Protein AF-A0A409W868-F1 (afdb_monomer)

pLDDT: mean 72.62, std 24.72, range [23.44, 98.81]

Solvent-accessible surface area (backbone atoms only — not comparable to full-atom values): 39342 Å² total; per-residue (Å²): 140,83,86,82,83,84,81,85,80,82,81,82,78,81,81,83,74,68,52,75,47,71,30,33,35,23,56,96,71,42,66,38,37,45,59,45,54,47,83,72,56,63,59,17,34,39,39,35,37,45,33,51,47,68,43,36,54,27,23,21,34,68,93,42,36,60,35,75,35,87,95,42,62,61,68,55,81,48,74,31,60,84,89,61,77,79,62,57,70,51,77,44,67,38,54,94,61,99,65,62,44,34,30,16,26,78,41,88,60,34,17,19,66,35,13,38,35,33,36,44,50,50,63,81,88,41,86,68,5,59,68,44,37,30,52,51,17,34,74,50,52,50,66,75,68,86,86,79,93,81,91,74,94,73,96,66,89,74,75,86,72,83,75,81,79,87,65,77,43,76,35,78,43,77,48,76,55,95,93,40,83,43,81,48,79,31,54,15,37,82,75,30,58,72,36,49,67,42,92,71,58,50,79,46,71,28,37,34,19,55,97,70,44,70,41,38,44,65,35,62,48,80,64,45,22,62,14,35,39,38,37,37,39,31,42,48,65,44,39,51,28,26,20,41,72,92,40,34,80,41,71,32,72,73,41,76,75,52,68,43,54,66,65,52,81,45,76,31,57,91,84,63,86,80,63,58,70,46,74,48,71,33,83,48,20,62,64,45,33,25,18,26,78,40,91,68,36,17,34,73,39,14,40,36,33,33,25,47,27,71,80,46,88,70,16,58,69,52,38,39,53,50,17,39,49,63,62,71,66,82,74,88,73,85,81,80,84,79,82,92,75,85,85,88,84,85,84,88,80,84,83,83,88,79,91,79,90,88,90,83,91,86,85,89,85,84,88,89,87,90,86,84,89,86,88,90,87,87,90,82,92,85,87,88,86,88,84,89,83,81,93,84,88,89,82,87,89,86,86,88,87,87,86,90,79,97,70,84,82,75,78,76,80,74,78,78,75,73,77,50,70,64,44,73,49,74,50,71,63,62,77,90,51,54,67,99,72,65,92,69,43,64,46,70,30,50,21,50,40,66,47,60,83,50,30,44,46,86,50,70,23,38,56,53,46,31,58,48,49,53,71,46,43,80,56,37,49,69,26,34,34,36,31,48,58,39,51,36,32,57,43,57,51,47,43,38,77,66,41,24,52,30,35,36,41,23,24,62,80,41,69,72,55,50,50,41,28,48,47,28,43,62,77,74,46,63,76,85,44,52,46,42,78,46,65,47,62,73,50,51,88,54,66,68,68,42,58,56,42,62,91,84,44,96,66,59,42,21,32,30,38,40,33,48,54,57,56,82,47,61,90,45,42,68,25,46,50,51,36,52,67,72,41,44,44,78,78,58,98,84,36,73,92,61,45,37,33,37,41,42,20,30,51,35,78,49,51,94,47,38,72,54,42,51,45,45,57,53,53,39,43,77,71,47,36,44,80,42,83,76,47,75,49,81,51,82,43,91,57,78,88,55,78,62,64,62,69,52,35,14,28,27,42,30,32,42,34,32,73,62,128

InterPro domains:
  IPR008972 Cupredoxin [G3DSA:2.60.40.420] (19-142)
  IPR008972 Cupredoxin [G3DSA:2.60.40.420] (203-334)
  IPR008972 Cupredoxin [SSF49503] (22-130)
  IPR008972 Cupredoxin [SSF49503] (203-312)
  IPR019410 Lysine methyltransferase [PF10294] (455-620)
  IPR025784 Protein N-terminal and lysine N-methyltransferase EFM7 [PS51560] (371-659)
  IPR029063 S-adenosyl-L-methionine-dependent methyltransferase superfamily [G3DSA:3.40.50.150] (429-660)
  IPR029063 S-adenosyl-L-methionine-dependent methyltransferase superfamily [SSF53335] (464-620)
  IPR052953 Serine-rich & Multicopper Oxidase-related [PTHR34883] (192-423)

Structure (mmCIF, N/CA/C/O backbone):
data_AF-A0A409W868-F1
#
_entry.id   AF-A0A409W868-F1
#
loop_
_atom_site.group_PDB
_atom_site.id
_atom_site.type_symbol
_atom_site.label_atom_id
_atom_site.label_alt_id
_atom_site.label_comp_id
_atom_site.label_asym_id
_atom_site.label_entity_id
_atom_site.label_seq_id
_atom_site.pdbx_PDB_ins_code
_atom_site.Cartn_x
_atom_site.Cartn_y
_atom_site.Cartn_z
_atom_site.occupancy
_atom_site.B_iso_or_equiv
_atom_site.auth_seq_id
_atom_site.auth_comp_id
_atom_site.auth_asym_id
_atom_site.auth_atom_id
_atom_site.pdbx_PDB_model_num
ATOM 1 N N . MET A 1 1 ? 4.659 -41.055 -52.066 1.00 42.12 1 MET A N 1
ATOM 2 C CA . MET A 1 1 ? 3.770 -39.887 -51.906 1.00 42.12 1 MET A CA 1
ATOM 3 C C . MET A 1 1 ? 2.700 -40.259 -50.895 1.00 42.12 1 MET A C 1
ATOM 5 O O . MET A 1 1 ? 1.823 -41.036 -51.235 1.00 42.12 1 MET A O 1
ATOM 9 N N . ILE A 1 2 ? 2.822 -39.801 -49.650 1.00 37.59 2 ILE A N 1
ATOM 10 C CA . ILE A 1 2 ? 1.770 -39.936 -48.633 1.00 37.59 2 ILE A CA 1
ATOM 11 C C . ILE A 1 2 ? 1.455 -38.506 -48.202 1.00 37.59 2 ILE A C 1
ATOM 13 O O . ILE A 1 2 ? 2.290 -37.848 -47.587 1.00 37.59 2 ILE A O 1
ATOM 17 N N . ALA A 1 3 ? 0.310 -37.999 -48.653 1.00 39.62 3 ALA A N 1
ATOM 18 C CA . ALA A 1 3 ? -0.185 -36.674 -48.312 1.00 39.62 3 ALA A CA 1
ATOM 19 C C . ALA A 1 3 ? -0.895 -36.754 -46.956 1.00 39.62 3 ALA A C 1
ATOM 21 O O . ALA A 1 3 ? -1.802 -37.565 -46.783 1.00 39.62 3 ALA A O 1
ATOM 22 N N . SER A 1 4 ? -0.457 -35.932 -46.004 1.00 46.38 4 SER A N 1
ATOM 23 C CA . SER A 1 4 ? -1.076 -35.804 -44.686 1.00 46.38 4 SER A CA 1
ATOM 24 C C . SER A 1 4 ? -2.092 -34.663 -44.734 1.00 46.38 4 SER A C 1
ATOM 26 O O . SER A 1 4 ? -1.727 -33.516 -44.995 1.00 46.38 4 SER A O 1
ATOM 28 N N . SER A 1 5 ? -3.371 -34.981 -44.548 1.00 43.16 5 SER A N 1
ATOM 29 C CA . SER A 1 5 ? -4.468 -34.012 -44.508 1.00 43.16 5 SER A CA 1
ATOM 30 C C . SER A 1 5 ? -4.594 -33.429 -43.099 1.00 43.16 5 SER A C 1
ATOM 32 O O . SER A 1 5 ? -4.914 -34.150 -42.158 1.00 43.16 5 SER A O 1
ATOM 34 N N . ILE A 1 6 ? -4.360 -32.124 -42.952 1.00 46.56 6 ILE A N 1
ATOM 35 C CA . ILE A 1 6 ? -4.630 -31.376 -41.717 1.00 46.56 6 ILE A CA 1
ATOM 36 C C . ILE A 1 6 ? -6.094 -30.925 -41.756 1.00 46.56 6 ILE A C 1
ATOM 38 O O . ILE A 1 6 ? -6.476 -30.122 -42.606 1.00 46.56 6 ILE A O 1
ATOM 42 N N . ALA A 1 7 ? -6.914 -31.450 -40.846 1.00 44.16 7 ALA A N 1
ATOM 43 C CA . ALA A 1 7 ? -8.266 -30.962 -40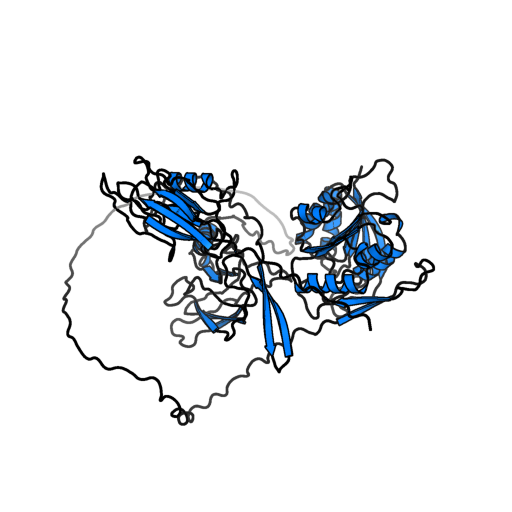.602 1.00 44.16 7 ALA A CA 1
ATOM 44 C C . ALA A 1 7 ? -8.206 -29.782 -39.619 1.00 44.16 7 ALA A C 1
ATOM 46 O O . ALA A 1 7 ? -7.784 -29.942 -38.476 1.00 44.16 7 ALA A O 1
ATOM 47 N N . LEU A 1 8 ? -8.615 -28.596 -40.074 1.00 44.97 8 LEU A N 1
ATOM 48 C CA . LEU A 1 8 ? -8.751 -27.399 -39.246 1.00 44.97 8 LEU A CA 1
ATOM 49 C C . LEU A 1 8 ? -10.115 -27.444 -38.537 1.00 44.97 8 LEU A C 1
ATOM 51 O O . LEU A 1 8 ? -11.156 -27.296 -39.177 1.00 44.97 8 LEU A O 1
ATOM 55 N N . SER A 1 9 ? -10.130 -27.669 -37.223 1.00 40.53 9 SER A N 1
ATOM 56 C CA . SER A 1 9 ? -11.339 -27.539 -36.406 1.00 40.53 9 SER A CA 1
ATOM 57 C C . SER A 1 9 ? -11.592 -26.063 -36.081 1.00 40.53 9 SER A C 1
ATOM 59 O O . SER A 1 9 ? -10.866 -25.472 -35.282 1.00 40.53 9 SER A O 1
ATOM 61 N N . LEU A 1 10 ? -12.620 -25.466 -36.688 1.00 48.88 10 LEU A N 1
ATOM 62 C CA . LEU A 1 10 ? -13.156 -24.164 -36.282 1.00 48.88 10 LEU A CA 1
ATOM 63 C C . LEU A 1 10 ? -13.882 -24.329 -34.936 1.00 48.88 10 LEU A C 1
ATOM 65 O O . LEU A 1 10 ? -14.950 -24.938 -34.876 1.00 48.88 10 LEU A O 1
ATOM 69 N N . ALA A 1 11 ? -13.306 -23.804 -33.854 1.00 44.72 11 ALA A N 1
ATOM 70 C CA . ALA A 1 11 ? -14.005 -23.675 -32.581 1.00 44.72 11 ALA A CA 1
ATOM 71 C C . ALA A 1 11 ? -15.023 -22.526 -32.684 1.00 44.72 11 ALA A C 1
ATOM 73 O O . ALA A 1 11 ? -14.649 -21.373 -32.895 1.00 44.72 11 ALA A O 1
ATOM 74 N N . ALA A 1 12 ? -16.312 -22.844 -32.561 1.00 48.53 12 ALA A N 1
ATOM 75 C CA . ALA A 1 12 ? -17.369 -21.849 -32.441 1.00 48.53 12 ALA A CA 1
ATOM 76 C C . ALA A 1 12 ? -17.312 -21.215 -31.042 1.00 48.53 12 ALA A C 1
ATOM 78 O O . ALA A 1 12 ? -17.477 -21.908 -30.038 1.00 48.53 12 ALA A O 1
ATOM 79 N N . ILE A 1 13 ? -17.072 -19.905 -30.977 1.00 40.38 13 ILE A N 1
ATOM 80 C CA . ILE A 1 13 ? -17.153 -19.123 -29.739 1.00 40.38 13 ILE A CA 1
ATOM 81 C C . ILE A 1 13 ? -18.644 -18.861 -29.459 1.00 40.38 13 ILE A C 1
ATOM 83 O O . ILE A 1 13 ? -19.323 -18.320 -30.336 1.00 40.38 13 ILE A O 1
ATOM 87 N N . PRO A 1 14 ? -19.191 -19.228 -28.287 1.00 40.97 14 PRO A N 1
ATOM 88 C CA . PRO A 1 14 ? -20.562 -18.880 -27.942 1.00 40.97 14 PRO A CA 1
ATOM 89 C C . PRO A 1 14 ? -20.655 -17.368 -27.704 1.00 40.97 14 PRO A C 1
ATOM 91 O O . PRO A 1 14 ? -19.944 -16.816 -26.867 1.00 40.97 14 PRO A O 1
ATOM 94 N N . ALA A 1 15 ? -21.536 -16.693 -28.442 1.00 42.44 15 ALA A N 1
ATOM 95 C CA . ALA A 1 15 ? -21.901 -15.313 -28.151 1.00 42.44 15 ALA A CA 1
ATOM 96 C C . ALA A 1 15 ? -22.648 -15.277 -26.808 1.00 42.44 15 ALA A C 1
ATOM 98 O O . ALA A 1 15 ? -23.722 -15.867 -26.678 1.00 42.44 15 ALA A O 1
ATOM 99 N N . ALA A 1 16 ? -22.073 -14.621 -25.800 1.00 48.19 16 ALA A N 1
ATOM 100 C CA . ALA A 1 16 ? -22.776 -14.334 -24.557 1.00 48.19 16 ALA A CA 1
ATOM 101 C C . ALA A 1 16 ? -23.860 -13.283 -24.848 1.00 48.19 16 ALA A C 1
ATOM 103 O O . ALA A 1 16 ? -23.551 -12.156 -25.228 1.00 48.19 16 ALA A O 1
ATOM 104 N N . PHE A 1 17 ? -25.133 -13.661 -24.729 1.00 56.03 17 PHE A N 1
ATOM 105 C CA . PHE A 1 17 ? -26.244 -12.714 -24.815 1.00 56.03 17 PHE A CA 1
ATOM 106 C C . PHE A 1 17 ? -26.388 -11.985 -23.474 1.00 56.03 17 PHE A C 1
ATOM 108 O O . PHE A 1 17 ? -26.433 -12.639 -22.433 1.00 56.03 17 PHE A O 1
ATOM 115 N N . ALA A 1 18 ? -26.482 -10.654 -23.506 1.00 73.50 18 ALA A N 1
ATOM 116 C CA . ALA A 1 18 ? -26.810 -9.841 -22.336 1.00 73.50 18 ALA A CA 1
ATOM 117 C C . ALA A 1 18 ? -28.179 -10.246 -21.758 1.00 73.50 18 ALA A C 1
ATOM 119 O O . ALA A 1 18 ? -29.166 -10.357 -22.495 1.00 73.50 18 ALA A O 1
ATOM 120 N N . ALA A 1 19 ? -28.247 -10.479 -20.448 1.00 83.62 19 ALA A N 1
ATOM 121 C CA . ALA A 1 19 ? -29.469 -10.864 -19.754 1.00 83.62 19 ALA A CA 1
ATOM 122 C C . ALA A 1 19 ? -30.376 -9.648 -19.505 1.00 83.62 19 ALA A C 1
ATOM 124 O O . ALA A 1 19 ? -29.919 -8.510 -19.416 1.00 83.62 19 ALA A O 1
ATOM 125 N N . THR A 1 20 ? -31.689 -9.875 -19.381 1.00 91.62 20 THR A N 1
ATOM 126 C CA . THR A 1 20 ? -32.648 -8.836 -18.971 1.00 91.62 20 THR A CA 1
ATOM 127 C C . THR A 1 20 ? -33.310 -9.212 -17.651 1.00 91.62 20 THR A C 1
ATOM 129 O O . THR A 1 20 ? -34.002 -10.227 -17.568 1.00 91.62 20 THR A O 1
ATOM 132 N N . PHE A 1 21 ? -33.154 -8.368 -16.635 1.00 88.75 21 PHE A N 1
ATOM 133 C CA . PHE A 1 21 ? -33.794 -8.505 -15.329 1.00 88.75 21 PHE A CA 1
ATOM 134 C C . PHE A 1 21 ? -35.018 -7.600 -15.264 1.00 88.75 21 PHE A C 1
ATOM 136 O O . PHE A 1 21 ? -34.942 -6.430 -15.624 1.00 88.75 21 PHE A O 1
ATOM 143 N N . THR A 1 22 ? -36.157 -8.113 -14.804 1.00 95.62 22 THR A N 1
ATOM 144 C CA . THR A 1 22 ? -37.371 -7.300 -14.641 1.00 95.62 22 THR A CA 1
ATOM 145 C C . THR A 1 22 ? -37.549 -6.913 -13.181 1.00 95.62 22 THR A C 1
ATOM 147 O O . THR A 1 22 ? -37.594 -7.792 -12.326 1.00 95.62 22 THR A O 1
ATOM 150 N N . VAL A 1 23 ? -37.695 -5.614 -12.916 1.00 96.94 23 VAL A N 1
ATOM 151 C CA . VAL A 1 23 ? -37.914 -5.064 -11.571 1.00 96.94 23 VAL A CA 1
ATOM 152 C C . VAL A 1 23 ? -39.248 -4.334 -11.544 1.00 96.94 23 VAL A C 1
ATOM 154 O O . VAL A 1 23 ? -39.473 -3.385 -12.294 1.00 96.94 23 VAL A O 1
ATOM 157 N N . GLN A 1 24 ? -40.157 -4.769 -10.682 1.00 96.75 24 GLN A N 1
ATOM 158 C CA . GLN A 1 24 ? -41.438 -4.114 -10.473 1.00 96.75 24 GLN A CA 1
ATOM 159 C C . GLN A 1 24 ? -41.271 -2.916 -9.541 1.00 96.75 24 GLN A C 1
ATOM 161 O O . GLN A 1 24 ? -40.791 -3.054 -8.420 1.00 96.75 24 GLN A O 1
ATOM 166 N N . VAL A 1 25 ? -41.718 -1.741 -9.975 1.00 96.62 25 VAL A N 1
ATOM 167 C CA . VAL A 1 25 ? -41.689 -0.511 -9.178 1.00 96.62 25 VAL A CA 1
ATOM 168 C C . VAL A 1 25 ? -43.088 -0.255 -8.633 1.00 96.62 25 VAL A C 1
ATOM 170 O O . VAL A 1 25 ? -44.010 0.010 -9.407 1.00 96.62 25 VAL A O 1
ATOM 173 N N . GLY A 1 26 ? -43.264 -0.355 -7.313 1.00 89.19 26 GLY A N 1
ATOM 174 C CA . GLY A 1 26 ? -44.536 -0.045 -6.650 1.00 89.19 26 GLY A CA 1
ATOM 175 C C . GLY A 1 26 ? -45.631 -1.115 -6.780 1.00 89.19 26 GLY A C 1
ATOM 176 O O . GLY A 1 26 ? -46.821 -0.809 -6.646 1.00 89.19 26 GLY A O 1
ATOM 177 N N . ALA A 1 27 ? -45.269 -2.369 -7.077 1.00 87.75 27 ALA A N 1
ATOM 178 C CA . ALA A 1 27 ? -46.237 -3.448 -7.291 1.00 87.75 27 ALA A CA 1
ATOM 179 C C . ALA A 1 27 ? -47.183 -3.651 -6.099 1.00 87.75 27 ALA A C 1
ATOM 181 O O . ALA A 1 27 ? -46.793 -3.583 -4.931 1.00 87.75 27 ALA A O 1
ATOM 182 N N . GLY A 1 28 ? -48.466 -3.880 -6.398 1.00 79.00 28 GLY A N 1
ATOM 183 C CA . GLY A 1 28 ? -49.509 -4.028 -5.377 1.00 79.00 28 GLY A CA 1
ATOM 184 C C . GLY A 1 28 ? -49.710 -2.784 -4.500 1.00 79.00 28 GLY A C 1
ATOM 185 O O . GLY A 1 28 ? -50.306 -2.882 -3.431 1.00 79.00 28 GLY A O 1
ATOM 186 N N . GLY A 1 29 ? -49.195 -1.622 -4.919 1.00 77.25 29 GLY A N 1
ATOM 187 C CA . GLY A 1 29 ? -49.238 -0.380 -4.151 1.00 77.25 29 GLY A CA 1
ATOM 188 C C . GLY A 1 29 ? -48.222 -0.298 -3.008 1.00 77.25 29 GLY A C 1
ATOM 189 O O . GLY A 1 29 ? -48.339 0.634 -2.207 1.00 77.25 29 GLY A O 1
ATOM 190 N N . LYS A 1 30 ? -47.265 -1.239 -2.932 1.00 81.75 30 LYS A N 1
ATOM 191 C CA . LYS A 1 30 ? -46.156 -1.249 -1.965 1.00 81.75 30 LYS A CA 1
ATOM 192 C C . LYS A 1 30 ? -45.161 -0.121 -2.252 1.00 81.75 30 LYS A C 1
ATOM 194 O O . LYS A 1 30 ? -45.006 0.299 -3.394 1.00 81.75 30 LYS A O 1
ATOM 199 N N . LEU A 1 31 ? -44.442 0.330 -1.227 1.00 89.88 31 LEU A N 1
ATOM 200 C CA . LEU A 1 31 ? -43.320 1.265 -1.366 1.00 89.88 31 LEU A CA 1
ATOM 201 C C . LEU A 1 31 ? -42.006 0.489 -1.521 1.00 89.88 31 LEU A C 1
ATOM 203 O O . LEU A 1 31 ? -41.147 0.535 -0.650 1.00 89.88 31 LEU A O 1
ATOM 207 N N . ALA A 1 32 ? -41.888 -0.283 -2.600 1.00 91.06 32 ALA A N 1
ATOM 208 C CA . ALA A 1 32 ? -40.746 -1.164 -2.825 1.00 91.06 32 ALA A CA 1
ATOM 209 C C . ALA A 1 32 ? -40.443 -1.352 -4.315 1.00 91.06 32 ALA A C 1
ATOM 211 O O . ALA A 1 32 ? -41.307 -1.139 -5.178 1.00 91.06 32 ALA A O 1
ATOM 212 N N . TYR A 1 33 ? -39.215 -1.786 -4.574 1.00 97.56 33 TYR A N 1
ATOM 213 C CA . TYR A 1 33 ? -38.796 -2.422 -5.816 1.00 97.56 33 TYR A CA 1
ATOM 214 C C . TYR A 1 33 ? -38.805 -3.936 -5.601 1.00 97.56 33 TYR A C 1
ATOM 216 O O . TYR A 1 33 ? -38.461 -4.391 -4.513 1.00 97.56 33 TYR A O 1
ATOM 224 N N . ASP A 1 34 ? -39.235 -4.705 -6.598 1.00 92.62 34 ASP A N 1
ATOM 225 C CA . ASP A 1 34 ? -39.317 -6.165 -6.499 1.00 92.62 34 ASP A CA 1
ATOM 226 C C . ASP A 1 34 ? -38.755 -6.834 -7.771 1.00 92.62 34 ASP A C 1
ATOM 228 O O . ASP A 1 34 ? -39.356 -6.686 -8.841 1.00 92.62 34 ASP A O 1
ATOM 232 N N . PRO A 1 35 ? -37.605 -7.530 -7.698 1.00 93.31 35 PRO A N 1
ATOM 233 C CA . PRO A 1 35 ? -36.790 -7.736 -6.498 1.00 93.31 35 PRO A CA 1
ATOM 234 C C . PRO A 1 35 ? -36.123 -6.438 -6.008 1.00 93.31 35 PRO A C 1
ATOM 236 O O . PRO A 1 35 ? -35.949 -5.481 -6.763 1.00 93.31 35 PRO A O 1
ATOM 239 N N . GLU A 1 36 ? -35.752 -6.412 -4.730 1.00 89.44 36 GLU A N 1
ATOM 240 C CA . GLU A 1 36 ? -35.171 -5.236 -4.064 1.00 89.44 36 GLU A CA 1
ATOM 241 C C . GLU A 1 36 ? -33.695 -4.999 -4.434 1.00 89.44 36 GLU A C 1
ATOM 243 O O . GLU A 1 36 ? -33.185 -3.882 -4.358 1.00 89.44 36 GLU A O 1
ATOM 248 N N . PHE A 1 37 ? -33.035 -6.034 -4.949 1.00 93.38 37 PHE A N 1
ATOM 249 C CA . PHE A 1 37 ? -31.780 -5.918 -5.672 1.00 93.38 37 PHE A CA 1
ATOM 250 C C . PHE A 1 37 ? -31.666 -6.988 -6.758 1.00 93.38 37 PHE A C 1
ATOM 252 O O . PHE A 1 37 ? -32.407 -7.973 -6.776 1.00 93.38 37 PHE A O 1
ATOM 259 N N . VAL A 1 38 ? -30.710 -6.808 -7.665 1.00 83.38 38 VAL A N 1
ATOM 260 C CA . VAL A 1 38 ? -30.348 -7.798 -8.689 1.00 83.38 38 VAL A CA 1
ATOM 261 C C . VAL A 1 38 ? -28.839 -7.986 -8.736 1.00 83.38 38 VAL A C 1
ATOM 263 O O . VAL A 1 38 ? -28.090 -7.047 -8.480 1.00 83.38 38 VAL A O 1
ATOM 266 N N . LEU A 1 39 ? -28.397 -9.192 -9.090 1.00 79.50 39 LEU A N 1
ATOM 267 C CA . LEU A 1 39 ? -27.005 -9.475 -9.430 1.00 79.50 39 LEU A CA 1
ATOM 268 C C . LEU A 1 39 ? -26.918 -9.608 -10.953 1.00 79.50 39 LEU A C 1
ATOM 270 O O . LEU A 1 39 ? -27.495 -10.537 -11.516 1.00 79.50 39 LEU A O 1
ATOM 274 N N . ALA A 1 40 ? -26.265 -8.655 -11.610 1.00 76.69 40 ALA A N 1
ATOM 275 C CA . ALA A 1 40 ? -26.252 -8.492 -13.058 1.00 76.69 40 ALA A CA 1
ATOM 276 C C . ALA A 1 40 ? -24.834 -8.181 -13.559 1.00 76.69 40 ALA A C 1
ATOM 278 O O . ALA A 1 40 ? -24.095 -7.420 -12.935 1.00 76.69 40 ALA A O 1
ATOM 279 N N . ASN A 1 41 ? -24.448 -8.756 -14.691 1.00 76.81 41 ASN A N 1
ATOM 280 C CA . ASN A 1 41 ? -23.152 -8.502 -15.308 1.00 76.81 41 ASN A CA 1
ATOM 281 C C . ASN A 1 41 ? -23.175 -7.187 -16.103 1.00 76.81 41 ASN A C 1
ATOM 283 O O . ASN A 1 41 ? -24.238 -6.756 -16.560 1.00 76.81 41 ASN A O 1
ATOM 287 N N . PRO A 1 42 ? -22.010 -6.564 -16.338 1.00 79.94 42 PRO A N 1
ATOM 288 C CA . PRO A 1 42 ? -21.883 -5.495 -17.318 1.00 79.94 42 PRO A CA 1
ATOM 289 C C . PRO A 1 42 ? -22.531 -5.829 -18.666 1.00 79.94 42 PRO A C 1
ATOM 291 O O . PRO A 1 42 ? -22.331 -6.913 -19.215 1.00 79.94 42 PRO A O 1
ATOM 294 N N . GLY A 1 43 ? -23.310 -4.890 -19.198 1.00 77.75 43 GLY A N 1
ATOM 295 C CA . GLY A 1 43 ? -24.073 -5.053 -20.434 1.00 77.75 43 GLY A CA 1
ATOM 296 C C . GLY A 1 43 ? -25.463 -5.675 -20.263 1.00 77.75 43 GLY A C 1
ATOM 297 O O . GLY A 1 43 ? -26.278 -5.548 -21.178 1.00 77.75 43 GLY A O 1
ATOM 298 N N . ASP A 1 44 ? -25.782 -6.280 -19.112 1.00 87.12 44 ASP A N 1
ATOM 299 C CA . ASP A 1 44 ? -27.145 -6.730 -18.812 1.00 87.12 44 ASP A CA 1
ATOM 300 C C . ASP A 1 44 ? -28.112 -5.535 -18.745 1.00 87.12 44 ASP A C 1
ATOM 302 O O . ASP A 1 44 ? -27.726 -4.392 -18.506 1.00 87.12 44 ASP A O 1
ATOM 306 N N . THR A 1 45 ? -29.403 -5.775 -18.965 1.00 93.06 45 THR A N 1
ATOM 307 C CA . THR A 1 45 ? -30.437 -4.732 -18.942 1.00 93.06 45 THR A CA 1
ATOM 308 C C . THR A 1 45 ? -31.381 -4.922 -17.763 1.00 93.06 45 THR A C 1
ATOM 310 O O . THR A 1 45 ? -31.988 -5.978 -17.601 1.00 93.06 45 THR A O 1
ATOM 313 N N . ILE A 1 46 ? -31.580 -3.877 -16.967 1.00 97.00 46 ILE A N 1
ATOM 314 C CA . ILE A 1 46 ? -32.618 -3.819 -15.939 1.00 97.00 46 ILE A CA 1
ATOM 315 C C . ILE A 1 46 ? -33.848 -3.140 -16.536 1.00 97.00 46 ILE A C 1
ATOM 317 O O . ILE A 1 46 ? -33.821 -1.961 -16.880 1.00 97.00 46 ILE A O 1
ATOM 321 N N . ASN A 1 47 ? -34.933 -3.889 -16.682 1.00 96.88 47 ASN A N 1
ATOM 322 C CA . ASN A 1 47 ? -36.222 -3.419 -17.164 1.00 96.88 47 ASN A CA 1
ATOM 323 C C . ASN A 1 47 ? -37.148 -3.120 -15.976 1.00 96.88 47 ASN A C 1
ATOM 325 O O . ASN A 1 47 ? -37.766 -4.020 -15.404 1.00 96.88 47 ASN A O 1
ATOM 329 N N . PHE A 1 48 ? -37.256 -1.846 -15.616 1.00 97.94 48 PHE A N 1
ATOM 330 C CA . PHE A 1 48 ? -38.155 -1.360 -14.576 1.00 97.94 48 PHE A CA 1
ATOM 331 C C . PHE A 1 48 ? -39.581 -1.247 -15.108 1.00 97.94 48 PHE A C 1
ATOM 333 O O . PHE A 1 48 ? -39.817 -0.548 -16.093 1.00 97.94 48 PHE A O 1
ATOM 340 N N . VAL A 1 49 ? -40.538 -1.896 -14.446 1.00 96.56 49 VAL A N 1
ATOM 341 C CA . VAL A 1 49 ? -41.966 -1.887 -14.790 1.00 96.56 49 VAL A CA 1
ATOM 342 C C . VAL A 1 49 ? -42.724 -1.085 -13.736 1.00 96.56 49 VAL A C 1
ATOM 344 O O . VAL A 1 49 ? -42.800 -1.484 -12.574 1.00 96.56 49 VAL A O 1
ATOM 347 N N . PHE A 1 50 ? -43.286 0.058 -14.127 1.00 96.38 50 PHE A N 1
ATOM 348 C CA . PHE A 1 50 ? -43.922 0.990 -13.196 1.00 96.38 50 PHE A CA 1
ATOM 349 C C . PHE A 1 50 ? -45.400 0.653 -12.995 1.00 96.38 50 PHE A C 1
ATOM 351 O O . PHE A 1 50 ? -46.190 0.665 -13.938 1.00 96.38 50 PHE A O 1
ATOM 358 N N . ASN A 1 51 ? -45.776 0.365 -11.750 1.00 93.81 51 ASN A N 1
ATOM 359 C CA . ASN A 1 51 ? -47.152 0.083 -11.349 1.00 93.81 51 ASN A CA 1
ATOM 360 C C . ASN A 1 51 ? -47.914 1.389 -11.023 1.00 93.81 51 ASN A C 1
ATOM 362 O O . ASN A 1 51 ? -47.283 2.441 -10.897 1.00 93.81 51 ASN A O 1
ATOM 366 N N . PRO A 1 52 ? -49.261 1.359 -10.899 1.00 86.12 52 PRO A N 1
ATOM 367 C CA . PRO A 1 52 ? -50.069 2.542 -10.588 1.00 86.12 52 PRO A CA 1
ATOM 368 C C . PRO A 1 52 ? -49.562 3.344 -9.381 1.00 86.12 52 PRO A C 1
ATOM 370 O O . PRO A 1 52 ? -49.109 2.743 -8.409 1.00 86.12 52 PRO A O 1
ATOM 373 N N . LYS A 1 53 ? -49.777 4.671 -9.410 1.00 88.38 53 LYS A N 1
ATOM 374 C CA . LYS A 1 53 ? -49.172 5.736 -8.570 1.00 88.38 53 LYS A CA 1
ATOM 375 C C . LYS A 1 53 ? -47.916 6.340 -9.214 1.00 88.38 53 LYS A C 1
ATOM 377 O O . LYS A 1 53 ? -47.646 6.115 -10.388 1.00 88.38 53 LYS A O 1
ATOM 382 N N . ASN A 1 54 ? -47.239 7.228 -8.486 1.00 87.44 54 ASN A N 1
ATOM 383 C CA . ASN A 1 54 ? -46.095 7.985 -8.972 1.00 87.44 54 ASN A CA 1
ATOM 384 C C . ASN A 1 54 ? -44.816 7.500 -8.292 1.00 87.44 54 ASN A C 1
ATOM 386 O O . ASN A 1 54 ? -44.710 7.541 -7.064 1.00 87.44 54 ASN A O 1
ATOM 390 N N . HIS A 1 55 ? -43.864 7.051 -9.101 1.00 91.56 55 HIS A N 1
ATOM 391 C CA . HIS A 1 55 ? -42.587 6.523 -8.641 1.00 91.56 55 HIS A CA 1
ATOM 392 C C . HIS A 1 55 ? -41.449 7.026 -9.535 1.00 91.56 55 HIS A C 1
ATOM 394 O O . HIS A 1 55 ? -41.680 7.548 -10.625 1.00 91.56 55 HIS A O 1
ATOM 400 N N . THR A 1 56 ? -40.218 6.864 -9.064 1.00 95.44 56 THR A N 1
ATOM 401 C CA . THR A 1 56 ? -38.990 7.119 -9.828 1.00 95.44 56 THR A CA 1
ATOM 402 C C . THR A 1 56 ? -38.071 5.920 -9.659 1.00 95.44 56 THR A C 1
ATOM 404 O O . THR A 1 56 ? -38.267 5.143 -8.728 1.00 95.44 56 THR A O 1
ATOM 407 N N . VAL A 1 57 ? -37.079 5.799 -10.533 1.00 96.88 57 VAL A N 1
ATOM 408 C CA . VAL A 1 57 ? -35.812 5.124 -10.253 1.00 96.88 57 VAL A CA 1
ATOM 409 C C . VAL A 1 57 ? -34.759 6.217 -10.377 1.00 96.88 57 VAL A C 1
ATOM 411 O O . VAL A 1 57 ? -34.509 6.700 -11.482 1.00 96.88 57 VAL A O 1
ATOM 414 N N . THR A 1 58 ? -34.219 6.667 -9.250 1.00 94.25 58 THR A N 1
ATOM 415 C CA . THR A 1 58 ? -33.240 7.757 -9.199 1.00 94.25 58 THR A CA 1
ATOM 416 C C . THR A 1 58 ? -31.967 7.230 -8.563 1.00 94.25 58 THR A C 1
ATOM 418 O O . THR A 1 58 ? -32.023 6.706 -7.456 1.00 94.25 58 THR A O 1
ATOM 421 N N . GLN A 1 59 ? -30.837 7.337 -9.252 1.00 93.06 59 GLN A N 1
ATOM 422 C CA . GLN A 1 59 ? -29.551 6.904 -8.725 1.00 93.06 59 GLN A CA 1
ATOM 423 C C . GLN A 1 59 ? -29.124 7.815 -7.571 1.00 93.06 59 GLN A C 1
ATOM 425 O O . GLN A 1 59 ? -29.277 9.037 -7.638 1.00 93.06 59 GLN A O 1
ATOM 430 N N . SER A 1 60 ? -28.583 7.213 -6.521 1.00 81.81 60 SER A N 1
ATOM 431 C CA . SER A 1 60 ? -27.987 7.890 -5.372 1.00 81.81 60 SER A CA 1
ATOM 432 C C . SER A 1 60 ? -26.596 7.327 -5.098 1.00 81.81 60 SER A C 1
ATOM 434 O O . SER A 1 60 ? -26.157 6.358 -5.722 1.00 81.81 60 SER A O 1
ATOM 436 N N . SER A 1 61 ? -25.904 7.913 -4.125 1.00 81.12 61 SER A N 1
ATOM 437 C CA . SER A 1 61 ? -24.811 7.206 -3.457 1.00 81.12 61 SER A CA 1
ATOM 438 C C . SER A 1 61 ? -25.376 6.230 -2.417 1.00 81.12 61 SER A C 1
ATOM 440 O O . SER A 1 61 ? -26.550 6.329 -2.041 1.00 81.12 61 SER A O 1
ATOM 442 N N . PHE A 1 62 ? -24.535 5.328 -1.904 1.00 76.81 62 PHE A N 1
ATOM 443 C CA . PHE A 1 62 ? -24.887 4.515 -0.737 1.00 76.81 62 PHE A CA 1
ATOM 444 C C . PHE A 1 62 ? -25.156 5.385 0.500 1.00 76.81 62 PHE A C 1
ATOM 446 O O . PHE A 1 62 ? -26.112 5.143 1.223 1.00 76.81 62 PHE A O 1
ATOM 453 N N . ASN A 1 63 ? -24.331 6.413 0.735 1.00 66.50 63 ASN A N 1
ATOM 454 C CA . ASN A 1 63 ? -24.342 7.215 1.967 1.00 66.50 63 ASN A CA 1
ATOM 455 C C . ASN A 1 63 ? -25.493 8.232 2.025 1.00 66.50 63 ASN A C 1
ATOM 457 O O . ASN A 1 63 ? -25.919 8.653 3.103 1.00 66.50 63 ASN A O 1
ATOM 461 N N . THR A 1 64 ? -26.009 8.632 0.866 1.00 73.00 64 THR A N 1
ATOM 462 C CA . THR A 1 64 ? -27.120 9.580 0.724 1.00 73.00 64 THR A CA 1
ATOM 463 C C . THR A 1 64 ? -28.268 8.947 -0.071 1.00 73.00 64 THR A C 1
ATOM 465 O O . THR A 1 64 ? -28.640 9.461 -1.124 1.00 73.00 64 THR A O 1
ATOM 468 N N . PRO A 1 65 ? -28.867 7.842 0.426 1.00 81.25 65 PRO A N 1
ATOM 469 C CA . PRO A 1 65 ? -29.879 7.050 -0.275 1.00 81.25 65 PRO A CA 1
ATOM 470 C C . PRO A 1 65 ? -31.042 7.872 -0.813 1.00 81.25 65 PRO A C 1
ATOM 472 O O . PRO A 1 65 ? -31.606 7.507 -1.827 1.00 81.25 65 PRO A O 1
ATOM 475 N N . CYS A 1 66 ? -31.425 8.967 -0.153 1.00 88.06 66 CYS A N 1
ATOM 476 C CA . CYS A 1 66 ? -32.574 9.778 -0.558 1.00 88.06 66 CYS A CA 1
ATOM 477 C C . CYS A 1 66 ? -32.205 11.046 -1.347 1.00 88.06 66 CYS A C 1
ATOM 479 O O . CYS A 1 66 ? -33.044 11.940 -1.492 1.00 88.06 66 CYS A O 1
ATOM 481 N N . VAL A 1 67 ? -30.972 11.131 -1.857 1.00 82.75 67 VAL A N 1
ATOM 482 C CA . VAL A 1 67 ? -30.447 12.274 -2.616 1.00 82.75 67 VAL A CA 1
ATOM 483 C C . VAL A 1 67 ? -29.977 11.810 -3.987 1.00 82.75 67 VAL A C 1
ATOM 485 O O . VAL A 1 67 ? -29.240 10.836 -4.108 1.00 82.75 67 VAL A O 1
ATOM 488 N N . ALA A 1 68 ? -30.399 12.525 -5.028 1.00 82.81 68 ALA A N 1
ATOM 489 C CA . ALA A 1 68 ? -30.004 12.222 -6.393 1.00 82.81 68 ALA A CA 1
ATOM 490 C C . ALA A 1 68 ? -28.501 12.457 -6.562 1.00 82.81 68 ALA A C 1
ATOM 492 O O . ALA A 1 68 ? -27.991 13.514 -6.187 1.00 82.81 68 ALA A O 1
ATOM 493 N N . LEU A 1 69 ? -27.812 11.477 -7.140 1.00 75.25 69 LEU A N 1
ATOM 494 C CA . LEU A 1 69 ? -26.410 11.612 -7.508 1.00 75.25 69 LEU A CA 1
ATOM 495 C C . LEU A 1 69 ? -26.282 12.642 -8.649 1.00 75.25 69 LEU A C 1
ATOM 497 O O . LEU A 1 69 ? -27.050 12.548 -9.615 1.00 75.25 69 LEU A O 1
ATOM 501 N N . PRO A 1 70 ? -25.346 13.610 -8.573 1.00 73.25 70 PRO A N 1
ATOM 502 C CA . PRO A 1 70 ? -25.027 14.477 -9.705 1.00 73.25 70 PRO A CA 1
ATOM 503 C C . PRO A 1 70 ? -24.679 13.633 -10.935 1.00 73.25 70 PRO A C 1
ATOM 505 O O . PRO A 1 70 ? -23.918 12.675 -10.825 1.00 73.25 70 PRO A O 1
ATOM 508 N N . ASP A 1 71 ? -25.305 13.938 -12.072 1.00 78.88 71 ASP A N 1
ATOM 509 C CA . ASP A 1 71 ? -25.187 13.188 -13.336 1.00 78.88 71 ASP A CA 1
ATOM 510 C C . ASP A 1 71 ? -25.574 11.693 -13.262 1.00 78.88 71 ASP A C 1
ATOM 512 O O . ASP A 1 71 ? -25.335 10.924 -14.193 1.00 78.88 71 ASP A O 1
ATOM 516 N N . GLY A 1 72 ? -26.233 11.278 -12.175 1.00 76.38 72 GLY A N 1
ATOM 517 C CA . GLY A 1 72 ? -26.737 9.924 -11.988 1.00 76.38 72 GLY A CA 1
ATOM 518 C C . GLY A 1 72 ? -27.955 9.610 -12.856 1.00 76.38 72 GLY A C 1
ATOM 519 O O . GLY A 1 72 ? -28.741 10.483 -13.239 1.00 76.38 72 GLY A O 1
ATOM 520 N N . ALA A 1 73 ? -28.158 8.323 -13.132 1.00 87.69 73 ALA A N 1
ATOM 521 C CA . ALA A 1 73 ? -29.309 7.861 -13.888 1.00 87.69 73 ALA A CA 1
ATOM 522 C C . ALA A 1 73 ? -30.619 8.189 -13.159 1.00 87.69 73 ALA A C 1
ATOM 524 O O . ALA A 1 73 ? -30.798 7.897 -11.977 1.00 87.69 73 ALA A O 1
ATOM 525 N N . THR A 1 74 ? -31.579 8.763 -13.878 1.00 94.06 74 THR A N 1
ATOM 526 C CA . THR A 1 74 ? -32.916 9.022 -13.346 1.00 94.06 74 THR A CA 1
ATOM 527 C C . THR A 1 74 ? -33.969 8.802 -14.413 1.00 94.06 74 THR A C 1
ATOM 529 O O . THR A 1 74 ? -33.810 9.193 -15.568 1.00 94.06 74 THR A O 1
ATOM 532 N N . THR A 1 75 ? -35.084 8.191 -14.030 1.00 95.31 75 THR A N 1
ATOM 533 C CA . THR A 1 75 ? -36.259 8.093 -14.906 1.00 95.31 75 THR A CA 1
ATOM 534 C C . THR A 1 75 ? -37.108 9.360 -14.892 1.00 95.31 75 THR A C 1
ATOM 536 O O . THR A 1 75 ? -38.053 9.465 -15.676 1.00 95.31 75 THR A O 1
ATOM 539 N N . GLY A 1 76 ? -36.840 10.275 -13.953 1.00 91.19 76 GLY A N 1
ATOM 540 C CA . GLY A 1 76 ? -37.824 11.249 -13.497 1.00 91.19 76 GLY A CA 1
ATOM 541 C C . GLY A 1 76 ? -39.054 10.575 -12.871 1.00 91.19 76 GLY A C 1
ATOM 542 O O . GLY A 1 76 ? -39.095 9.355 -12.673 1.00 91.19 76 GLY A O 1
ATOM 543 N N . PHE A 1 77 ? -40.069 11.382 -12.561 1.00 88.50 77 PHE A N 1
ATOM 544 C CA . PHE A 1 77 ? -41.373 10.902 -12.101 1.00 88.50 77 PHE A CA 1
ATOM 545 C C . PHE A 1 77 ? -42.144 10.207 -13.222 1.00 88.50 77 PHE A C 1
ATOM 547 O O . PHE A 1 77 ? -42.390 10.792 -14.277 1.00 88.50 77 PHE A O 1
ATOM 554 N N . VAL A 1 78 ? -42.553 8.965 -12.964 1.00 90.94 78 VAL A N 1
ATOM 555 C CA . VAL A 1 78 ? -43.361 8.139 -13.863 1.00 90.94 78 VAL A CA 1
ATOM 556 C C . VAL A 1 78 ? -44.732 7.908 -13.211 1.00 90.94 78 VAL A C 1
ATOM 558 O O . VAL A 1 78 ? -44.911 6.935 -12.474 1.00 90.94 78 VAL A O 1
ATOM 561 N N . PRO A 1 79 ? -45.712 8.803 -13.433 1.00 89.06 79 PRO A N 1
ATOM 562 C CA . PRO A 1 79 ? -47.065 8.628 -12.922 1.00 89.06 79 PRO A CA 1
ATOM 563 C C . PRO A 1 79 ? -47.838 7.608 -13.764 1.00 89.06 79 PRO A C 1
ATOM 565 O O . PRO A 1 79 ? -47.924 7.730 -14.985 1.00 89.06 79 PRO A O 1
ATOM 568 N N . VAL A 1 80 ? -48.453 6.624 -13.108 1.00 87.94 80 VAL A N 1
ATOM 569 C CA . VAL A 1 80 ? -49.243 5.571 -13.761 1.00 87.94 80 VAL A CA 1
ATOM 570 C C . VAL A 1 80 ? -50.668 5.557 -13.206 1.00 87.94 80 VAL A C 1
ATOM 572 O O . VAL A 1 80 ? -50.883 5.455 -11.994 1.00 87.94 80 VAL A O 1
ATOM 575 N N . ALA A 1 81 ? -51.666 5.660 -14.089 1.00 83.69 81 ALA A N 1
ATOM 576 C CA . ALA A 1 81 ? -53.078 5.623 -13.709 1.00 83.69 81 ALA A CA 1
ATOM 577 C C . ALA A 1 81 ? -53.532 4.194 -13.354 1.00 83.69 81 ALA A C 1
ATOM 579 O O . ALA A 1 81 ? -53.030 3.208 -13.903 1.00 83.69 81 ALA A O 1
ATOM 580 N N . ALA A 1 82 ? -54.516 4.066 -12.461 1.00 85.94 82 ALA A N 1
ATOM 581 C CA . ALA A 1 82 ? -55.126 2.771 -12.159 1.00 85.94 82 ALA A CA 1
ATOM 582 C C . ALA A 1 82 ? -55.755 2.156 -13.425 1.00 85.94 82 ALA A C 1
ATOM 584 O O . ALA A 1 82 ? -56.443 2.845 -14.173 1.00 85.94 82 ALA A O 1
ATOM 585 N N . GLY A 1 83 ? -55.510 0.863 -13.664 1.00 83.19 83 GLY A N 1
ATOM 586 C CA . GLY A 1 83 ? -56.007 0.150 -14.849 1.00 83.19 83 GLY A CA 1
ATOM 587 C C . GLY A 1 83 ? -55.181 0.337 -16.131 1.00 83.19 83 GLY A C 1
ATOM 588 O O . GLY A 1 83 ? -55.592 -0.155 -17.178 1.00 83.19 83 GLY A O 1
ATOM 589 N N . THR A 1 84 ? -54.026 1.013 -16.074 1.00 86.88 84 THR A N 1
ATOM 590 C CA . THR A 1 84 ? -53.120 1.161 -17.231 1.00 86.88 84 THR A CA 1
ATOM 591 C C . THR A 1 84 ? -52.618 -0.202 -17.719 1.00 86.88 84 THR A C 1
ATOM 593 O O . THR A 1 84 ? -52.051 -0.963 -16.936 1.00 86.88 84 THR A O 1
ATOM 596 N N . THR A 1 85 ? -52.790 -0.497 -19.014 1.00 89.81 85 THR A N 1
ATOM 597 C CA . THR A 1 85 ? -52.228 -1.687 -19.678 1.00 89.81 85 THR A CA 1
ATOM 598 C C . THR A 1 85 ? -51.790 -1.337 -21.115 1.00 89.81 85 THR A C 1
ATOM 600 O O . THR A 1 85 ? -52.575 -0.708 -21.829 1.00 89.81 85 THR A O 1
ATOM 603 N N . PRO A 1 86 ? -50.570 -1.705 -21.561 1.00 91.88 86 PRO A N 1
ATOM 604 C CA . PRO A 1 86 ? -49.469 -2.259 -20.767 1.00 91.88 86 PRO A CA 1
ATOM 605 C C . PRO A 1 86 ? -48.885 -1.224 -19.791 1.00 91.88 86 PRO A C 1
ATOM 607 O O . PRO A 1 86 ? -49.022 -0.018 -19.989 1.00 91.88 86 PRO A O 1
ATOM 610 N N . LEU A 1 87 ? -48.237 -1.699 -18.725 1.00 92.94 87 LEU A N 1
ATOM 611 C CA . LEU A 1 87 ? -47.538 -0.822 -17.785 1.00 92.94 87 LEU A CA 1
ATOM 612 C C . LEU A 1 87 ? -46.305 -0.189 -18.455 1.00 92.94 87 LEU A C 1
ATOM 614 O O . LEU A 1 87 ? -45.626 -0.866 -19.233 1.00 92.94 87 LEU A O 1
ATOM 618 N N . PRO A 1 88 ? -45.993 1.087 -18.168 1.00 94.88 88 PRO A N 1
ATOM 619 C CA . PRO A 1 88 ? -44.824 1.739 -18.737 1.00 94.88 88 PRO A CA 1
ATOM 620 C C . PRO A 1 88 ? -43.533 1.140 -18.179 1.00 94.88 88 PRO A C 1
ATOM 622 O O . PRO A 1 88 ? -43.434 0.830 -16.989 1.00 94.88 88 PRO A O 1
ATOM 625 N N . THR A 1 89 ? -42.526 1.027 -19.046 1.00 96.25 89 THR A N 1
ATOM 626 C CA . THR A 1 89 ? -41.213 0.491 -18.687 1.00 96.25 89 THR A CA 1
ATOM 627 C C . THR A 1 89 ? -40.081 1.485 -18.927 1.00 96.25 89 THR A C 1
ATOM 629 O O . THR A 1 89 ? -40.180 2.398 -19.758 1.00 96.25 89 THR A O 1
ATOM 632 N N . ARG A 1 90 ? -38.990 1.327 -18.174 1.00 95.75 90 ARG A N 1
ATOM 633 C CA . ARG A 1 90 ? -37.712 2.016 -18.394 1.00 95.75 90 ARG A CA 1
ATOM 634 C C . ARG A 1 90 ? -36.581 1.012 -18.299 1.00 95.75 90 ARG A C 1
ATOM 636 O O . ARG A 1 90 ? -36.583 0.172 -17.407 1.00 95.75 90 ARG A O 1
ATOM 643 N N . GLN A 1 91 ? -35.631 1.115 -19.217 1.00 95.94 91 GLN A N 1
ATOM 644 C CA . GLN A 1 91 ? -34.466 0.247 -19.243 1.00 95.94 91 GLN A CA 1
ATOM 645 C C . GLN A 1 91 ? -33.240 0.993 -18.734 1.00 95.94 91 GLN A C 1
ATOM 647 O O . GLN A 1 91 ? -33.056 2.173 -19.025 1.00 95.94 91 GLN A O 1
ATOM 652 N N . PHE A 1 92 ? -32.412 0.277 -17.991 1.00 93.62 92 PHE A N 1
ATOM 653 C CA . PHE A 1 92 ? -31.098 0.711 -17.555 1.00 93.62 92 PHE A CA 1
ATOM 654 C C . PHE A 1 92 ? -30.097 -0.371 -17.947 1.00 93.62 92 PHE A C 1
ATOM 656 O O . PHE A 1 92 ? -30.257 -1.522 -17.549 1.00 93.62 92 PHE A O 1
ATOM 663 N N . VAL A 1 93 ? -29.097 -0.021 -18.752 1.00 92.38 93 VAL A N 1
ATOM 664 C CA . VAL A 1 93 ? -28.024 -0.952 -19.120 1.00 92.38 93 VAL A CA 1
ATOM 665 C C . VAL A 1 93 ? -26.965 -0.895 -18.030 1.00 92.38 93 VAL A C 1
ATOM 667 O O . VAL A 1 93 ? -26.495 0.190 -17.691 1.00 92.38 93 VAL A O 1
ATOM 670 N N . VAL A 1 94 ? -26.604 -2.052 -17.480 1.00 82.00 94 VAL A N 1
ATOM 671 C CA . VAL A 1 94 ? -25.566 -2.163 -16.458 1.00 82.00 94 VAL A CA 1
ATOM 672 C C . VAL A 1 94 ? -24.239 -1.712 -17.082 1.00 82.00 94 VAL A C 1
ATOM 674 O O . VAL A 1 94 ? -23.802 -2.310 -18.069 1.00 82.00 94 VAL A O 1
ATOM 677 N N . PRO A 1 95 ? -23.611 -0.643 -16.565 1.00 76.50 95 PRO A N 1
ATOM 678 C CA . PRO A 1 95 ? -22.381 -0.103 -17.132 1.00 76.50 95 PRO A CA 1
ATOM 679 C C . PRO A 1 95 ? -21.212 -1.088 -17.000 1.00 76.50 95 PRO A C 1
ATOM 681 O O . PRO A 1 95 ? -21.219 -1.978 -16.151 1.00 76.50 95 PRO A O 1
ATOM 684 N N . ASN A 1 96 ? -20.169 -0.888 -17.813 1.00 56.47 96 ASN A N 1
ATOM 685 C CA . ASN A 1 96 ? -18.894 -1.617 -17.737 1.00 56.47 96 ASN A CA 1
ATOM 686 C C . ASN A 1 96 ? -18.035 -1.163 -16.546 1.00 56.47 96 ASN A C 1
ATOM 688 O O . ASN A 1 96 ? -16.861 -0.843 -16.696 1.00 56.47 96 ASN A O 1
ATOM 692 N N . THR A 1 97 ? -18.644 -1.109 -15.367 1.00 50.12 97 THR A N 1
ATOM 693 C CA . THR A 1 97 ? -18.020 -0.761 -14.090 1.00 50.12 97 THR A CA 1
ATOM 694 C C . THR A 1 97 ? -18.386 -1.843 -13.084 1.00 50.12 97 THR A C 1
ATOM 696 O O . THR A 1 97 ? -19.565 -2.178 -12.947 1.00 50.12 97 THR A O 1
ATOM 699 N N . ASN A 1 98 ? -17.401 -2.388 -12.376 1.00 45.72 98 ASN A N 1
ATOM 700 C CA . ASN A 1 98 ? -17.614 -3.481 -11.434 1.00 45.72 98 ASN A CA 1
ATOM 701 C C . ASN A 1 98 ? -17.857 -2.921 -10.027 1.00 45.72 98 ASN A C 1
ATOM 703 O O . ASN A 1 98 ? -16.973 -2.913 -9.184 1.00 45.72 98 ASN A O 1
ATOM 707 N N . GLY A 1 99 ? -19.073 -2.445 -9.760 1.00 56.22 99 GLY A N 1
ATOM 708 C CA . GLY A 1 99 ? -19.427 -1.938 -8.434 1.00 56.22 99 GLY A CA 1
ATOM 709 C C . GLY A 1 99 ? -20.932 -1.912 -8.171 1.00 56.22 99 GLY A C 1
ATOM 710 O O . GLY A 1 99 ? -21.721 -1.979 -9.119 1.00 56.22 99 GLY A O 1
ATOM 711 N N . PRO A 1 100 ? -21.343 -1.831 -6.891 1.00 68.69 100 PRO A N 1
ATOM 712 C CA . PRO A 1 100 ? -22.745 -1.725 -6.534 1.00 68.69 100 PRO A CA 1
ATOM 713 C C . PRO A 1 100 ? -23.329 -0.384 -6.995 1.00 68.69 100 PRO A C 1
ATOM 715 O O . PRO A 1 100 ? -22.725 0.671 -6.795 1.00 68.69 100 PRO A O 1
ATOM 718 N N . LEU A 1 101 ? -24.525 -0.416 -7.579 1.00 84.56 101 LEU A N 1
ATOM 719 C CA . LEU A 1 101 ? -25.283 0.779 -7.954 1.00 84.56 101 LEU A CA 1
ATOM 720 C C . LEU A 1 101 ? -26.506 0.915 -7.057 1.00 84.56 101 LEU A C 1
ATOM 722 O O . LEU A 1 101 ? -27.220 -0.060 -6.828 1.00 84.56 101 LEU A O 1
ATOM 726 N N . TRP A 1 102 ? -26.765 2.135 -6.601 1.00 89.00 102 TRP A N 1
ATOM 727 C CA . TRP A 1 102 ? -27.764 2.433 -5.582 1.00 89.00 102 TRP A CA 1
ATOM 728 C C . TRP A 1 102 ? -28.839 3.353 -6.142 1.00 89.00 102 TRP A C 1
ATOM 730 O O . TRP A 1 102 ? -28.536 4.346 -6.804 1.00 89.00 102 TRP A O 1
ATOM 740 N N . PHE A 1 103 ? -30.101 3.018 -5.896 1.00 97.06 103 PHE A N 1
ATOM 741 C CA . PHE A 1 103 ? -31.246 3.753 -6.414 1.00 97.06 103 PHE A CA 1
ATOM 742 C C . PHE A 1 103 ? -32.313 3.940 -5.341 1.00 97.06 103 PHE A C 1
ATOM 744 O O . PHE A 1 103 ? -32.497 3.105 -4.457 1.00 97.06 103 PHE A O 1
ATOM 751 N N . TYR A 1 104 ? -33.093 5.007 -5.467 1.00 96.75 104 TYR A N 1
ATOM 752 C CA . TYR A 1 104 ? -34.204 5.305 -4.576 1.00 96.75 104 TYR A CA 1
ATOM 753 C C . TYR A 1 104 ? -35.394 5.895 -5.312 1.00 96.75 104 TYR A C 1
ATOM 755 O O . TYR A 1 104 ? -35.298 6.362 -6.449 1.00 96.75 104 TYR A O 1
ATOM 763 N N . CYS A 1 105 ? -36.550 5.851 -4.650 1.00 95.06 105 CYS A N 1
ATOM 764 C CA . CYS A 1 105 ? -37.732 6.557 -5.120 1.00 95.06 105 CYS A CA 1
ATOM 765 C C . CYS A 1 105 ? -37.778 7.975 -4.532 1.00 95.06 105 CYS A C 1
ATOM 767 O O . CYS A 1 105 ? -37.921 8.156 -3.322 1.00 95.06 105 CYS A O 1
ATOM 769 N N . GLN A 1 106 ? -37.723 8.983 -5.403 1.00 91.19 106 GLN A N 1
ATOM 770 C CA . GLN A 1 106 ? -37.722 10.408 -5.053 1.00 91.19 106 GLN A CA 1
ATOM 771 C C . GLN A 1 106 ? -39.100 10.931 -4.615 1.00 91.19 106 GLN A C 1
ATOM 773 O O . GLN A 1 106 ? -39.217 12.055 -4.127 1.00 91.19 106 GLN A O 1
ATOM 778 N N . GLN A 1 107 ? -40.162 10.136 -4.765 1.00 88.19 107 GLN A N 1
ATOM 779 C CA . GLN A 1 107 ? -41.487 10.510 -4.282 1.00 88.19 107 GLN A CA 1
ATOM 780 C C . GLN A 1 107 ? -41.438 10.763 -2.772 1.00 88.19 107 GLN A C 1
ATOM 782 O O . GLN A 1 107 ? -40.925 9.950 -2.002 1.00 88.19 107 GLN A O 1
ATOM 787 N N . THR A 1 108 ? -41.966 11.914 -2.353 1.00 84.75 108 THR A N 1
ATOM 788 C CA . THR A 1 108 ? -41.891 12.378 -0.966 1.00 84.75 108 THR A CA 1
ATOM 789 C C . THR A 1 108 ? -42.348 11.293 0.006 1.00 84.75 108 THR A C 1
ATOM 791 O O . THR A 1 108 ? -43.443 10.748 -0.125 1.00 84.75 108 THR A O 1
ATOM 794 N N . GLY A 1 109 ? -41.489 10.978 0.976 1.00 82.50 109 GLY A N 1
ATOM 795 C CA . GLY A 1 109 ? -41.737 9.964 1.998 1.00 82.50 109 GLY A CA 1
ATOM 796 C C . GLY A 1 109 ? -41.507 8.513 1.563 1.00 82.50 109 GLY A C 1
ATOM 797 O O . GLY A 1 109 ? -41.525 7.653 2.432 1.00 82.50 109 GLY A O 1
ATOM 798 N N . HIS A 1 110 ? -41.271 8.201 0.283 1.00 89.12 110 HIS A N 1
ATOM 799 C CA . HIS A 1 110 ? -41.075 6.812 -0.158 1.00 89.12 110 HIS A CA 1
ATOM 800 C C . HIS A 1 110 ? -39.696 6.269 0.237 1.00 89.12 110 HIS A C 1
ATOM 802 O O . HIS A 1 110 ? -39.610 5.214 0.860 1.00 89.12 110 HIS A O 1
ATOM 808 N N . CYS A 1 111 ? -38.618 6.997 -0.069 1.00 91.88 111 CYS A N 1
ATOM 809 C CA . CYS A 1 111 ? -37.260 6.577 0.295 1.00 91.88 111 CYS A CA 1
ATOM 810 C C . CYS A 1 111 ? -37.064 6.433 1.811 1.00 91.88 111 CYS A C 1
ATOM 812 O O . CYS A 1 111 ? -36.562 5.414 2.271 1.00 91.88 111 CYS A O 1
ATOM 814 N N . GLY A 1 112 ? -37.575 7.391 2.592 1.00 86.38 112 GLY A N 1
ATOM 815 C CA . GLY A 1 112 ? -37.572 7.338 4.059 1.00 86.38 112 GLY A CA 1
ATOM 816 C C . GLY A 1 112 ? -38.377 6.182 4.667 1.00 86.38 112 GLY A C 1
ATOM 817 O O . GLY A 1 112 ? -38.246 5.898 5.849 1.00 86.38 112 GLY A O 1
ATOM 818 N N . GLN A 1 113 ? -39.204 5.504 3.869 1.00 86.94 113 GLN A N 1
ATOM 819 C CA . GLN A 1 113 ? -39.926 4.288 4.254 1.00 86.94 113 GLN A CA 1
ATOM 820 C C . GLN A 1 113 ? -39.256 3.012 3.713 1.00 86.94 113 GLN A C 1
ATOM 822 O O . GLN A 1 113 ? -39.845 1.938 3.787 1.00 86.94 113 GLN A O 1
ATOM 827 N N . GLY A 1 114 ? -38.036 3.118 3.174 1.00 88.94 114 GLY A N 1
ATOM 828 C CA . GLY A 1 114 ? -37.247 1.987 2.684 1.00 88.94 114 GLY A CA 1
ATOM 829 C C . GLY A 1 114 ? -37.429 1.662 1.200 1.00 88.94 114 GLY A C 1
ATOM 830 O O . GLY A 1 114 ? -36.982 0.602 0.765 1.00 88.94 114 GLY A O 1
ATOM 831 N N . MET A 1 115 ? -38.057 2.542 0.404 1.00 95.69 115 MET A N 1
ATOM 832 C CA . MET A 1 115 ? -38.200 2.341 -1.045 1.00 95.69 115 MET A CA 1
ATOM 833 C C . MET A 1 115 ? -36.886 2.638 -1.786 1.00 95.69 115 MET A C 1
ATOM 835 O O . MET A 1 115 ? -36.728 3.692 -2.416 1.00 95.69 115 MET A O 1
ATOM 839 N N . VAL A 1 116 ? -35.964 1.682 -1.711 1.00 96.88 116 VAL A N 1
ATOM 840 C CA . VAL A 1 116 ? -34.635 1.696 -2.334 1.00 96.88 116 VAL A CA 1
ATOM 841 C C . VAL A 1 116 ? -34.361 0.409 -3.116 1.00 96.88 116 VAL A C 1
ATOM 843 O O . VAL A 1 116 ? -35.003 -0.609 -2.871 1.00 96.88 116 VAL A O 1
ATOM 846 N N . PHE A 1 117 ? -33.436 0.469 -4.072 1.00 97.88 117 PHE A N 1
ATOM 847 C CA . PHE A 1 117 ? -33.042 -0.635 -4.947 1.00 97.88 117 PHE A CA 1
ATOM 848 C C . PHE A 1 117 ? -31.528 -0.660 -5.151 1.00 97.88 117 PHE A C 1
ATOM 850 O O . PHE A 1 117 ? -30.892 0.396 -5.140 1.00 97.88 117 PHE A O 1
ATOM 857 N N . ALA A 1 118 ? -30.961 -1.846 -5.383 1.00 91.56 118 ALA A N 1
ATOM 858 C CA . ALA A 1 118 ? -29.543 -1.989 -5.696 1.00 91.56 118 ALA A CA 1
ATOM 859 C C . ALA A 1 118 ? -29.258 -2.931 -6.879 1.00 91.56 118 ALA A C 1
ATOM 861 O O . ALA A 1 118 ? -29.963 -3.910 -7.114 1.00 91.56 118 ALA A O 1
ATOM 862 N N . ILE A 1 119 ? -28.171 -2.669 -7.600 1.00 88.69 119 ILE A N 1
ATOM 863 C CA . ILE A 1 119 ? -27.566 -3.609 -8.554 1.00 88.69 119 ILE A CA 1
ATOM 864 C C . ILE A 1 119 ? -26.219 -4.022 -7.972 1.00 88.69 119 ILE A C 1
ATOM 866 O O . ILE A 1 119 ? -25.443 -3.154 -7.591 1.00 88.69 119 ILE A O 1
ATOM 870 N N . ASN A 1 120 ? -25.946 -5.323 -7.910 1.00 82.75 120 ASN A N 1
ATOM 871 C CA . ASN A 1 120 ? -24.711 -5.907 -7.379 1.00 82.75 120 ASN A CA 1
ATOM 872 C C . ASN A 1 120 ? -24.320 -5.465 -5.950 1.00 82.75 120 ASN A C 1
ATOM 874 O O . ASN A 1 120 ? -23.134 -5.220 -5.719 1.00 82.75 120 ASN A O 1
ATOM 878 N N . PRO A 1 121 ? -25.249 -5.351 -4.975 1.00 73.69 121 PRO A N 1
ATOM 879 C CA . PRO A 1 121 ? -24.853 -5.061 -3.601 1.00 73.69 121 PRO A CA 1
ATOM 880 C C . PRO A 1 121 ? -24.018 -6.217 -3.011 1.00 73.69 121 PRO A C 1
ATOM 882 O O . PRO A 1 121 ? -24.295 -7.385 -3.310 1.00 73.69 121 PRO A O 1
ATOM 885 N N . PRO A 1 122 ? -23.041 -5.929 -2.133 1.00 69.19 122 PRO A N 1
ATOM 886 C CA . PRO A 1 122 ? -22.437 -6.927 -1.256 1.00 69.19 122 PRO A CA 1
ATOM 887 C C . PRO A 1 122 ? -23.491 -7.736 -0.487 1.00 69.19 122 PRO A C 1
ATOM 889 O O . PRO A 1 122 ? -24.553 -7.224 -0.121 1.00 69.19 122 PRO A O 1
ATOM 892 N N . ALA A 1 123 ? -23.191 -9.008 -0.231 1.00 64.69 123 ALA A N 1
ATOM 893 C CA . ALA A 1 123 ? -24.066 -9.868 0.557 1.00 64.69 123 ALA A CA 1
ATOM 894 C C . ALA A 1 123 ? -24.060 -9.457 2.038 1.00 64.69 123 ALA A C 1
ATOM 896 O O . ALA A 1 123 ? -23.043 -9.019 2.572 1.00 64.69 123 ALA A O 1
ATOM 897 N N . ASP A 1 124 ? -25.179 -9.656 2.733 1.00 63.12 124 ASP A N 1
ATOM 898 C CA . ASP A 1 124 ? -25.214 -9.522 4.190 1.00 63.12 124 ASP A CA 1
ATOM 899 C C . ASP A 1 124 ? -24.217 -10.481 4.874 1.00 63.12 124 ASP A C 1
ATOM 901 O O . ASP A 1 124 ? -24.017 -11.603 4.394 1.00 63.12 124 ASP A O 1
ATOM 905 N N . PRO A 1 125 ? -23.613 -10.094 6.016 1.00 69.12 125 PRO A N 1
ATOM 906 C CA . PRO A 1 125 ? -23.864 -8.889 6.818 1.00 69.12 125 PRO A CA 1
ATOM 907 C C . PRO A 1 125 ? -22.902 -7.726 6.505 1.00 69.12 125 PRO A C 1
ATOM 909 O O . PRO A 1 125 ? -22.484 -7.011 7.418 1.00 69.12 125 PRO A O 1
ATOM 912 N N . ASP A 1 126 ? -22.488 -7.561 5.246 1.00 73.62 126 ASP A N 1
ATOM 913 C CA . ASP A 1 126 ? -21.587 -6.473 4.866 1.00 73.62 126 ASP A CA 1
ATOM 914 C C . ASP A 1 126 ? -22.172 -5.096 5.259 1.00 73.62 126 ASP A C 1
ATOM 916 O O . ASP A 1 126 ? -23.361 -4.851 5.045 1.00 73.62 126 ASP A O 1
ATOM 920 N N . PRO A 1 127 ? -21.373 -4.171 5.827 1.00 55.97 127 PRO A N 1
ATOM 921 C CA . PRO A 1 127 ? -21.852 -2.839 6.207 1.00 55.97 127 PRO A CA 1
ATOM 922 C C . PRO A 1 127 ? -22.318 -1.979 5.018 1.00 55.97 127 PRO A C 1
ATOM 924 O O . PRO A 1 127 ? -22.915 -0.928 5.239 1.00 55.97 127 PRO A O 1
ATOM 927 N N . HIS A 1 128 ? -22.068 -2.417 3.781 1.00 61.22 128 HIS A N 1
ATOM 928 C CA . HIS A 1 128 ? -22.562 -1.836 2.535 1.00 61.22 128 HIS A CA 1
ATOM 929 C C . HIS A 1 128 ? -23.487 -2.790 1.770 1.00 61.22 128 HIS A C 1
ATOM 931 O O . HIS A 1 128 ? -23.616 -2.681 0.553 1.00 61.22 128 HIS A O 1
ATOM 937 N N . SER A 1 129 ? -24.130 -3.738 2.453 1.00 74.50 129 SER A N 1
ATOM 938 C CA . SER A 1 129 ? -25.151 -4.589 1.849 1.00 74.50 129 SER A CA 1
ATOM 939 C C . SER A 1 129 ? -26.421 -3.804 1.496 1.00 74.50 129 SER A C 1
ATOM 941 O O . SER A 1 129 ? -26.622 -2.653 1.902 1.00 74.50 129 SER A O 1
ATOM 943 N N . PHE A 1 130 ? -27.338 -4.449 0.772 1.00 87.12 130 PHE A N 1
ATOM 944 C CA . PHE A 1 130 ? -28.667 -3.881 0.537 1.00 87.12 130 PHE A CA 1
ATOM 945 C C . PHE A 1 130 ? -29.401 -3.558 1.850 1.00 87.12 130 PHE A C 1
ATOM 947 O O . PHE A 1 130 ? -30.024 -2.499 1.960 1.00 87.12 130 PHE A O 1
ATOM 954 N N . SER A 1 131 ? -29.302 -4.431 2.861 1.00 80.06 131 SER A N 1
ATOM 955 C CA . SER A 1 131 ? -29.982 -4.216 4.142 1.00 80.06 131 SER A CA 1
ATOM 956 C C . SER A 1 131 ? -29.447 -2.974 4.864 1.00 80.06 131 SER A C 1
ATOM 958 O O . SER A 1 131 ? -30.230 -2.190 5.408 1.00 80.06 131 SER A O 1
ATOM 960 N N . ALA A 1 132 ? -28.137 -2.724 4.783 1.00 66.88 132 ALA A N 1
ATOM 961 C CA . ALA A 1 132 ? -27.512 -1.521 5.320 1.00 66.88 132 ALA A CA 1
ATOM 962 C C . ALA A 1 132 ? -27.959 -0.252 4.568 1.00 66.88 132 ALA A C 1
ATOM 964 O O . ALA A 1 132 ? -28.292 0.753 5.200 1.00 66.88 132 ALA A O 1
ATOM 965 N N . PHE A 1 133 ? -28.057 -0.313 3.234 1.00 85.69 133 PHE A N 1
ATOM 966 C CA . PHE A 1 133 ? -28.555 0.794 2.409 1.00 85.69 133 PHE A CA 1
ATOM 967 C C . PHE A 1 133 ? -30.012 1.155 2.739 1.00 85.69 133 PHE A C 1
ATOM 969 O O . PHE A 1 133 ? -30.355 2.325 2.930 1.00 85.69 133 PHE A O 1
ATOM 976 N N . GLN A 1 134 ? -30.873 0.143 2.868 1.00 92.62 134 GLN A N 1
ATOM 977 C CA . GLN A 1 134 ? -32.277 0.322 3.231 1.00 92.62 134 GLN A CA 1
ATOM 978 C C . GLN A 1 134 ? -32.435 0.874 4.652 1.00 92.62 134 GLN A C 1
ATOM 980 O O . GLN A 1 134 ? -33.229 1.794 4.866 1.00 92.62 134 GLN A O 1
ATOM 985 N N . ALA A 1 135 ? -31.658 0.372 5.617 1.00 82.06 135 ALA A N 1
ATOM 986 C CA . ALA A 1 135 ? -31.656 0.890 6.982 1.00 82.06 135 ALA A CA 1
ATOM 987 C C . ALA A 1 135 ? -31.243 2.370 7.027 1.00 82.06 135 ALA A C 1
ATOM 989 O O . ALA A 1 135 ? -31.871 3.170 7.726 1.00 82.06 135 ALA A O 1
ATOM 990 N N . LEU A 1 136 ? -30.237 2.756 6.237 1.00 75.56 136 LEU A N 1
ATOM 991 C CA . LEU A 1 136 ? -29.779 4.138 6.136 1.00 75.56 136 LEU A CA 1
ATOM 992 C C . LEU A 1 136 ? -30.835 5.054 5.499 1.00 75.56 136 LEU A C 1
ATOM 994 O O . LEU A 1 136 ? -31.056 6.167 5.977 1.00 75.56 136 LEU A O 1
ATOM 998 N N . ALA A 1 137 ? -31.539 4.578 4.469 1.00 86.12 137 ALA A N 1
ATOM 999 C CA . ALA A 1 137 ? -32.634 5.313 3.836 1.00 86.12 137 ALA A CA 1
ATOM 1000 C C . ALA A 1 137 ? -33.769 5.608 4.822 1.00 86.12 137 ALA A C 1
ATOM 1002 O O . ALA A 1 137 ? -34.246 6.743 4.910 1.00 86.12 137 ALA A O 1
ATOM 1003 N N . ILE A 1 138 ? -34.143 4.602 5.617 1.00 85.62 138 ILE A N 1
ATOM 1004 C CA . ILE A 1 138 ? -35.158 4.730 6.666 1.00 85.62 138 ILE A CA 1
ATOM 1005 C C . ILE A 1 138 ? -34.702 5.722 7.739 1.00 85.62 138 ILE A C 1
ATOM 1007 O O . ILE A 1 138 ? -35.462 6.613 8.122 1.00 85.62 138 ILE A O 1
ATOM 1011 N N . ALA A 1 139 ? -33.446 5.624 8.182 1.00 76.94 139 ALA A N 1
ATOM 1012 C CA . ALA A 1 139 ? -32.883 6.527 9.180 1.00 76.94 139 ALA A CA 1
ATOM 1013 C C . ALA A 1 139 ? -32.880 7.998 8.721 1.00 76.94 139 ALA A C 1
ATOM 1015 O O . ALA A 1 139 ? -33.079 8.896 9.538 1.00 76.94 139 ALA A O 1
ATOM 1016 N N . GLN A 1 140 ? -32.703 8.257 7.421 1.00 73.19 140 GLN A N 1
ATOM 1017 C CA . GLN A 1 140 ? -32.708 9.611 6.854 1.00 73.19 140 GLN A CA 1
ATOM 1018 C C . GLN A 1 140 ? -34.112 10.194 6.636 1.00 73.19 140 GLN A C 1
ATOM 1020 O O . GLN A 1 140 ? -34.227 11.388 6.357 1.00 73.19 140 GLN A O 1
ATOM 1025 N N . ASN A 1 141 ? -35.174 9.382 6.727 1.00 73.19 141 ASN A N 1
ATOM 1026 C CA . ASN A 1 141 ? -36.583 9.777 6.587 1.00 73.19 141 ASN A CA 1
ATOM 1027 C C . ASN A 1 141 ? -36.886 10.739 5.405 1.00 73.19 141 ASN A C 1
ATOM 1029 O O . ASN A 1 141 ? -37.804 11.556 5.462 1.00 73.19 141 ASN A O 1
ATOM 1033 N N . GLY A 1 142 ? -36.097 10.679 4.325 1.00 58.91 142 GLY A N 1
ATOM 1034 C CA . GLY A 1 142 ? -36.230 11.557 3.157 1.00 58.91 142 GLY A CA 1
ATOM 1035 C C . GLY A 1 142 ? -35.974 13.057 3.394 1.00 58.91 142 GLY A C 1
ATOM 1036 O O . GLY A 1 142 ? -36.443 13.859 2.590 1.00 58.91 142 GLY A O 1
ATOM 1037 N N . THR A 1 143 ? -35.273 13.468 4.462 1.00 53.50 143 THR A N 1
ATOM 1038 C CA . THR A 1 143 ? -35.109 14.898 4.817 1.00 53.50 143 THR A CA 1
ATOM 1039 C C . THR A 1 143 ? -33.892 15.611 4.227 1.00 53.50 143 THR A C 1
ATOM 1041 O O . THR A 1 143 ? -33.689 16.791 4.502 1.00 53.50 143 THR A O 1
ATOM 1044 N N . SER A 1 144 ? -33.089 14.975 3.383 1.00 48.06 144 SER A N 1
ATOM 1045 C CA . SER A 1 144 ? -31.947 15.640 2.748 1.00 48.06 144 SER A CA 1
ATOM 1046 C C . SER A 1 144 ? -32.400 16.424 1.506 1.00 48.06 144 SER A C 1
ATOM 1048 O O . SER A 1 144 ? -32.195 16.020 0.366 1.00 48.06 144 SER A O 1
ATOM 1050 N N . THR A 1 145 ? -33.054 17.569 1.733 1.00 34.91 145 THR A N 1
ATOM 1051 C CA . THR A 1 145 ? -33.192 18.624 0.713 1.00 34.91 145 THR A CA 1
ATOM 1052 C C . THR A 1 145 ? -32.229 19.762 1.039 1.00 34.91 145 THR A C 1
ATOM 1054 O O . THR A 1 145 ? -32.040 20.126 2.197 1.00 34.91 145 THR A O 1
ATOM 1057 N N . SER A 1 146 ? -31.600 20.282 -0.007 1.00 35.97 146 SER A N 1
ATOM 1058 C CA . SER A 1 146 ? -30.484 21.224 -0.040 1.00 35.97 146 SER A CA 1
ATOM 1059 C C . SER A 1 146 ? -30.562 22.402 0.952 1.00 35.97 146 SER A C 1
ATOM 1061 O O . SER A 1 146 ? -31.516 23.172 0.945 1.00 35.97 146 SER A O 1
ATOM 1063 N N . SER A 1 147 ? -29.470 22.584 1.705 1.00 30.59 147 SER A N 1
ATOM 1064 C CA . SER A 1 147 ? -29.010 23.802 2.405 1.00 30.59 147 SER A CA 1
ATOM 1065 C C . SER A 1 147 ? -29.944 24.470 3.434 1.00 30.59 147 SER A C 1
ATOM 1067 O O . SER A 1 147 ? -30.823 25.251 3.087 1.00 30.59 147 SER A O 1
ATOM 1069 N N . SER A 1 148 ? -29.633 24.331 4.728 1.00 27.11 148 SER A N 1
ATOM 1070 C CA . SER A 1 148 ? -29.148 25.425 5.602 1.00 27.11 148 SER A CA 1
ATOM 1071 C C . SER A 1 148 ? -29.217 25.050 7.088 1.00 27.11 148 SER A C 1
ATOM 1073 O O . SER A 1 148 ? -30.206 24.531 7.590 1.00 27.11 148 SER A O 1
ATOM 1075 N N . THR A 1 149 ? -28.100 25.324 7.758 1.00 34.00 149 THR A N 1
ATOM 1076 C CA . THR A 1 149 ? -27.879 25.562 9.189 1.00 34.00 149 THR A CA 1
ATOM 1077 C C . THR A 1 149 ? -29.051 25.291 10.139 1.00 34.00 149 THR A C 1
ATOM 1079 O O . THR A 1 149 ? -29.968 26.100 10.228 1.00 34.00 149 THR A O 1
ATOM 1082 N N . SER A 1 150 ? -28.942 24.245 10.963 1.00 26.73 150 SER A N 1
ATOM 1083 C CA . SER A 1 150 ? -29.210 24.296 12.411 1.00 26.73 150 SER A CA 1
ATOM 1084 C C . SER A 1 150 ? -28.809 22.986 13.075 1.00 26.73 150 SER A C 1
ATOM 1086 O O . SER A 1 150 ? -29.205 21.899 12.672 1.00 26.73 150 SER A O 1
ATOM 1088 N N . SER A 1 151 ? -28.008 23.143 14.113 1.00 36.56 151 SER A N 1
ATOM 1089 C CA . SER A 1 151 ? -27.527 22.147 15.051 1.00 36.56 151 SER A CA 1
ATOM 1090 C C . SER A 1 151 ? -28.660 21.353 15.704 1.00 36.56 151 SER A C 1
ATOM 1092 O O . SER A 1 151 ? -29.554 21.923 16.325 1.00 36.56 151 SER A O 1
ATOM 1094 N N . ALA A 1 152 ? -28.540 20.029 15.674 1.00 27.58 152 ALA A N 1
ATOM 1095 C CA . ALA A 1 152 ? -29.155 19.159 16.663 1.00 27.58 152 ALA A CA 1
ATOM 1096 C C . ALA A 1 152 ? -28.140 18.084 17.053 1.00 27.58 152 ALA A C 1
ATOM 1098 O O . ALA A 1 152 ? -27.836 17.167 16.292 1.00 27.58 152 ALA A O 1
ATOM 1099 N N . SER A 1 153 ? -27.585 18.253 18.252 1.00 35.19 153 SER A N 1
ATOM 1100 C CA . SER A 1 153 ? -26.770 17.263 18.935 1.00 35.19 153 SER A CA 1
ATOM 1101 C C . SER A 1 153 ? -27.531 15.946 19.040 1.00 35.19 153 SER A C 1
ATOM 1103 O O . SER A 1 153 ? -28.553 15.866 19.719 1.00 35.19 153 SER A O 1
ATOM 1105 N N . SER A 1 154 ? -26.987 14.898 18.437 1.00 27.03 154 SER A N 1
ATOM 1106 C CA . SER A 1 154 ? -27.179 13.543 18.933 1.00 27.03 154 SER A CA 1
ATOM 1107 C C . SER A 1 154 ? -25.809 12.886 19.002 1.00 27.03 154 SER A C 1
ATOM 1109 O O . SER A 1 154 ? -25.108 12.693 18.013 1.00 27.03 154 SER A O 1
ATOM 1111 N N . SER A 1 155 ? -25.387 12.652 20.237 1.00 32.41 155 SER A N 1
ATOM 1112 C CA . SER A 1 155 ? -24.202 11.896 20.591 1.00 32.41 155 SER A CA 1
ATOM 1113 C C . SER A 1 155 ? -24.393 10.451 20.141 1.00 32.41 155 SER A C 1
ATOM 1115 O O . SER A 1 155 ? -25.005 9.651 20.847 1.00 32.41 155 SER A O 1
ATOM 1117 N N . SER A 1 156 ? -23.868 10.122 18.970 1.00 27.11 156 SER A N 1
ATOM 1118 C CA . SER A 1 156 ? -23.451 8.762 18.664 1.00 27.11 156 SER A CA 1
ATOM 1119 C C . SER A 1 156 ? -22.053 8.850 18.072 1.00 27.11 156 SER A C 1
ATOM 1121 O O . SER A 1 156 ? -21.822 9.479 17.043 1.00 27.11 156 SER A O 1
ATOM 1123 N N . THR A 1 157 ? -21.087 8.311 18.804 1.00 27.38 157 THR A N 1
ATOM 1124 C CA . THR A 1 157 ? -19.717 8.095 18.354 1.00 27.38 157 THR A CA 1
ATOM 1125 C C . THR A 1 157 ? -19.767 7.053 17.239 1.00 27.38 157 THR A C 1
ATOM 1127 O O . THR A 1 157 ? -19.608 5.860 17.481 1.00 27.38 157 THR A O 1
ATOM 1130 N N . SER A 1 158 ? -20.055 7.496 16.013 1.00 27.89 158 SER A N 1
ATOM 1131 C CA . SER A 1 158 ? -19.843 6.678 14.826 1.00 27.89 158 SER A CA 1
ATOM 1132 C C . SER A 1 158 ? -18.337 6.567 14.644 1.00 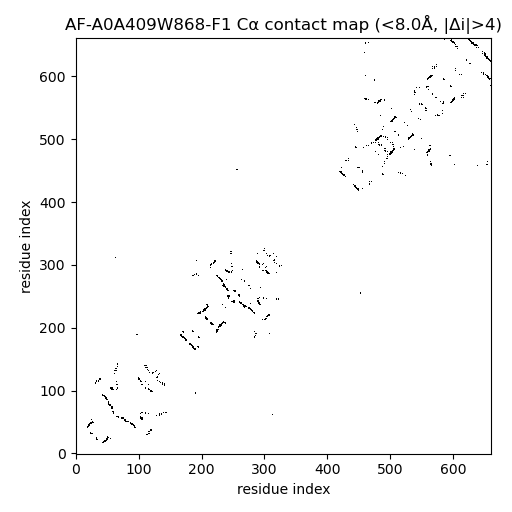27.89 158 SER A C 1
ATOM 1134 O O . SER A 1 158 ? -17.671 7.539 14.293 1.00 27.89 158 SER A O 1
ATOM 1136 N N . ALA A 1 159 ? -17.779 5.406 14.975 1.00 25.44 159 ALA A N 1
ATOM 1137 C CA . ALA A 1 159 ? -16.398 5.101 14.653 1.00 25.44 159 ALA A CA 1
ATOM 1138 C C . ALA A 1 159 ? -16.240 5.201 13.129 1.00 25.44 159 ALA A C 1
ATOM 1140 O O . ALA A 1 159 ? -16.933 4.502 12.391 1.00 25.44 159 ALA A O 1
ATOM 1141 N N . PHE A 1 160 ? -15.360 6.085 12.658 1.00 30.17 160 PHE A N 1
ATOM 1142 C CA . PHE A 1 160 ? -14.905 6.066 11.273 1.00 30.17 160 PHE A CA 1
ATOM 1143 C C . PHE A 1 160 ? -14.126 4.763 11.076 1.00 30.17 160 PHE A C 1
ATOM 1145 O O . PHE A 1 160 ? -12.983 4.639 11.512 1.00 30.17 160 PHE A O 1
ATOM 1152 N N . VAL A 1 161 ? -14.787 3.750 10.513 1.00 25.58 161 VAL A N 1
ATOM 1153 C CA . VAL A 1 161 ? -14.161 2.469 10.183 1.00 25.58 161 VAL A CA 1
ATOM 1154 C C . VAL A 1 161 ? -13.370 2.651 8.892 1.00 25.58 161 VAL A C 1
ATOM 1156 O O . VAL A 1 161 ? -13.900 3.124 7.890 1.00 25.58 161 VAL A O 1
ATOM 1159 N N . THR A 1 162 ? -12.094 2.274 8.924 1.00 27.38 162 THR A N 1
ATOM 1160 C CA . THR A 1 162 ? -11.226 2.161 7.750 1.00 27.38 162 THR A CA 1
ATOM 1161 C C . THR A 1 162 ? -11.820 1.160 6.744 1.00 27.38 162 THR A C 1
ATOM 1163 O O . THR A 1 162 ? -12.004 -0.005 7.104 1.00 27.38 162 THR A O 1
ATOM 1166 N N . PRO A 1 163 ? -12.120 1.565 5.493 1.00 33.12 163 PRO A N 1
ATOM 1167 C CA . PRO A 1 163 ? -12.586 0.644 4.458 1.00 33.12 163 PRO A CA 1
ATOM 1168 C C . PRO A 1 163 ? -11.468 -0.309 3.985 1.00 33.12 163 PRO A C 1
ATOM 1170 O O . PRO A 1 163 ? -10.283 -0.032 4.207 1.00 33.12 163 PRO A O 1
ATOM 1173 N N . PRO A 1 164 ? -11.824 -1.435 3.336 1.00 29.58 164 PRO A N 1
ATOM 1174 C CA . PRO A 1 164 ? -10.855 -2.389 2.803 1.00 29.58 164 PRO A CA 1
ATOM 1175 C C . PRO A 1 164 ? -9.940 -1.754 1.734 1.00 29.58 164 PRO A C 1
ATOM 1177 O O . PRO A 1 164 ? -10.347 -0.813 1.048 1.00 29.58 164 PRO A O 1
ATOM 1180 N N . PRO A 1 165 ? -8.697 -2.252 1.590 1.00 30.66 165 PRO A N 1
ATOM 1181 C CA . PRO A 1 165 ? -7.683 -1.658 0.722 1.00 30.66 165 PRO A CA 1
ATOM 1182 C C . PRO A 1 165 ? -8.078 -1.662 -0.771 1.00 30.66 165 PRO A C 1
ATOM 1184 O O . PRO A 1 165 ? -8.799 -2.560 -1.216 1.00 30.66 165 PRO A O 1
ATOM 1187 N N . PRO A 1 166 ? -7.577 -0.682 -1.551 1.00 37.53 166 PRO A N 1
ATOM 1188 C CA . PRO A 1 166 ? -7.900 -0.487 -2.967 1.00 37.53 166 PRO A CA 1
ATOM 1189 C C . PRO A 1 166 ? -7.670 -1.751 -3.816 1.00 37.53 166 PRO A C 1
ATOM 1191 O O . PRO A 1 166 ? -6.639 -2.412 -3.689 1.00 37.53 166 PRO A O 1
ATOM 1194 N N . GLN A 1 167 ? -8.619 -2.073 -4.704 1.00 34.72 167 GLN A N 1
ATOM 1195 C CA . GLN A 1 167 ? -8.442 -3.074 -5.761 1.00 34.72 167 GLN A CA 1
ATOM 1196 C C . GLN A 1 167 ? -7.879 -2.367 -7.001 1.00 34.72 167 GLN A C 1
ATOM 1198 O O . GLN A 1 167 ? -8.547 -1.530 -7.602 1.00 34.72 167 GLN A O 1
ATOM 1203 N N . TRP A 1 168 ? -6.634 -2.675 -7.357 1.00 36.09 168 TRP A N 1
ATOM 1204 C CA . TRP A 1 168 ? -5.964 -2.091 -8.517 1.00 36.09 168 TRP A CA 1
ATOM 1205 C C . TRP A 1 168 ? -6.431 -2.757 -9.809 1.00 36.09 168 TRP A C 1
ATOM 1207 O O . TRP A 1 168 ? -6.473 -3.986 -9.896 1.00 36.09 168 TRP A O 1
ATOM 1217 N N . GLN A 1 169 ? -6.717 -1.951 -10.827 1.00 36.22 169 GLN A N 1
ATOM 1218 C CA . GLN A 1 169 ? -6.855 -2.419 -12.200 1.00 36.22 169 GLN A CA 1
ATOM 1219 C C . GLN A 1 169 ? -5.598 -2.024 -12.976 1.00 36.22 169 GLN A C 1
ATOM 1221 O O . GLN A 1 169 ? -5.117 -0.894 -12.889 1.00 36.22 169 GLN A O 1
ATOM 1226 N N . SER A 1 170 ? -5.039 -2.971 -13.722 1.00 41.06 170 SER A N 1
ATOM 1227 C CA . SER A 1 170 ? -3.907 -2.723 -14.612 1.00 41.06 170 SER A CA 1
ATOM 1228 C C . SER A 1 170 ? -4.402 -2.776 -16.049 1.00 41.06 170 SER A C 1
ATOM 1230 O O . SER A 1 170 ? -5.027 -3.762 -16.439 1.00 41.06 170 SER A O 1
ATOM 1232 N N . ALA A 1 171 ? -4.108 -1.747 -16.844 1.00 32.44 171 ALA A N 1
ATOM 1233 C CA . ALA A 1 171 ? -4.244 -1.831 -18.294 1.00 32.44 171 ALA A CA 1
ATOM 1234 C C . ALA A 1 171 ? -2.876 -1.709 -18.948 1.00 32.44 171 ALA A C 1
ATOM 1236 O O . ALA A 1 171 ? -2.019 -0.916 -18.552 1.00 32.44 171 ALA A O 1
ATOM 1237 N N . THR A 1 172 ? -2.690 -2.525 -19.972 1.00 34.88 172 THR A N 1
ATOM 1238 C CA . THR A 1 172 ? -1.498 -2.527 -20.799 1.00 34.88 172 THR A CA 1
ATOM 1239 C C . THR A 1 172 ? -1.772 -1.657 -22.018 1.00 34.88 172 THR A C 1
ATOM 1241 O O . THR A 1 172 ? -2.586 -2.021 -22.866 1.00 34.88 172 THR A O 1
ATOM 1244 N N . ALA A 1 173 ? -1.109 -0.506 -22.115 1.00 33.12 173 ALA A N 1
ATOM 1245 C CA . ALA A 1 173 ? -1.189 0.348 -23.292 1.00 33.12 173 ALA A CA 1
ATOM 1246 C C . ALA A 1 173 ? 0.045 0.125 -24.171 1.00 33.12 173 ALA A C 1
ATOM 1248 O O . ALA A 1 173 ? 1.186 0.110 -23.704 1.00 33.12 173 ALA A O 1
ATOM 1249 N N . THR A 1 174 ? -0.199 -0.062 -25.465 1.00 38.16 174 THR A N 1
ATOM 1250 C CA . THR A 1 174 ? 0.862 -0.182 -26.462 1.00 38.16 174 THR A CA 1
ATOM 1251 C C . THR A 1 174 ? 1.139 1.202 -27.033 1.00 38.16 174 THR A C 1
ATOM 1253 O O . THR A 1 174 ? 0.278 1.780 -27.694 1.00 38.16 174 THR A O 1
ATOM 1256 N N . VAL A 1 175 ? 2.321 1.751 -26.768 1.00 36.66 175 VAL A N 1
ATOM 1257 C CA . VAL A 1 175 ? 2.736 3.068 -27.261 1.00 36.66 175 VAL A CA 1
ATOM 1258 C C . VAL A 1 175 ? 3.815 2.865 -28.313 1.00 36.66 175 VAL A C 1
ATOM 1260 O O . VAL A 1 175 ? 4.804 2.177 -28.078 1.00 36.66 175 VAL A O 1
ATOM 1263 N N . THR A 1 176 ? 3.624 3.448 -29.495 1.00 34.03 176 THR A N 1
ATOM 1264 C CA . THR A 1 176 ? 4.636 3.411 -30.557 1.00 34.03 176 THR A CA 1
ATOM 1265 C C . THR A 1 176 ? 5.429 4.706 -30.512 1.00 34.03 176 THR A C 1
ATOM 1267 O O . THR A 1 176 ? 4.854 5.783 -30.658 1.00 34.03 176 THR A O 1
ATOM 1270 N N . PHE A 1 177 ? 6.738 4.607 -30.307 1.00 31.89 177 PHE A N 1
ATOM 1271 C CA . PHE A 1 177 ? 7.645 5.749 -30.303 1.00 31.89 177 PHE A CA 1
ATOM 1272 C C . PHE A 1 177 ? 8.864 5.411 -31.164 1.00 31.89 177 PHE A C 1
ATOM 1274 O O . PHE A 1 177 ? 9.438 4.335 -31.036 1.00 31.89 177 PHE A O 1
ATOM 1281 N N . ASP A 1 178 ? 9.204 6.297 -32.101 1.00 31.83 178 ASP A N 1
ATOM 1282 C CA . ASP A 1 178 ? 10.318 6.135 -33.051 1.00 31.83 178 ASP A CA 1
ATOM 1283 C C . ASP A 1 178 ? 10.374 4.764 -33.767 1.00 31.83 178 ASP A C 1
ATOM 1285 O O . ASP A 1 178 ? 11.395 4.081 -33.822 1.00 31.83 178 ASP A O 1
ATOM 1289 N N . GLY A 1 179 ? 9.224 4.295 -34.263 1.00 35.38 179 GLY A N 1
ATOM 1290 C CA . GLY A 1 179 ? 9.124 3.022 -34.991 1.00 35.38 179 GLY A CA 1
ATOM 1291 C C . GLY A 1 179 ? 9.272 1.758 -34.132 1.00 35.38 179 GLY A C 1
ATOM 1292 O O . GLY A 1 179 ? 9.142 0.655 -34.661 1.00 35.38 179 GLY A O 1
ATOM 1293 N N . SER A 1 180 ? 9.485 1.902 -32.821 1.00 32.66 180 SER A N 1
ATOM 1294 C CA . SER A 1 180 ? 9.526 0.808 -31.851 1.00 32.66 180 SER A CA 1
ATOM 1295 C C . SER A 1 180 ? 8.226 0.748 -31.045 1.00 32.66 180 SER A C 1
ATOM 1297 O O . SER A 1 180 ? 7.637 1.771 -30.691 1.00 32.66 180 SER A O 1
ATOM 1299 N N . VAL A 1 181 ? 7.753 -0.471 -30.782 1.00 31.48 181 VAL A N 1
ATOM 1300 C CA . VAL A 1 181 ? 6.500 -0.738 -30.065 1.00 31.48 181 VAL A CA 1
ATOM 1301 C C . VAL A 1 181 ? 6.823 -1.032 -28.603 1.00 31.48 181 VAL A C 1
ATOM 1303 O O . VAL A 1 181 ? 7.458 -2.040 -28.299 1.00 31.48 181 VAL A O 1
ATOM 1306 N N . TYR A 1 182 ? 6.377 -0.161 -27.702 1.00 31.78 182 TYR A N 1
ATOM 1307 C CA . TYR A 1 182 ? 6.552 -0.296 -26.259 1.00 31.78 182 TYR A CA 1
ATOM 1308 C C . TYR A 1 182 ? 5.239 -0.720 -25.613 1.00 31.78 182 TYR A C 1
ATOM 1310 O O . TYR A 1 182 ? 4.161 -0.268 -25.993 1.00 31.78 182 TYR A O 1
ATOM 1318 N N . THR A 1 183 ? 5.334 -1.606 -24.630 1.00 32.69 183 THR A N 1
ATOM 1319 C CA . THR A 1 183 ? 4.196 -2.095 -23.853 1.00 32.69 183 THR A CA 1
ATOM 1320 C C . THR A 1 183 ? 4.369 -1.572 -22.434 1.00 32.69 183 THR A C 1
ATOM 1322 O O . THR A 1 183 ? 5.273 -2.027 -21.738 1.00 32.69 183 THR A O 1
ATOM 1325 N N . THR A 1 184 ? 3.554 -0.598 -22.025 1.00 33.47 184 THR A N 1
ATOM 1326 C CA . THR A 1 184 ? 3.626 -0.002 -20.683 1.00 33.47 184 THR A CA 1
ATOM 1327 C C . THR A 1 184 ? 2.363 -0.337 -19.902 1.00 33.47 184 THR A C 1
ATOM 1329 O O . THR A 1 184 ? 1.247 -0.198 -20.409 1.00 33.47 184 THR A O 1
ATOM 1332 N N . THR A 1 185 ? 2.543 -0.793 -18.664 1.00 36.28 185 THR A N 1
ATOM 1333 C CA . THR A 1 185 ? 1.455 -1.104 -17.735 1.00 36.28 185 THR A CA 1
ATOM 1334 C C . THR A 1 185 ? 1.189 0.112 -16.859 1.00 36.28 185 THR A C 1
ATOM 1336 O O . THR A 1 185 ? 2.092 0.604 -16.189 1.00 36.28 185 THR A O 1
ATOM 1339 N N . TYR A 1 186 ? -0.051 0.589 -16.861 1.00 39.66 186 TYR A N 1
ATOM 1340 C CA . TYR A 1 186 ? -0.504 1.687 -16.013 1.00 39.66 186 TYR A CA 1
ATOM 1341 C C . TYR A 1 186 ? -1.500 1.144 -14.985 1.00 39.66 186 TYR A C 1
ATOM 1343 O O . TYR A 1 186 ? -2.249 0.202 -15.272 1.00 39.66 186 TYR A O 1
ATOM 1351 N N . THR A 1 187 ? -1.513 1.728 -13.790 1.00 39.84 187 THR A N 1
ATOM 1352 C CA . THR A 1 187 ? -2.423 1.352 -12.704 1.00 39.84 187 THR A CA 1
ATOM 1353 C C . THR A 1 187 ? -3.512 2.406 -12.535 1.00 39.84 187 THR A C 1
ATOM 1355 O O . THR A 1 187 ? -3.260 3.613 -12.554 1.00 39.84 187 THR A O 1
ATOM 1358 N N . SER A 1 188 ? -4.754 1.946 -12.413 1.00 42.94 188 SER A N 1
ATOM 1359 C CA . SER A 1 188 ? -5.889 2.779 -12.031 1.00 42.94 188 SER A CA 1
ATOM 1360 C C . SER A 1 188 ? -6.643 2.159 -10.874 1.00 42.94 188 SER A C 1
ATOM 1362 O O . SER A 1 188 ? -6.510 0.969 -10.565 1.00 42.94 188 SER A O 1
ATOM 1364 N N . TYR A 1 189 ? -7.438 2.998 -10.230 1.00 53.19 189 TYR A N 1
ATOM 1365 C CA . TYR A 1 189 ? -8.387 2.586 -9.220 1.00 53.19 189 TYR A CA 1
ATOM 1366 C C . TYR A 1 189 ? -9.763 2.358 -9.870 1.00 53.19 189 TYR A C 1
ATOM 1368 O O . TYR A 1 189 ? -10.107 2.973 -10.880 1.00 53.19 189 TYR A O 1
ATOM 1376 N N . ASP A 1 190 ? -10.555 1.436 -9.326 1.00 47.31 190 ASP A N 1
ATOM 1377 C CA . ASP A 1 190 ? -11.895 1.156 -9.849 1.00 47.31 190 ASP A CA 1
ATOM 1378 C C . ASP A 1 190 ? -12.818 2.369 -9.631 1.00 47.31 190 ASP A C 1
ATOM 1380 O O . ASP A 1 190 ? -13.050 2.799 -8.501 1.00 47.31 190 ASP A O 1
ATOM 1384 N N . GLY A 1 191 ? -13.306 2.969 -10.718 1.00 48.50 191 GLY A N 1
ATOM 1385 C CA . GLY A 1 191 ? -14.066 4.224 -10.681 1.00 48.50 191 GLY A CA 1
ATOM 1386 C C . GLY A 1 191 ? -13.238 5.510 -10.830 1.00 48.50 191 GLY A C 1
ATOM 1387 O O . GLY A 1 191 ? -13.823 6.591 -10.781 1.00 48.50 191 GLY A O 1
ATOM 1388 N N . THR A 1 192 ? -11.918 5.428 -11.046 1.00 50.69 192 THR A N 1
ATOM 1389 C CA . THR A 1 192 ? -11.092 6.563 -11.519 1.00 50.69 192 THR A CA 1
ATOM 1390 C C . THR A 1 192 ? -10.909 6.502 -13.040 1.00 50.69 192 THR A C 1
ATOM 1392 O O . THR A 1 192 ? -11.323 5.521 -13.669 1.00 50.69 192 THR A O 1
ATOM 1395 N N . PRO A 1 193 ? -10.319 7.532 -13.685 1.00 57.84 193 PRO A N 1
ATOM 1396 C CA . PRO A 1 193 ? -10.033 7.472 -15.113 1.00 57.84 193 PRO A CA 1
ATOM 1397 C C . PRO A 1 193 ? -9.231 6.222 -15.499 1.00 57.84 193 PRO A C 1
ATOM 1399 O O . PRO A 1 193 ? -8.413 5.753 -14.699 1.00 57.84 193 PRO A O 1
ATOM 1402 N N . PRO A 1 194 ? -9.431 5.686 -16.719 1.00 56.44 194 PRO A N 1
ATOM 1403 C CA . PRO A 1 194 ? -8.716 4.506 -17.183 1.00 56.44 194 PRO A CA 1
ATOM 1404 C C . PRO A 1 194 ? -7.196 4.684 -17.073 1.00 56.44 194 PRO A C 1
ATOM 1406 O O . PRO A 1 194 ? -6.697 5.798 -17.258 1.00 56.44 194 PRO A O 1
ATOM 1409 N N . PRO A 1 195 ? -6.426 3.603 -16.860 1.00 59.03 195 PRO A N 1
ATOM 1410 C CA . PRO A 1 195 ? -4.974 3.670 -16.798 1.00 59.03 195 PRO A CA 1
ATOM 1411 C C . PRO A 1 195 ? -4.406 3.774 -18.217 1.00 59.03 195 PRO A C 1
ATOM 1413 O O . PRO A 1 195 ? -3.853 2.836 -18.782 1.00 59.03 195 PRO A O 1
ATOM 1416 N N . THR A 1 196 ? -4.630 4.917 -18.853 1.00 60.41 196 THR A N 1
ATOM 1417 C CA . THR A 1 196 ? -4.128 5.255 -20.182 1.00 60.41 196 THR A CA 1
ATOM 1418 C C . THR A 1 196 ? -3.484 6.635 -20.091 1.00 60.41 196 THR A C 1
ATOM 1420 O O . THR A 1 196 ? -4.134 7.569 -19.618 1.00 60.41 196 THR A O 1
ATOM 1423 N N . PRO A 1 197 ? -2.221 6.800 -20.515 1.00 64.19 197 PRO A N 1
ATOM 1424 C CA . PRO A 1 197 ? -1.603 8.113 -20.605 1.00 64.19 197 PRO A CA 1
ATOM 1425 C C . PRO A 1 197 ? -2.423 9.040 -21.478 1.00 64.19 197 PRO A C 1
ATOM 1427 O O . PRO A 1 197 ? -2.920 8.636 -22.533 1.00 64.19 197 PRO A O 1
ATOM 1430 N N . ALA A 1 198 ? -2.494 10.302 -21.079 1.00 68.50 198 ALA A N 1
ATOM 1431 C CA . ALA A 1 198 ? -3.024 11.339 -21.932 1.00 68.50 198 ALA A CA 1
ATOM 1432 C C . ALA A 1 198 ? -2.191 11.395 -23.221 1.00 68.50 198 ALA A C 1
ATOM 1434 O O . ALA A 1 198 ? -1.000 11.707 -23.196 1.00 68.50 198 ALA A O 1
ATOM 1435 N N . ALA A 1 199 ? -2.825 11.104 -24.361 1.00 69.56 199 ALA A N 1
ATOM 1436 C CA . ALA A 1 199 ? -2.197 11.270 -25.673 1.00 69.56 199 ALA A CA 1
ATOM 1437 C C . ALA A 1 199 ? -1.755 12.728 -25.896 1.00 69.56 199 ALA A C 1
ATOM 1439 O O . ALA A 1 199 ? -0.740 12.978 -26.539 1.00 69.56 199 ALA A O 1
ATOM 1440 N N . ASN A 1 200 ? -2.504 13.671 -25.313 1.00 79.88 200 ASN A N 1
ATOM 1441 C CA . ASN A 1 200 ? -2.164 15.084 -25.209 1.00 79.88 200 ASN A CA 1
ATOM 1442 C C . ASN A 1 200 ? -2.355 15.519 -23.746 1.00 79.88 200 ASN A C 1
ATOM 1444 O O . ASN A 1 200 ? -3.497 15.765 -23.355 1.00 79.88 200 ASN A O 1
ATOM 1448 N N . PRO A 1 201 ? -1.287 15.569 -22.931 1.00 85.56 201 PRO A N 1
ATOM 1449 C CA . PRO A 1 201 ? -1.374 16.022 -21.547 1.00 85.56 201 PRO A CA 1
ATOM 1450 C C . PRO A 1 201 ? -1.945 17.436 -21.425 1.00 85.56 201 PRO A C 1
ATOM 1452 O O . PRO A 1 201 ? -1.555 18.331 -22.180 1.00 85.56 201 PRO A O 1
ATOM 1455 N N . VAL A 1 202 ? -2.846 17.637 -20.465 1.00 91.00 202 VAL A N 1
ATOM 1456 C CA . VAL A 1 202 ? -3.495 18.926 -20.187 1.00 91.00 202 VAL A CA 1
ATOM 1457 C C . VAL A 1 202 ? -3.028 19.473 -18.837 1.00 91.00 202 VAL A C 1
ATOM 1459 O O . VAL A 1 202 ? -2.746 18.711 -17.913 1.00 91.00 202 VAL A O 1
ATOM 1462 N N . ASP A 1 203 ? -2.956 20.801 -18.717 1.00 95.12 203 ASP A N 1
ATOM 1463 C CA . ASP A 1 203 ? -2.744 21.482 -17.437 1.00 95.12 203 ASP A CA 1
ATOM 1464 C C . ASP A 1 203 ? -4.085 21.889 -16.808 1.00 95.12 203 ASP A C 1
ATOM 1466 O O . ASP A 1 203 ? -4.848 22.672 -17.378 1.00 95.12 203 ASP A O 1
ATOM 1470 N N . HIS A 1 204 ? -4.370 21.359 -15.621 1.00 92.81 204 HIS A N 1
ATOM 1471 C CA . HIS A 1 204 ? -5.559 21.676 -14.835 1.00 92.81 204 HIS A CA 1
ATOM 1472 C C . HIS A 1 204 ? -5.237 22.792 -13.847 1.00 92.81 204 HIS A C 1
ATOM 1474 O O . HIS A 1 204 ? -4.456 22.608 -12.914 1.00 92.81 204 HIS A O 1
ATOM 1480 N N . LYS A 1 205 ? -5.858 23.959 -14.013 1.00 96.81 205 LYS A N 1
ATOM 1481 C CA . LYS A 1 205 ? -5.636 25.098 -13.118 1.00 96.81 205 LYS A CA 1
ATOM 1482 C C . LYS A 1 205 ? -6.602 25.081 -11.931 1.00 96.81 205 LYS A C 1
ATOM 1484 O O . LYS A 1 205 ? -7.815 25.131 -12.121 1.00 96.81 205 LYS A O 1
ATOM 1489 N N . ILE A 1 206 ? -6.060 25.106 -10.714 1.00 97.31 206 ILE A N 1
ATOM 1490 C CA . ILE A 1 206 ? -6.800 25.292 -9.459 1.00 97.31 206 ILE A CA 1
ATOM 1491 C C . ILE A 1 206 ? -6.404 26.638 -8.851 1.00 97.31 206 ILE A C 1
ATOM 1493 O O . ILE A 1 206 ? -5.245 26.893 -8.539 1.00 97.31 206 ILE A O 1
ATOM 1497 N N . THR A 1 207 ? -7.378 27.515 -8.648 1.00 96.75 207 THR A N 1
ATOM 1498 C CA . THR A 1 207 ? -7.173 28.795 -7.955 1.00 96.75 207 THR A CA 1
ATOM 1499 C C . THR A 1 207 ? -7.277 28.605 -6.443 1.00 96.75 207 THR A C 1
ATOM 1501 O O . THR A 1 207 ? -8.191 27.938 -5.959 1.00 96.75 207 THR A O 1
ATOM 1504 N N . VAL A 1 208 ? -6.341 29.178 -5.685 1.00 97.38 208 VAL A N 1
ATOM 1505 C CA . VAL A 1 208 ? -6.237 29.022 -4.226 1.00 97.38 208 VAL A CA 1
ATOM 1506 C C . VAL A 1 208 ? -6.518 30.356 -3.544 1.00 97.38 208 VAL A C 1
ATOM 1508 O O . VAL A 1 208 ? -5.736 31.295 -3.671 1.00 97.38 208 VAL A O 1
ATOM 1511 N N . GLY A 1 209 ? -7.625 30.447 -2.803 1.00 91.50 209 GLY A N 1
ATOM 1512 C CA . GLY A 1 209 ? -7.968 31.645 -2.025 1.00 91.50 209 GLY A CA 1
ATOM 1513 C C . GLY A 1 209 ? -8.459 32.845 -2.847 1.00 91.50 209 GLY A C 1
ATOM 1514 O O . GLY A 1 209 ? -8.392 33.991 -2.392 1.00 91.50 209 GLY A O 1
ATOM 1515 N N . ALA A 1 210 ? -8.938 32.606 -4.073 1.00 88.19 210 ALA A N 1
ATOM 1516 C CA . ALA A 1 210 ? -9.456 33.656 -4.947 1.00 88.19 210 ALA A CA 1
ATOM 1517 C C . ALA A 1 210 ? -10.570 34.467 -4.261 1.00 88.19 210 ALA A C 1
ATOM 1519 O O . ALA A 1 210 ? -11.349 33.945 -3.465 1.00 88.19 210 ALA A O 1
ATOM 1520 N N . ASN A 1 211 ? -10.629 35.774 -4.542 1.00 82.38 211 ASN A N 1
ATOM 1521 C CA . ASN A 1 211 ? -11.594 36.713 -3.946 1.00 82.38 211 ASN A CA 1
ATOM 1522 C C . ASN A 1 211 ? -11.586 36.758 -2.401 1.00 82.38 211 ASN A C 1
ATOM 1524 O O . ASN A 1 211 ? -12.518 37.268 -1.780 1.00 82.38 211 ASN A O 1
ATOM 1528 N N . GLY A 1 212 ? -10.520 36.255 -1.767 1.00 79.56 212 GLY A N 1
ATOM 1529 C CA . GLY A 1 212 ? -10.386 36.188 -0.316 1.00 79.56 212 GLY A CA 1
ATOM 1530 C C . GLY A 1 212 ? -11.158 35.042 0.345 1.00 79.56 212 GLY A C 1
ATOM 1531 O O . GLY A 1 212 ? -11.257 35.050 1.579 1.00 79.56 212 GLY A O 1
ATOM 1532 N N . GLU A 1 213 ? -11.682 34.088 -0.428 1.00 86.50 213 GLU A N 1
ATOM 1533 C CA . GLU A 1 213 ? -12.350 32.882 0.069 1.00 86.50 213 GLU A CA 1
ATOM 1534 C C . GLU A 1 213 ? -11.363 31.870 0.679 1.00 86.50 213 GLU A C 1
ATOM 1536 O O . GLU A 1 213 ? -10.156 31.929 0.457 1.00 86.50 213 GLU A O 1
ATOM 1541 N N . LEU A 1 214 ? -11.872 30.925 1.477 1.00 91.19 214 LEU A N 1
ATOM 1542 C CA . LEU A 1 214 ? -11.097 29.800 2.018 1.00 91.19 214 LEU A CA 1
ATOM 1543 C C . LEU A 1 214 ? -11.354 28.536 1.189 1.00 91.19 214 LEU A C 1
ATOM 1545 O O . LEU A 1 214 ? -11.886 27.552 1.697 1.00 91.19 214 LEU A O 1
ATOM 1549 N N . SER A 1 215 ? -11.024 28.587 -0.101 1.00 90.75 215 SER A N 1
ATOM 1550 C CA . SER A 1 215 ? -11.373 27.545 -1.072 1.00 90.75 215 SER A CA 1
ATOM 1551 C C . SER A 1 215 ? -10.242 27.254 -2.063 1.00 90.75 215 SER A C 1
ATOM 1553 O O . SER A 1 215 ? -9.386 28.100 -2.345 1.00 90.75 215 SER A O 1
ATOM 1555 N N . TYR A 1 216 ? -10.263 26.028 -2.582 1.00 97.19 216 TYR A N 1
ATOM 1556 C CA . TYR A 1 216 ? -9.642 25.655 -3.850 1.00 97.19 216 TYR A CA 1
ATOM 1557 C C . TYR A 1 216 ? -10.739 25.656 -4.910 1.00 97.19 216 TYR A C 1
ATOM 1559 O O . TYR A 1 216 ? -11.829 25.148 -4.646 1.00 97.19 216 TYR A O 1
ATOM 1567 N N . ASN A 1 217 ? -10.489 26.231 -6.084 1.00 93.38 217 ASN A N 1
ATOM 1568 C CA . ASN A 1 217 ? -11.490 26.289 -7.141 1.00 93.38 217 ASN A CA 1
ATOM 1569 C C . ASN A 1 217 ? -10.895 25.934 -8.517 1.00 93.38 217 ASN A C 1
ATOM 1571 O O . ASN A 1 217 ? -10.042 26.687 -9.003 1.00 93.38 217 ASN A O 1
ATOM 1575 N N . PRO A 1 218 ? -11.355 24.844 -9.160 1.00 95.00 218 PRO A N 1
ATOM 1576 C CA . PRO A 1 218 ? -12.320 23.863 -8.639 1.00 95.00 218 PRO A CA 1
ATOM 1577 C C . PRO A 1 218 ? -11.768 23.071 -7.429 1.00 95.00 218 PRO A C 1
ATOM 1579 O O . PRO A 1 218 ? -10.558 22.866 -7.339 1.00 95.00 218 PRO A O 1
ATOM 1582 N N . PRO A 1 219 ? -12.626 22.635 -6.486 1.00 85.69 219 PRO A N 1
ATOM 1583 C CA . PRO A 1 219 ? -12.189 21.906 -5.293 1.00 85.69 219 PRO A CA 1
ATOM 1584 C C . PRO A 1 219 ? -11.997 20.400 -5.530 1.00 85.69 219 PRO A C 1
ATOM 1586 O O . PRO A 1 219 ? -11.341 19.731 -4.742 1.00 85.69 219 PRO A O 1
ATOM 1589 N N . ASN A 1 220 ? -12.559 19.859 -6.609 1.00 91.81 220 ASN A N 1
ATOM 1590 C CA . ASN A 1 220 ? -12.348 18.486 -7.046 1.00 91.81 220 ASN A CA 1
ATOM 1591 C C . ASN A 1 220 ? -12.183 18.477 -8.565 1.00 91.81 220 ASN A C 1
ATOM 1593 O O . ASN A 1 220 ? -12.921 19.180 -9.259 1.00 91.81 220 ASN A O 1
ATOM 1597 N N . ILE A 1 221 ? -11.228 17.705 -9.074 1.00 90.56 221 ILE A N 1
ATOM 1598 C CA . ILE A 1 221 ? -10.984 17.554 -10.513 1.00 90.56 221 ILE A CA 1
ATOM 1599 C C . ILE A 1 221 ? -10.734 16.097 -10.877 1.00 90.56 221 ILE A C 1
ATOM 1601 O O . ILE A 1 221 ? -10.408 15.265 -10.034 1.00 90.56 221 ILE A O 1
ATOM 1605 N N . THR A 1 222 ? -10.840 15.801 -12.165 1.00 83.94 222 THR A N 1
ATOM 1606 C CA . THR A 1 222 ? -10.416 14.533 -12.755 1.00 83.94 222 THR A CA 1
ATOM 1607 C C . THR A 1 222 ? -9.252 14.808 -13.696 1.00 83.94 222 THR A C 1
ATOM 1609 O O . THR A 1 222 ? -9.341 15.713 -14.523 1.00 83.94 222 THR A O 1
ATOM 1612 N N . ALA A 1 223 ? -8.167 14.051 -13.568 1.00 83.81 223 ALA A N 1
ATOM 1613 C CA . ALA A 1 223 ? -6.951 14.236 -14.346 1.00 83.81 223 ALA A CA 1
ATOM 1614 C C . ALA A 1 223 ? -6.351 12.887 -14.761 1.00 83.81 223 ALA A C 1
ATOM 1616 O O . ALA A 1 223 ? -6.345 11.923 -13.990 1.00 83.81 223 ALA A O 1
ATOM 1617 N N . ASN A 1 224 ? -5.845 12.824 -15.990 1.00 82.44 224 ASN A N 1
ATOM 1618 C CA . ASN A 1 224 ? -5.269 11.619 -16.574 1.00 82.44 224 ASN A CA 1
ATOM 1619 C C . ASN A 1 224 ? -3.770 11.519 -16.287 1.00 82.44 224 ASN A C 1
ATOM 1621 O O . ASN A 1 224 ? -3.097 12.506 -15.993 1.00 82.44 224 ASN A O 1
ATOM 1625 N N . ILE A 1 225 ? -3.217 10.318 -16.445 1.00 78.12 225 ILE A N 1
ATOM 1626 C CA . ILE A 1 225 ? -1.774 10.092 -16.323 1.00 78.12 225 ILE A CA 1
ATOM 1627 C C . ILE A 1 225 ? -1.038 10.947 -17.359 1.00 78.12 225 ILE A C 1
ATOM 1629 O O . ILE A 1 225 ? -1.303 10.858 -18.557 1.00 78.12 225 ILE A O 1
ATOM 1633 N N . GLY A 1 226 ? -0.085 11.752 -16.899 1.00 78.88 226 GLY A N 1
ATOM 1634 C CA . GLY A 1 226 ? 0.679 12.689 -17.715 1.00 78.88 226 GLY A CA 1
ATOM 1635 C C . GLY A 1 226 ? 0.211 14.139 -17.611 1.00 78.88 226 GLY A C 1
ATOM 1636 O O . GLY A 1 226 ? 1.045 15.013 -17.850 1.00 78.88 226 GLY A O 1
ATOM 1637 N N . ASP A 1 227 ? -1.040 14.390 -17.209 1.00 90.88 227 ASP A N 1
ATOM 1638 C CA . ASP A 1 227 ? -1.561 15.741 -16.965 1.00 90.88 227 ASP A CA 1
ATOM 1639 C C . ASP A 1 227 ? -0.771 16.449 -15.850 1.00 90.88 227 ASP A C 1
ATOM 1641 O O . ASP A 1 227 ? -0.154 15.816 -14.981 1.00 90.88 227 ASP A O 1
ATOM 1645 N N . THR A 1 228 ? -0.813 17.780 -15.847 1.00 94.88 228 THR A N 1
ATOM 1646 C CA . THR A 1 228 ? -0.313 18.605 -14.740 1.00 94.88 228 THR A CA 1
ATOM 1647 C C . THR A 1 228 ? -1.462 19.288 -14.020 1.00 94.88 228 THR A C 1
ATOM 1649 O O . THR A 1 228 ? -2.519 19.529 -14.594 1.00 94.88 228 THR A O 1
ATOM 1652 N N . VAL A 1 229 ? -1.267 19.597 -12.741 1.00 97.12 229 VAL A N 1
ATOM 1653 C CA . VAL A 1 229 ? -2.203 20.408 -11.961 1.00 97.12 229 VAL A CA 1
ATOM 1654 C C . VAL A 1 229 ? -1.447 21.604 -11.414 1.00 97.12 229 VAL A C 1
ATOM 1656 O O . VAL A 1 229 ? -0.522 21.443 -10.615 1.00 97.12 229 VAL A O 1
ATOM 1659 N N . THR A 1 230 ? -1.835 22.796 -11.857 1.00 97.81 230 THR A N 1
ATOM 1660 C CA . THR A 1 230 ? -1.230 24.070 -11.469 1.00 97.81 230 THR A CA 1
ATOM 1661 C C . THR A 1 230 ? -2.119 24.782 -10.462 1.00 97.81 230 THR A C 1
ATOM 1663 O O . THR A 1 230 ? -3.226 25.218 -10.772 1.00 97.81 230 THR A O 1
ATOM 1666 N N . PHE A 1 231 ? -1.610 24.944 -9.248 1.00 98.06 231 PHE A N 1
ATOM 1667 C CA . PHE A 1 231 ? -2.233 25.725 -8.192 1.00 98.06 231 PHE A CA 1
ATOM 1668 C C . PHE A 1 231 ? -1.751 27.173 -8.274 1.00 98.06 231 PHE A C 1
ATOM 1670 O O . PHE A 1 231 ? -0.565 27.422 -8.086 1.00 98.06 231 PHE A O 1
ATOM 1677 N N . GLU A 1 232 ? -2.645 28.124 -8.537 1.00 97.50 232 GLU A N 1
ATOM 1678 C CA . GLU A 1 232 ? -2.346 29.564 -8.570 1.00 97.50 232 GLU A CA 1
ATOM 1679 C C . GLU A 1 232 ? -2.858 30.241 -7.294 1.00 97.50 232 GLU A C 1
ATOM 1681 O O . GLU A 1 232 ? -4.048 30.174 -6.978 1.00 97.50 232 GLU A O 1
ATOM 1686 N N . PHE A 1 233 ? -1.965 30.887 -6.543 1.00 97.25 233 PHE A N 1
ATOM 1687 C CA . PHE A 1 233 ? -2.280 31.447 -5.229 1.00 97.25 233 PHE A CA 1
ATOM 1688 C C . PHE A 1 233 ? -2.709 32.913 -5.321 1.00 97.25 233 PHE A C 1
ATOM 1690 O O . PHE A 1 233 ? -1.991 33.754 -5.851 1.00 97.25 233 PHE A O 1
ATOM 1697 N N . HIS A 1 234 ? -3.864 33.233 -4.747 1.00 94.19 234 HIS A N 1
ATOM 1698 C CA . HIS A 1 234 ? -4.431 34.582 -4.686 1.00 94.19 234 HIS A CA 1
ATOM 1699 C C . HIS A 1 234 ? -4.187 35.247 -3.313 1.00 94.19 234 HIS A C 1
ATOM 1701 O O . HIS A 1 234 ? -3.623 34.606 -2.422 1.00 94.19 234 HIS A O 1
ATOM 1707 N N . PRO A 1 235 ? -4.549 36.540 -3.127 1.00 91.75 235 PRO A N 1
ATOM 1708 C CA . PRO A 1 235 ? -4.201 37.305 -1.931 1.00 91.75 235 PRO A CA 1
ATOM 1709 C C . PRO A 1 235 ? -4.513 36.620 -0.599 1.00 91.75 235 PRO A C 1
ATOM 1711 O O . PRO A 1 235 ? -5.524 35.935 -0.478 1.00 91.75 235 PRO A O 1
ATOM 1714 N N . LYS A 1 236 ? -3.710 36.954 0.425 1.00 91.94 236 LYS A N 1
ATOM 1715 C CA . LYS A 1 236 ? -3.537 36.269 1.727 1.00 91.94 236 LYS A CA 1
ATOM 1716 C C . LYS A 1 236 ? -2.440 35.202 1.647 1.00 91.94 236 LYS A C 1
ATOM 1718 O O . LYS A 1 236 ? -1.555 35.289 0.807 1.00 91.94 236 LYS A O 1
ATOM 1723 N N . ASN A 1 237 ? -2.404 34.293 2.617 1.00 93.44 237 ASN A N 1
ATOM 1724 C CA . ASN A 1 237 ? -1.363 33.287 2.749 1.00 93.44 237 ASN A CA 1
ATOM 1725 C C . ASN A 1 237 ? -2.012 31.907 2.841 1.00 93.44 237 ASN A C 1
ATOM 1727 O O . ASN A 1 237 ? -2.776 31.637 3.772 1.00 93.44 237 ASN A O 1
ATOM 1731 N N . HIS A 1 238 ? -1.717 31.066 1.859 1.00 95.38 238 HIS A N 1
ATOM 1732 C CA . HIS A 1 238 ? -2.312 29.747 1.693 1.00 95.38 238 HIS A CA 1
ATOM 1733 C C . HIS A 1 238 ? -1.222 28.714 1.389 1.00 95.38 238 HIS A C 1
ATOM 1735 O O . HIS A 1 238 ? -0.090 29.068 1.059 1.00 95.38 238 HIS A O 1
ATOM 1741 N N . THR A 1 239 ? -1.563 27.434 1.508 1.00 97.19 239 THR A N 1
ATOM 1742 C CA . THR A 1 239 ? -0.695 26.323 1.098 1.00 97.19 239 THR A CA 1
ATOM 1743 C C . THR A 1 239 ? -1.472 25.357 0.215 1.00 97.19 239 THR A C 1
ATOM 1745 O O . THR A 1 239 ? -2.696 25.421 0.128 1.00 97.19 239 THR A O 1
ATOM 1748 N N . VAL A 1 240 ? -0.753 24.445 -0.420 1.00 97.25 240 VAL A N 1
ATOM 1749 C CA . VAL A 1 240 ? -1.248 23.203 -1.003 1.00 97.25 240 VAL A CA 1
ATOM 1750 C C . VAL A 1 240 ? -0.450 22.099 -0.328 1.00 97.25 240 VAL A C 1
ATOM 1752 O O . VAL A 1 240 ? 0.767 22.027 -0.500 1.00 97.25 240 VAL A O 1
ATOM 1755 N N . THR A 1 241 ? -1.111 21.293 0.496 1.00 94.44 241 THR A N 1
ATOM 1756 C CA . THR A 1 241 ? -0.470 20.228 1.269 1.00 94.44 241 THR A CA 1
ATOM 1757 C C . THR A 1 241 ? -1.249 18.938 1.069 1.00 94.44 241 THR A C 1
ATOM 1759 O O . THR A 1 241 ? -2.449 18.905 1.325 1.00 94.44 241 THR A O 1
ATOM 1762 N N . GLN A 1 242 ? -0.588 17.884 0.600 1.00 92.31 242 GLN A N 1
ATOM 1763 C CA . GLN A 1 242 ? -1.211 16.571 0.475 1.00 92.31 242 GLN A CA 1
ATOM 1764 C C . GLN A 1 242 ? -1.516 15.998 1.863 1.00 92.31 242 GLN A C 1
ATOM 1766 O O . GLN A 1 242 ? -0.733 16.165 2.801 1.00 92.31 242 GLN A O 1
ATOM 1771 N N . SER A 1 243 ? -2.639 15.304 1.986 1.00 84.81 243 SER A N 1
ATOM 1772 C CA . SER A 1 243 ? -3.052 14.593 3.193 1.00 84.81 243 SER A CA 1
ATOM 1773 C C . SER A 1 243 ? -3.586 13.205 2.848 1.00 84.81 243 SER A C 1
ATOM 1775 O O . SER A 1 243 ? -3.623 12.795 1.686 1.00 84.81 243 SER A O 1
ATOM 1777 N N . SER A 1 244 ? -3.950 12.440 3.875 1.00 78.25 244 SER A N 1
ATOM 1778 C CA . SER A 1 244 ? -4.738 11.224 3.676 1.00 78.25 244 SER A CA 1
ATOM 1779 C C . SER A 1 244 ? -6.220 11.559 3.766 1.00 78.25 244 SER A C 1
ATOM 1781 O O . SER A 1 244 ? -6.596 12.510 4.451 1.00 78.25 244 SER A O 1
ATOM 1783 N N . PHE A 1 245 ? -7.068 10.731 3.156 1.00 70.62 245 PHE A N 1
ATOM 1784 C CA . PHE A 1 245 ? -8.516 10.888 3.273 1.00 70.62 245 PHE A CA 1
ATOM 1785 C C . PHE A 1 245 ? -8.980 10.954 4.738 1.00 70.62 245 PHE A C 1
ATOM 1787 O O . PHE A 1 245 ? -9.803 11.794 5.069 1.00 70.62 245 PHE A O 1
ATOM 1794 N N . LEU A 1 246 ? -8.429 10.105 5.617 1.00 59.72 246 LEU A N 1
ATOM 1795 C CA . LEU A 1 246 ? -8.843 9.987 7.024 1.00 59.72 246 LEU A CA 1
ATOM 1796 C C . LEU A 1 246 ? -8.255 11.062 7.947 1.00 59.72 246 LEU A C 1
ATOM 1798 O O . LEU A 1 246 ? -8.796 11.306 9.023 1.00 59.72 246 LEU A O 1
ATOM 1802 N N . HIS A 1 247 ? -7.168 11.708 7.530 1.00 69.12 247 HIS A N 1
ATOM 1803 C CA . HIS A 1 247 ? -6.521 12.788 8.273 1.00 69.12 247 HIS A CA 1
ATOM 1804 C C . HIS A 1 247 ? -6.439 14.044 7.395 1.00 69.12 247 HIS A C 1
ATOM 1806 O O . HIS A 1 247 ? -5.346 14.454 7.007 1.00 69.12 247 HIS A O 1
ATOM 1812 N N . PRO A 1 248 ? -7.586 14.661 7.053 1.00 82.81 248 PRO A N 1
ATOM 1813 C CA . PRO A 1 248 ? -7.674 15.716 6.043 1.00 82.81 248 PRO A CA 1
ATOM 1814 C C . PRO A 1 248 ? -6.848 16.957 6.372 1.00 82.81 248 PRO A C 1
ATOM 1816 O O . PRO A 1 248 ? -6.370 17.609 5.450 1.00 82.81 248 PRO A O 1
ATOM 1819 N N . CYS A 1 249 ? -6.673 17.271 7.660 1.00 92.00 249 CYS A N 1
ATOM 1820 C CA . CYS A 1 249 ? -5.953 18.452 8.143 1.00 92.00 249 CYS A CA 1
ATOM 1821 C C . CYS A 1 249 ? -4.543 18.155 8.669 1.00 92.00 249 CYS A C 1
ATOM 1823 O O . CYS A 1 249 ? -3.947 19.001 9.340 1.00 92.00 249 CYS A O 1
ATOM 1825 N N . GLU A 1 250 ? -4.010 16.973 8.371 1.00 85.25 250 GLU A N 1
ATOM 1826 C CA . GLU A 1 250 ? -2.648 16.582 8.714 1.00 85.25 250 GLU A CA 1
ATOM 1827 C C . GLU A 1 250 ? -1.861 16.346 7.431 1.00 85.25 250 GLU A C 1
ATOM 1829 O O . GLU A 1 250 ? -2.341 15.698 6.498 1.00 85.25 250 GLU A O 1
ATOM 1834 N N . ALA A 1 251 ? -0.638 16.873 7.380 1.00 84.00 251 ALA A N 1
ATOM 1835 C CA . ALA A 1 251 ? 0.246 16.632 6.255 1.00 84.00 251 ALA A CA 1
ATOM 1836 C C . ALA A 1 251 ? 0.461 15.127 6.146 1.00 84.00 251 ALA A C 1
ATOM 1838 O O . ALA A 1 251 ? 0.748 14.470 7.152 1.00 84.00 251 ALA A O 1
ATOM 1839 N N . LEU A 1 252 ? 0.317 14.592 4.933 1.00 77.81 252 LEU A N 1
ATOM 1840 C CA . LEU A 1 252 ? 0.642 13.203 4.667 1.00 77.81 252 LEU A CA 1
ATOM 1841 C C . LEU A 1 252 ? 2.079 12.992 5.143 1.00 77.81 252 LEU A C 1
ATOM 1843 O O . LEU A 1 252 ? 2.984 13.692 4.684 1.00 77.81 252 LEU A O 1
ATOM 1847 N N . GLN A 1 253 ? 2.267 12.109 6.129 1.00 59.91 253 GLN A N 1
ATOM 1848 C CA . GLN A 1 253 ? 3.591 11.907 6.701 1.00 59.91 253 GLN A CA 1
ATOM 1849 C C . GLN A 1 253 ? 4.530 11.499 5.574 1.00 59.91 253 GLN A C 1
ATOM 1851 O O . GLN A 1 253 ? 4.258 10.531 4.863 1.00 59.91 253 GLN A O 1
ATOM 1856 N N . GLU A 1 254 ? 5.603 12.271 5.400 1.00 47.03 254 GLU A N 1
ATOM 1857 C CA . GLU A 1 254 ? 6.636 11.970 4.420 1.00 47.03 254 GLU A CA 1
ATOM 1858 C C . GLU A 1 254 ? 7.231 10.609 4.775 1.00 47.03 254 GLU A C 1
ATOM 1860 O O . GLU A 1 254 ? 8.021 10.457 5.707 1.00 47.03 254 GLU A O 1
ATOM 1865 N N . THR A 1 255 ? 6.791 9.601 4.037 1.00 42.19 255 THR A N 1
ATOM 1866 C CA . THR A 1 255 ? 7.467 8.318 3.945 1.00 42.19 255 THR A CA 1
ATOM 1867 C C . THR A 1 255 ? 8.353 8.383 2.713 1.00 42.19 255 THR A C 1
ATOM 1869 O O . THR A 1 255 ? 8.101 9.165 1.794 1.00 42.19 255 THR A O 1
ATOM 1872 N N . SER A 1 256 ? 9.403 7.571 2.675 1.00 34.19 256 SER A N 1
ATOM 1873 C CA . SER A 1 256 ? 10.318 7.498 1.533 1.00 34.19 256 SER A CA 1
ATOM 1874 C C . SER A 1 256 ? 9.602 7.211 0.196 1.00 34.19 256 SER A C 1
ATOM 1876 O O . SER A 1 256 ? 10.157 7.527 -0.850 1.00 34.19 256 SER A O 1
ATOM 1878 N N . ASP A 1 257 ? 8.357 6.706 0.249 1.00 39.66 257 ASP A N 1
ATOM 1879 C CA . ASP A 1 257 ? 7.596 6.057 -0.835 1.00 39.66 257 ASP A CA 1
ATOM 1880 C C . ASP A 1 257 ? 6.374 6.818 -1.351 1.00 39.66 257 ASP A C 1
ATOM 1882 O O . ASP A 1 257 ? 5.809 6.490 -2.391 1.00 39.66 257 ASP A O 1
ATOM 1886 N N . SER A 1 258 ? 5.988 7.885 -0.665 1.00 47.81 258 SER A N 1
ATOM 1887 C CA . SER A 1 258 ? 5.092 8.915 -1.182 1.00 47.81 258 SER A CA 1
ATOM 1888 C C . SER A 1 258 ? 5.461 10.191 -0.453 1.00 47.81 258 SER A C 1
ATOM 1890 O O . SER A 1 258 ? 4.924 10.445 0.631 1.00 47.81 258 SER A O 1
ATOM 1892 N N . PRO A 1 259 ? 6.421 10.973 -0.983 1.00 57.41 259 PRO A N 1
ATOM 1893 C CA . PRO A 1 259 ? 6.688 12.285 -0.436 1.00 57.41 259 PRO A CA 1
ATOM 1894 C C . PRO A 1 259 ? 5.430 13.105 -0.696 1.00 57.41 259 PRO A C 1
ATOM 1896 O O . PRO A 1 259 ? 5.218 13.606 -1.801 1.00 57.41 259 PRO A O 1
ATOM 1899 N N . GLY A 1 260 ? 4.555 13.165 0.309 1.00 67.56 260 GLY A N 1
ATOM 1900 C CA . GLY A 1 260 ? 3.388 14.021 0.275 1.00 67.56 260 GLY A CA 1
ATOM 1901 C C . GLY A 1 260 ? 3.835 15.407 -0.161 1.00 67.56 260 GLY A C 1
ATOM 1902 O O . GLY A 1 260 ? 4.819 15.936 0.358 1.00 67.56 260 GLY A O 1
ATOM 1903 N N . PHE A 1 261 ? 3.187 15.992 -1.160 1.00 85.62 261 PHE A N 1
ATOM 1904 C CA . PHE A 1 261 ? 3.655 17.283 -1.645 1.00 85.62 261 PHE A CA 1
ATOM 1905 C C . PHE A 1 261 ? 3.223 18.414 -0.705 1.00 85.62 261 PHE A C 1
ATOM 1907 O O . PHE A 1 261 ? 2.135 18.400 -0.123 1.00 85.62 261 PHE A O 1
ATOM 1914 N N . LYS A 1 262 ? 4.076 19.435 -0.576 1.00 91.50 262 LYS A N 1
ATOM 1915 C CA . LYS A 1 262 ? 3.766 20.673 0.145 1.00 91.50 262 LYS A CA 1
ATOM 1916 C C . LYS A 1 262 ? 4.339 21.873 -0.600 1.00 91.50 262 LYS A C 1
ATOM 1918 O O . LYS A 1 262 ? 5.540 21.943 -0.834 1.00 91.50 262 LYS A O 1
ATOM 1923 N N . SER A 1 263 ? 3.497 22.849 -0.920 1.00 94.94 263 SER A N 1
ATOM 1924 C CA . SER A 1 263 ? 3.937 24.098 -1.558 1.00 94.94 263 SER A CA 1
ATOM 1925 C C . SER A 1 263 ? 4.707 25.024 -0.614 1.00 94.94 263 SER A C 1
ATOM 1927 O O . SER A 1 263 ? 5.285 26.011 -1.059 1.00 94.94 263 SER A O 1
ATOM 1929 N N . GLY A 1 264 ? 4.625 24.785 0.701 1.00 91.62 264 GLY A N 1
ATOM 1930 C CA . GLY A 1 264 ? 4.909 25.809 1.706 1.00 91.62 264 GLY A CA 1
ATOM 1931 C C . GLY A 1 264 ? 3.869 26.938 1.695 1.00 91.62 264 GLY A C 1
ATOM 1932 O O . GLY A 1 264 ? 2.895 26.903 0.939 1.00 91.62 264 GLY A O 1
ATOM 1933 N N . PHE A 1 265 ? 4.066 27.930 2.562 1.00 93.12 265 PHE A N 1
ATOM 1934 C CA . PHE A 1 265 ? 3.240 29.138 2.615 1.00 93.12 265 PHE A CA 1
ATOM 1935 C C . PHE A 1 265 ? 3.535 30.055 1.431 1.00 93.12 265 PHE A C 1
ATOM 1937 O O . PHE A 1 265 ? 4.686 30.424 1.210 1.00 93.12 265 PHE A O 1
ATOM 1944 N N . GLN A 1 266 ? 2.485 30.430 0.705 1.00 95.38 266 GLN A N 1
ATOM 1945 C CA . GLN A 1 266 ? 2.538 31.277 -0.484 1.00 95.38 266 GLN A CA 1
ATOM 1946 C C . GLN A 1 266 ? 1.830 32.613 -0.190 1.00 95.38 266 GLN A C 1
ATOM 1948 O O . GLN A 1 266 ? 0.623 32.735 -0.419 1.00 95.38 266 GLN A O 1
ATOM 1953 N N . PRO A 1 267 ? 2.531 33.607 0.390 1.00 92.88 267 PRO A N 1
ATOM 1954 C CA . PRO A 1 267 ? 1.943 34.899 0.722 1.00 92.88 267 PRO A CA 1
ATOM 1955 C C . PRO A 1 267 ? 1.786 35.779 -0.523 1.00 92.88 267 PRO A C 1
ATOM 1957 O O . PRO A 1 267 ? 2.744 36.026 -1.252 1.00 92.88 267 PRO A O 1
ATOM 1960 N N . VAL A 1 268 ? 0.587 36.322 -0.718 1.00 92.38 268 VAL A N 1
ATOM 1961 C CA . VAL A 1 268 ? 0.234 37.200 -1.839 1.00 92.38 268 VAL A CA 1
ATOM 1962 C C . VAL A 1 268 ? -0.422 38.470 -1.306 1.00 92.38 268 VAL A C 1
ATOM 1964 O O . VAL A 1 268 ? -1.354 38.427 -0.494 1.00 92.38 268 VAL A O 1
ATOM 1967 N N . SER A 1 269 ? 0.070 39.632 -1.741 1.00 90.69 269 SER A N 1
ATOM 1968 C CA . SER A 1 269 ? -0.475 40.923 -1.301 1.00 90.69 269 SER A CA 1
ATOM 1969 C C . SER A 1 269 ? -1.799 41.262 -2.005 1.00 90.69 269 SER A C 1
ATOM 1971 O O . SER A 1 269 ? -2.054 40.813 -3.117 1.00 90.69 269 SER A O 1
ATOM 1973 N N . ALA A 1 270 ? -2.651 42.081 -1.374 1.00 86.12 270 ALA A N 1
ATOM 1974 C CA . ALA A 1 270 ? -4.010 42.379 -1.857 1.00 86.12 270 ALA A CA 1
ATOM 1975 C C . ALA A 1 270 ? -4.091 42.982 -3.275 1.00 86.12 270 ALA A C 1
ATOM 1977 O O . ALA A 1 270 ? -5.113 42.825 -3.932 1.00 86.12 270 ALA A O 1
ATOM 1978 N N . ASN A 1 271 ? -3.027 43.647 -3.737 1.00 87.75 271 ASN A N 1
ATOM 1979 C CA . ASN A 1 271 ? -2.975 44.332 -5.034 1.00 87.75 271 ASN A CA 1
ATOM 1980 C C . ASN A 1 271 ? -2.001 43.667 -6.022 1.00 87.75 271 ASN A C 1
ATOM 1982 O O . ASN A 1 271 ? -1.649 44.269 -7.034 1.00 87.75 271 ASN A O 1
ATOM 1986 N N . GLN A 1 272 ? -1.508 42.469 -5.707 1.00 87.81 272 GLN A N 1
ATOM 1987 C CA . GLN A 1 272 ? -0.588 41.741 -6.572 1.00 87.81 272 GLN A CA 1
ATOM 1988 C C . GLN A 1 272 ? -1.342 41.179 -7.779 1.00 87.81 272 GLN A C 1
ATOM 1990 O O . GLN A 1 272 ? -2.398 40.572 -7.616 1.00 87.81 272 GLN A O 1
ATOM 1995 N N . THR A 1 273 ? -0.808 41.395 -8.980 1.00 86.44 273 THR A N 1
ATOM 1996 C CA . THR A 1 273 ? -1.382 40.892 -10.240 1.00 86.44 273 THR A CA 1
ATOM 1997 C C . THR A 1 273 ? -0.661 39.659 -10.775 1.00 86.44 273 THR A C 1
ATOM 1999 O O . THR A 1 273 ? -1.235 38.934 -11.579 1.00 86.44 273 THR A O 1
ATOM 2002 N N . ASP A 1 274 ? 0.563 39.408 -10.301 1.00 89.62 274 ASP A N 1
ATOM 2003 C CA . ASP A 1 274 ? 1.370 38.242 -10.657 1.00 89.62 274 ASP A CA 1
ATOM 2004 C C . ASP A 1 274 ? 1.317 37.222 -9.520 1.00 89.62 274 ASP A C 1
ATOM 2006 O O . ASP A 1 274 ? 1.854 37.453 -8.435 1.00 89.62 274 ASP A O 1
ATOM 2010 N N . PHE A 1 275 ? 0.637 36.104 -9.742 1.00 93.44 275 PHE A N 1
ATOM 2011 C CA . PHE A 1 275 ? 0.363 35.117 -8.702 1.00 93.44 275 PHE A CA 1
ATOM 2012 C C . PHE A 1 275 ? 1.420 34.001 -8.683 1.00 93.44 275 PHE A C 1
ATOM 2014 O O . PHE A 1 275 ? 1.789 33.500 -9.748 1.00 93.44 275 PHE A O 1
ATOM 2021 N N . PRO A 1 276 ? 1.923 33.587 -7.501 1.00 94.69 276 PRO A N 1
ATOM 2022 C CA . PRO A 1 276 ? 2.796 32.428 -7.408 1.00 94.69 276 PRO A CA 1
ATOM 2023 C C . PRO A 1 276 ? 2.019 31.162 -7.764 1.00 94.69 276 PRO A C 1
ATOM 2025 O O . PRO A 1 276 ? 0.801 31.084 -7.570 1.00 94.69 276 PRO A O 1
ATOM 2028 N N . THR A 1 277 ? 2.737 30.163 -8.271 1.00 96.56 277 THR A N 1
ATOM 2029 C CA . THR A 1 277 ? 2.161 28.879 -8.662 1.00 96.56 277 THR A CA 1
ATOM 2030 C C . THR A 1 277 ? 2.910 27.710 -8.033 1.00 96.56 277 THR A C 1
ATOM 2032 O O . THR A 1 277 ? 4.094 27.797 -7.711 1.00 96.56 277 THR A O 1
ATOM 2035 N N . PHE A 1 278 ? 2.201 26.603 -7.841 1.00 95.31 278 PHE A N 1
ATOM 2036 C CA . PHE A 1 278 ? 2.756 25.314 -7.446 1.00 95.31 278 PHE A CA 1
ATOM 2037 C C . PHE A 1 278 ? 2.186 24.253 -8.379 1.00 95.31 278 PHE A C 1
ATOM 2039 O O . PHE A 1 278 ? 0.976 24.215 -8.571 1.00 95.31 278 PHE A O 1
ATOM 2046 N N . GLN A 1 279 ? 3.029 23.409 -8.968 1.00 95.25 279 GLN A N 1
ATOM 2047 C CA . GLN A 1 279 ? 2.589 22.436 -9.964 1.00 95.25 279 GLN A CA 1
ATOM 2048 C C . GLN A 1 279 ? 2.916 21.011 -9.521 1.00 95.25 279 GLN A C 1
ATOM 2050 O O . GLN A 1 279 ? 3.998 20.745 -8.998 1.00 95.25 279 GLN A O 1
ATOM 2055 N N . ILE A 1 280 ? 1.985 20.092 -9.769 1.00 92.12 280 ILE A N 1
ATOM 2056 C CA . ILE A 1 280 ? 2.199 18.649 -9.633 1.00 92.12 280 ILE A CA 1
ATOM 2057 C C . ILE A 1 280 ? 1.924 17.950 -10.964 1.00 92.12 280 ILE A C 1
ATOM 2059 O O . ILE A 1 280 ? 1.146 18.440 -11.782 1.00 92.12 280 ILE A O 1
ATOM 2063 N N . LYS A 1 281 ? 2.551 16.791 -11.173 1.00 89.25 281 LYS A N 1
ATOM 2064 C CA . LYS A 1 281 ? 2.296 15.918 -12.323 1.00 89.25 281 LYS A CA 1
ATOM 2065 C C . LYS A 1 281 ? 1.518 14.686 -11.875 1.00 89.25 281 LYS A C 1
ATOM 2067 O O . LYS A 1 281 ? 1.865 14.086 -10.859 1.00 89.25 281 LYS A O 1
ATOM 2072 N N . ILE A 1 282 ? 0.509 14.301 -12.648 1.00 84.62 282 ILE A N 1
ATOM 2073 C CA . ILE A 1 282 ? -0.302 13.111 -12.404 1.00 84.62 282 ILE A CA 1
ATOM 2074 C C . ILE A 1 282 ? 0.431 11.894 -12.968 1.00 84.62 282 ILE A C 1
ATOM 2076 O O . ILE A 1 282 ? 0.622 11.773 -14.178 1.00 84.62 282 ILE A O 1
ATOM 2080 N N . ASN A 1 283 ? 0.894 11.013 -12.082 1.00 73.75 283 ASN A N 1
ATOM 2081 C CA . ASN A 1 283 ? 1.680 9.829 -12.456 1.00 73.75 283 ASN A CA 1
ATOM 2082 C C . ASN A 1 283 ? 0.849 8.538 -12.441 1.00 73.75 283 ASN A C 1
ATOM 2084 O O . ASN A 1 283 ? 1.198 7.579 -13.124 1.00 73.75 283 ASN A O 1
ATOM 2088 N N . ASP A 1 284 ? -0.265 8.550 -11.720 1.00 68.75 284 ASP A N 1
ATOM 2089 C CA . ASP A 1 284 ? -1.268 7.497 -11.647 1.00 68.75 284 ASP A CA 1
ATOM 2090 C C . ASP A 1 284 ? -2.646 8.144 -11.422 1.00 68.75 284 ASP A C 1
ATOM 2092 O O . ASP A 1 284 ? -2.753 9.363 -11.264 1.00 68.75 284 ASP A O 1
ATOM 2096 N N . THR A 1 285 ? -3.711 7.347 -11.465 1.00 74.94 285 THR A N 1
ATOM 2097 C CA . THR A 1 285 ? -5.081 7.855 -11.276 1.00 74.94 285 THR A CA 1
ATOM 2098 C C . THR A 1 285 ? -5.623 7.618 -9.869 1.00 74.94 285 THR A C 1
ATOM 2100 O O . THR A 1 285 ? -6.826 7.761 -9.666 1.00 74.94 285 THR A O 1
ATOM 2103 N N . ALA A 1 286 ? -4.778 7.280 -8.888 1.00 67.94 286 ALA A N 1
ATOM 2104 C CA . ALA A 1 286 ? -5.231 7.137 -7.512 1.00 67.94 286 ALA A CA 1
ATOM 2105 C C . ALA A 1 286 ? -5.787 8.476 -6.982 1.00 67.94 286 ALA A C 1
ATOM 2107 O O . ALA A 1 286 ? -5.278 9.545 -7.339 1.00 67.94 286 ALA A O 1
ATOM 2108 N N . PRO A 1 287 ? -6.818 8.450 -6.114 1.00 78.25 287 PRO A N 1
ATOM 2109 C CA . PRO A 1 287 ? -7.342 9.668 -5.514 1.00 78.25 287 PRO A CA 1
ATOM 2110 C C . PRO A 1 287 ? -6.274 10.406 -4.695 1.00 78.25 287 PRO A C 1
ATOM 2112 O O . PRO A 1 287 ? -5.692 9.844 -3.762 1.00 78.25 287 PRO A O 1
ATOM 2115 N N . ILE A 1 288 ? -6.054 11.683 -5.001 1.00 89.75 288 ILE A N 1
ATOM 2116 C CA . ILE A 1 288 ? -5.189 12.581 -4.231 1.00 89.75 288 ILE A CA 1
ATOM 2117 C C . ILE A 1 288 ? -6.075 13.473 -3.372 1.00 89.75 288 ILE A C 1
ATOM 2119 O O . ILE A 1 288 ? -7.017 14.091 -3.862 1.00 89.75 288 ILE A O 1
ATOM 2123 N N . TRP A 1 289 ? -5.719 13.582 -2.097 1.00 90.12 289 TRP A N 1
ATOM 2124 C CA . TRP A 1 289 ? -6.407 14.394 -1.102 1.00 90.12 289 TRP A CA 1
ATOM 2125 C C . TRP A 1 289 ? -5.463 15.481 -0.600 1.00 90.12 289 TRP A C 1
ATOM 2127 O O . TRP A 1 289 ? -4.274 15.222 -0.396 1.00 90.12 289 TRP A O 1
ATOM 2137 N N . GLY A 1 290 ? -5.957 16.698 -0.393 1.00 94.88 290 GLY A N 1
ATOM 2138 C CA . GLY A 1 290 ? -5.115 17.765 0.134 1.00 94.88 290 GLY A CA 1
ATOM 2139 C C . GLY A 1 290 ? -5.872 18.918 0.773 1.00 94.88 290 GLY A C 1
ATOM 2140 O O . GLY A 1 290 ? -7.092 19.035 0.683 1.00 94.88 290 GLY A O 1
ATOM 2141 N N . TYR A 1 291 ? -5.129 19.775 1.462 1.00 97.44 291 TYR A N 1
ATOM 2142 C CA . TYR A 1 291 ? -5.672 20.823 2.314 1.00 97.44 291 TYR A CA 1
ATOM 2143 C C . TYR A 1 291 ? -4.767 22.048 2.406 1.00 97.44 291 TYR A C 1
ATOM 2145 O O . TYR A 1 291 ? -3.589 22.022 2.034 1.00 97.44 291 TYR A O 1
ATOM 2153 N N . CYS A 1 292 ? -5.332 23.124 2.958 1.00 97.19 292 CYS A N 1
ATOM 2154 C CA . CYS A 1 292 ? -4.588 24.325 3.308 1.00 97.19 292 CYS A CA 1
ATOM 2155 C C . CYS A 1 292 ? -4.118 24.255 4.764 1.00 97.19 292 CYS A C 1
ATOM 2157 O O . CYS A 1 292 ? -4.925 24.257 5.697 1.00 97.19 292 CYS A O 1
ATOM 2159 N N . GLY A 1 293 ? -2.801 24.256 4.955 1.00 93.62 293 GLY A N 1
ATOM 2160 C CA . GLY A 1 293 ? -2.114 24.178 6.243 1.00 93.62 293 GLY A CA 1
ATOM 2161 C C . GLY A 1 293 ? -2.100 25.474 7.054 1.00 93.62 293 GLY A C 1
ATOM 2162 O O . GLY A 1 293 ? -1.536 25.499 8.145 1.00 93.62 293 GLY A O 1
ATOM 2163 N N . GLN A 1 294 ? -2.717 26.550 6.561 1.00 93.38 294 GLN A N 1
ATOM 2164 C CA . GLN A 1 294 ? -2.913 27.762 7.351 1.00 93.38 294 GLN A CA 1
ATOM 2165 C C . GLN A 1 294 ? -3.877 27.482 8.512 1.00 93.38 294 GLN A C 1
ATOM 2167 O O . GLN A 1 294 ? -4.943 26.889 8.329 1.00 93.38 294 GLN A O 1
ATOM 2172 N N . THR A 1 295 ? -3.512 27.930 9.714 1.00 91.56 295 THR A N 1
ATOM 2173 C CA . THR A 1 295 ? -4.275 27.672 10.941 1.00 91.56 295 THR A CA 1
ATOM 2174 C C . THR A 1 295 ? -5.757 28.010 10.771 1.00 91.56 295 THR A C 1
ATOM 2176 O O . THR A 1 295 ? -6.117 29.131 10.414 1.00 91.56 295 THR A O 1
ATOM 2179 N N . GLY A 1 296 ? -6.623 27.028 11.033 1.00 88.88 296 GLY A N 1
ATOM 2180 C CA . GLY A 1 296 ? -8.079 27.163 10.944 1.00 88.88 296 GLY A CA 1
ATOM 2181 C C . GLY A 1 296 ? -8.673 27.068 9.532 1.00 88.88 296 GLY A C 1
ATOM 2182 O O . GLY A 1 296 ? -9.884 26.912 9.420 1.00 88.88 296 GLY A O 1
ATOM 2183 N N . HIS A 1 297 ? -7.874 27.103 8.457 1.00 93.94 297 HIS A N 1
ATOM 2184 C CA . HIS A 1 297 ? -8.402 27.061 7.086 1.00 93.94 297 HIS A CA 1
ATOM 2185 C C . HIS A 1 297 ? -8.943 25.672 6.721 1.00 93.94 297 HIS A C 1
ATOM 2187 O O . HIS A 1 297 ? -10.067 25.565 6.235 1.00 93.94 297 HIS A O 1
ATOM 2193 N N . CYS A 1 298 ? -8.197 24.602 7.008 1.00 94.06 298 CYS A N 1
ATOM 2194 C CA . CYS A 1 298 ? -8.672 23.236 6.762 1.00 94.06 298 CYS A CA 1
ATOM 2195 C C . CYS A 1 298 ? -9.942 22.899 7.548 1.00 94.06 298 CYS A C 1
ATOM 2197 O O . CYS A 1 298 ? -10.924 22.440 6.972 1.00 94.06 298 CYS A O 1
ATOM 2199 N N . ALA A 1 299 ? -9.965 23.241 8.839 1.00 90.44 299 ALA A N 1
ATOM 2200 C CA . ALA A 1 299 ? -11.139 23.083 9.695 1.00 90.44 299 ALA A CA 1
ATOM 2201 C C . ALA A 1 299 ? -12.341 23.940 9.250 1.00 90.44 299 ALA A C 1
ATOM 2203 O O . ALA A 1 299 ? -13.485 23.613 9.552 1.00 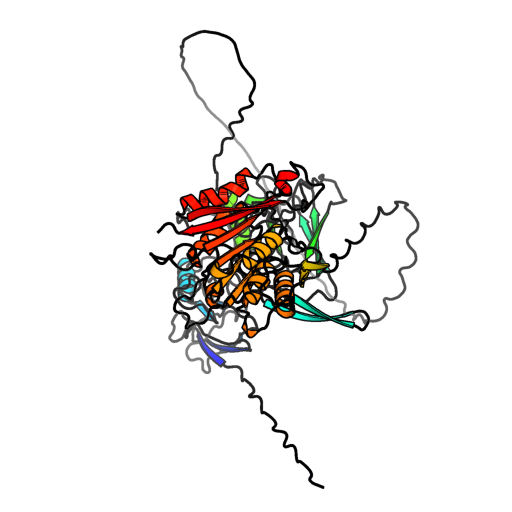90.44 299 ALA A O 1
ATOM 2204 N N . ALA A 1 300 ? -12.112 25.022 8.499 1.00 89.00 300 ALA A N 1
ATOM 2205 C CA . ALA A 1 300 ? -13.174 25.793 7.854 1.00 89.00 300 ALA A CA 1
ATOM 2206 C C . ALA A 1 300 ? -13.669 25.160 6.533 1.00 89.00 300 ALA A C 1
ATOM 2208 O O . ALA A 1 300 ? -14.661 25.620 5.966 1.00 89.00 300 ALA A O 1
ATOM 2209 N N . GLY A 1 301 ? -13.026 24.087 6.063 1.00 86.19 301 GLY A N 1
ATOM 2210 C CA . GLY A 1 301 ? -13.360 23.363 4.838 1.00 86.19 301 GLY A CA 1
ATOM 2211 C C . GLY A 1 301 ? -12.457 23.663 3.641 1.00 86.19 301 GLY A C 1
ATOM 2212 O O . GLY A 1 301 ? -12.840 23.354 2.518 1.00 86.19 301 GLY A O 1
ATOM 2213 N N . MET A 1 302 ? -11.283 24.268 3.846 1.00 97.00 302 MET A N 1
ATOM 2214 C CA . MET A 1 302 ? -10.335 24.539 2.761 1.00 97.00 302 MET A CA 1
ATOM 2215 C C . MET A 1 302 ? -9.538 23.273 2.402 1.00 97.00 302 MET A C 1
ATOM 2217 O O . MET A 1 302 ? -8.396 23.099 2.839 1.00 97.00 302 MET A O 1
ATOM 2221 N N . VAL A 1 303 ? -10.165 22.399 1.612 1.00 96.62 303 VAL A N 1
ATOM 2222 C CA . VAL A 1 303 ? -9.621 21.123 1.117 1.00 96.62 303 VAL A CA 1
ATOM 2223 C C . VAL A 1 303 ? -9.881 20.934 -0.379 1.00 96.62 303 VAL A C 1
ATOM 2225 O O . VAL A 1 303 ? -10.781 21.573 -0.927 1.00 96.62 303 VAL A O 1
ATOM 2228 N N . PHE A 1 304 ? -9.105 20.069 -1.033 1.00 97.69 304 PHE A N 1
ATOM 2229 C CA . PHE A 1 304 ? -9.294 19.678 -2.430 1.00 97.69 304 PHE A CA 1
ATOM 2230 C C . PHE A 1 304 ? -9.102 18.171 -2.639 1.00 97.69 304 PHE A C 1
ATOM 2232 O O . PHE A 1 304 ? -8.484 17.492 -1.813 1.00 97.69 304 PHE A O 1
ATOM 2239 N N . ALA A 1 305 ? -9.598 17.669 -3.768 1.00 91.75 305 ALA A N 1
ATOM 2240 C CA . ALA A 1 305 ? -9.312 16.325 -4.246 1.00 91.75 305 ALA A CA 1
ATOM 2241 C C . ALA A 1 305 ? -8.996 16.290 -5.750 1.00 91.75 305 ALA A C 1
ATOM 2243 O O . ALA A 1 305 ? -9.349 17.194 -6.508 1.00 91.75 305 ALA A O 1
ATOM 2244 N N . ILE A 1 306 ? -8.294 15.247 -6.180 1.00 92.88 306 ILE A N 1
ATOM 2245 C CA . ILE A 1 306 ? -8.033 14.929 -7.588 1.00 92.88 306 ILE A CA 1
ATOM 2246 C C . ILE A 1 306 ? -8.343 13.450 -7.755 1.00 92.88 306 ILE A C 1
ATOM 2248 O O . ILE A 1 306 ? -7.896 12.645 -6.942 1.00 92.88 306 ILE A O 1
ATOM 2252 N N . ASN A 1 307 ? -9.089 13.094 -8.798 1.00 84.25 307 ASN A N 1
ATOM 2253 C CA . ASN A 1 307 ? -9.518 11.721 -9.067 1.00 84.25 307 ASN A CA 1
ATOM 2254 C C . ASN A 1 307 ? -10.276 11.090 -7.888 1.00 84.25 307 ASN A C 1
ATOM 2256 O O . ASN A 1 307 ? -10.192 9.885 -7.667 1.00 84.25 307 ASN A O 1
ATOM 2260 N N . ALA A 1 308 ? -11.017 11.893 -7.116 1.00 75.19 308 ALA A N 1
ATOM 2261 C CA . ALA A 1 308 ? -11.928 11.359 -6.114 1.00 75.19 308 ALA A CA 1
ATOM 2262 C C . ALA A 1 308 ? -13.007 10.500 -6.782 1.00 75.19 308 ALA A C 1
ATOM 2264 O O . ALA A 1 308 ? -13.559 10.852 -7.826 1.00 75.19 308 ALA A O 1
ATOM 2265 N N . VAL A 1 309 ? -13.312 9.365 -6.161 1.00 68.44 309 VAL A N 1
ATOM 2266 C CA . VAL A 1 309 ? -14.305 8.424 -6.676 1.00 68.44 309 VAL A CA 1
ATOM 2267 C C . VAL A 1 309 ? -15.635 8.804 -6.067 1.00 68.44 309 VAL A C 1
ATOM 2269 O O . VAL A 1 309 ? -15.987 8.366 -4.973 1.00 68.44 309 VAL A O 1
ATOM 2272 N N . GLU A 1 310 ? -16.359 9.669 -6.769 1.00 65.44 310 GLU A N 1
ATOM 2273 C CA . GLU A 1 310 ? -17.550 10.322 -6.222 1.00 65.44 310 GLU A CA 1
ATOM 2274 C C . GLU A 1 310 ? -18.690 9.342 -5.894 1.00 65.44 310 GLU A C 1
ATOM 2276 O O . GLU A 1 310 ? -19.490 9.592 -4.993 1.00 65.44 310 GLU A O 1
ATOM 2281 N N . SER A 1 311 ? -18.726 8.179 -6.553 1.00 48.75 311 SER A N 1
ATOM 2282 C CA . SER A 1 311 ? -19.651 7.083 -6.240 1.00 48.75 311 SER A CA 1
ATOM 2283 C C . SER A 1 311 ? -19.260 6.265 -4.999 1.00 48.75 311 SER A C 1
ATOM 2285 O O . SER A 1 311 ? -20.070 5.472 -4.516 1.00 48.75 311 SER A O 1
ATOM 2287 N N . GLY A 1 312 ? -18.027 6.416 -4.505 1.00 45.72 312 GLY A N 1
ATOM 2288 C CA . GLY A 1 312 ? -17.449 5.653 -3.399 1.00 45.72 312 GLY A CA 1
ATOM 2289 C C . GLY A 1 312 ? -17.516 6.369 -2.041 1.00 45.72 312 GLY A C 1
ATOM 2290 O O . GLY A 1 312 ? -17.880 7.542 -1.958 1.00 45.72 312 GLY A O 1
ATOM 2291 N N . PRO A 1 313 ? -17.152 5.680 -0.941 1.00 41.78 313 PRO A N 1
ATOM 2292 C CA . PRO A 1 313 ? -17.155 6.263 0.405 1.00 41.78 313 PRO A CA 1
ATOM 2293 C C . PRO A 1 313 ? -16.059 7.321 0.596 1.00 41.78 313 PRO A C 1
ATOM 2295 O O . PRO A 1 313 ? -16.210 8.218 1.426 1.00 41.78 313 PRO A O 1
ATOM 2298 N N . ASN A 1 314 ? -14.989 7.244 -0.198 1.00 54.84 314 ASN A N 1
ATOM 2299 C CA . ASN A 1 314 ? -13.909 8.221 -0.224 1.00 54.84 314 ASN A CA 1
ATOM 2300 C C . ASN A 1 314 ? -14.136 9.212 -1.374 1.00 54.84 314 ASN A C 1
ATOM 2302 O O . ASN A 1 314 ? -13.423 9.173 -2.376 1.00 54.84 314 ASN A O 1
ATOM 2306 N N . ASN A 1 315 ? -15.163 10.052 -1.240 1.00 66.44 315 ASN A N 1
ATOM 2307 C CA . ASN A 1 315 ? -15.501 11.124 -2.181 1.00 66.44 315 ASN A CA 1
ATOM 2308 C C . ASN A 1 315 ? -15.160 12.507 -1.605 1.00 66.44 315 ASN A C 1
ATOM 2310 O O . ASN A 1 315 ? -14.865 12.648 -0.412 1.00 66.44 315 ASN A O 1
ATOM 2314 N N . PHE A 1 316 ? -15.204 13.544 -2.442 1.00 76.81 316 PHE A N 1
ATOM 2315 C CA . PHE A 1 316 ? -14.853 14.892 -2.002 1.00 76.81 316 PHE A CA 1
ATOM 2316 C C . PHE A 1 316 ? -15.761 15.425 -0.879 1.00 76.81 316 PHE A C 1
ATOM 2318 O O . PHE A 1 316 ? -15.274 16.065 0.056 1.00 76.81 316 PHE A O 1
ATOM 2325 N N . GLU A 1 317 ? -17.065 15.138 -0.922 1.00 71.75 317 GLU A N 1
ATOM 2326 C CA . GLU A 1 317 ? -18.017 15.599 0.097 1.00 71.75 317 GLU A CA 1
ATOM 2327 C C . GLU A 1 317 ? -17.669 15.064 1.496 1.00 71.75 317 GLU A C 1
ATOM 2329 O O . GLU A 1 317 ? -17.629 15.828 2.467 1.00 71.75 317 GLU A O 1
ATOM 2334 N N . ASN A 1 318 ? -17.340 13.776 1.600 1.00 52.44 318 ASN A N 1
ATOM 2335 C CA . ASN A 1 318 ? -16.953 13.146 2.858 1.00 52.44 318 ASN A CA 1
ATOM 2336 C C . ASN A 1 318 ? -15.596 13.650 3.356 1.00 52.44 318 ASN A C 1
ATOM 2338 O O . ASN A 1 318 ? -15.429 13.883 4.555 1.00 52.44 318 ASN A O 1
ATOM 2342 N N . PHE A 1 319 ? -14.649 13.885 2.448 1.00 77.69 319 PHE A N 1
ATOM 2343 C CA . PHE A 1 319 ? -13.359 14.476 2.790 1.00 77.69 319 PHE A CA 1
ATOM 2344 C C . PHE A 1 319 ? -13.515 15.894 3.370 1.00 77.69 319 PHE A C 1
ATOM 2346 O O . PHE A 1 319 ? -12.955 16.220 4.420 1.00 77.69 319 PHE A O 1
ATOM 2353 N N . LEU A 1 320 ? -14.361 16.719 2.743 1.00 81.75 320 LEU A N 1
ATOM 2354 C CA . LEU A 1 320 ? -14.727 18.056 3.217 1.00 81.75 320 LEU A CA 1
ATOM 2355 C C . LEU A 1 320 ? -15.439 18.023 4.577 1.00 81.75 320 LEU A C 1
ATOM 2357 O O . LEU A 1 320 ? -15.165 18.863 5.442 1.00 81.75 320 LEU A O 1
ATOM 2361 N N . ALA A 1 321 ? -16.360 17.079 4.777 1.00 68.31 321 ALA A N 1
ATOM 2362 C CA . ALA A 1 321 ? -17.060 16.907 6.045 1.00 68.31 321 ALA A CA 1
ATOM 2363 C C . ALA A 1 321 ? -16.093 16.519 7.172 1.00 68.31 321 ALA A C 1
ATOM 2365 O O . ALA A 1 321 ? -16.163 17.095 8.261 1.00 68.31 321 ALA A O 1
ATOM 2366 N N . LEU A 1 322 ? -15.159 15.606 6.900 1.00 63.84 322 LEU A N 1
ATOM 2367 C CA . LEU A 1 322 ? -14.156 15.167 7.864 1.00 63.84 322 LEU A CA 1
ATOM 2368 C C . LEU A 1 322 ? -13.195 16.305 8.237 1.00 63.84 322 LEU A C 1
ATOM 2370 O O . LEU A 1 322 ? -12.921 16.511 9.418 1.00 63.84 322 LEU A O 1
ATOM 2374 N N . ALA A 1 323 ? -12.778 17.120 7.263 1.00 81.75 323 ALA A N 1
ATOM 2375 C CA . ALA A 1 323 ? -11.934 18.293 7.500 1.00 81.75 323 ALA A CA 1
ATOM 2376 C C . ALA A 1 323 ? -12.579 19.283 8.478 1.00 81.75 323 ALA A C 1
ATOM 2378 O O . ALA A 1 323 ? -11.945 19.748 9.426 1.00 81.75 323 ALA A O 1
ATOM 2379 N N . LYS A 1 324 ? -13.877 19.552 8.300 1.00 81.19 324 LYS A N 1
ATOM 2380 C CA . LYS A 1 324 ? -14.644 20.438 9.188 1.00 81.19 324 LYS A CA 1
ATOM 2381 C C . LYS A 1 324 ? -14.809 19.877 10.600 1.00 81.19 324 LYS A C 1
ATOM 2383 O O . LYS A 1 324 ? -14.944 20.646 11.549 1.00 81.19 324 LYS A O 1
ATOM 2388 N N . GLN A 1 325 ? -14.775 18.555 10.761 1.00 74.06 325 GLN A N 1
ATOM 2389 C CA . GLN A 1 325 ? -14.843 17.905 12.070 1.00 74.06 325 GLN A CA 1
ATOM 2390 C C . GLN A 1 325 ? -13.505 17.927 12.814 1.00 74.06 325 GLN A C 1
ATOM 2392 O O . GLN A 1 325 ? -13.508 18.051 14.039 1.00 74.06 325 GLN A O 1
ATOM 2397 N N . SER A 1 326 ? -12.370 17.903 12.105 1.00 72.06 326 SER A N 1
ATOM 2398 C CA . SER A 1 326 ? -11.031 18.008 12.708 1.00 72.06 326 SER A CA 1
ATOM 2399 C C . SER A 1 326 ? -10.823 19.304 13.511 1.00 72.06 326 SER A C 1
ATOM 2401 O O . SER A 1 326 ? -9.961 19.354 14.382 1.00 72.06 326 SER A O 1
ATOM 2403 N N . GLY A 1 327 ? -11.640 20.341 13.281 1.00 56.81 327 GLY A N 1
ATOM 2404 C CA . GLY A 1 327 ? -11.653 21.577 14.074 1.00 56.81 327 GLY A CA 1
ATOM 2405 C C . GLY A 1 327 ? -12.317 21.483 15.454 1.00 56.81 327 GLY A C 1
ATOM 2406 O O . GLY A 1 327 ? -12.124 22.383 16.268 1.00 56.81 327 GLY A O 1
ATOM 2407 N N . ASN A 1 328 ? -13.080 20.419 15.732 1.00 42.53 328 ASN A N 1
ATOM 2408 C CA . ASN A 1 328 ? -13.796 20.220 17.001 1.00 42.53 328 ASN A CA 1
ATOM 2409 C C . ASN A 1 328 ? -13.062 19.288 17.980 1.00 42.53 328 ASN A C 1
ATOM 2411 O O . ASN A 1 328 ? -13.491 19.140 19.126 1.00 42.53 328 ASN A O 1
ATOM 2415 N N . SER A 1 329 ? -11.953 18.679 17.560 1.00 39.12 329 SER A N 1
ATOM 2416 C CA . SER A 1 329 ? -11.089 17.870 18.419 1.00 39.12 329 SER A CA 1
ATOM 2417 C C . SER A 1 329 ? -10.027 18.754 19.067 1.00 39.12 329 SER A C 1
ATOM 2419 O O . SER A 1 329 ? -8.874 18.801 18.653 1.00 39.12 329 SER A O 1
ATOM 2421 N N . SER A 1 330 ? -10.421 19.475 20.113 1.00 31.17 330 SER A N 1
ATOM 2422 C CA . SER A 1 330 ? -9.481 20.097 21.041 1.00 31.17 330 SER A CA 1
ATOM 2423 C C . SER A 1 330 ? -8.795 19.015 21.882 1.00 31.17 330 SER A C 1
ATOM 2425 O O . SER A 1 330 ? -9.321 18.604 22.917 1.00 31.17 330 SER A O 1
ATOM 2427 N N . SER A 1 331 ? -7.621 18.548 21.455 1.00 27.30 331 SER A N 1
ATOM 2428 C CA . SER A 1 331 ? -6.667 17.910 22.363 1.00 27.30 331 SER A CA 1
ATOM 2429 C C . SER A 1 331 ? -5.787 18.992 22.979 1.00 27.30 331 SER A C 1
ATOM 2431 O O . SER A 1 331 ? -4.893 19.539 22.333 1.00 27.30 331 SER A O 1
ATOM 2433 N N . ASP A 1 332 ? -6.077 19.294 24.240 1.00 31.67 332 ASP A N 1
ATOM 2434 C CA . ASP A 1 332 ? -5.172 19.963 25.164 1.00 31.67 332 ASP A CA 1
ATOM 2435 C C . ASP A 1 332 ? -3.824 19.222 25.178 1.00 31.67 332 ASP A C 1
ATOM 2437 O O . ASP A 1 332 ? -3.707 18.109 25.690 1.00 31.67 332 ASP A O 1
ATOM 2441 N N . SER A 1 333 ? -2.784 19.849 24.640 1.00 27.39 333 SER A N 1
ATOM 2442 C CA . SER A 1 333 ? -1.405 19.540 25.007 1.00 27.39 333 SER A CA 1
ATOM 2443 C C . SER A 1 333 ? -0.685 20.857 25.253 1.00 27.39 333 SER A C 1
ATOM 2445 O O . SER A 1 333 ? -0.041 21.431 24.375 1.00 27.39 333 SER A O 1
ATOM 2447 N N . SER A 1 334 ? -0.848 21.357 26.477 1.00 28.44 334 SER A N 1
ATOM 2448 C CA . SER A 1 334 ? -0.035 22.434 27.026 1.00 28.44 334 SER A CA 1
ATOM 2449 C C . SER A 1 334 ? 1.442 22.039 26.947 1.00 28.44 334 SER A C 1
ATOM 2451 O O . SER A 1 334 ? 1.913 21.186 27.699 1.00 28.44 334 SER A O 1
ATOM 2453 N N . GLY A 1 335 ? 2.173 22.659 26.022 1.00 27.16 335 GLY A N 1
ATOM 2454 C CA . GLY A 1 335 ? 3.625 22.582 25.955 1.00 27.16 335 GLY A CA 1
ATOM 2455 C C . GLY A 1 335 ? 4.239 23.264 27.173 1.00 27.16 335 GLY A C 1
ATOM 2456 O O . GLY A 1 335 ? 4.280 24.490 27.255 1.00 27.16 335 GLY A O 1
ATOM 2457 N N . SER A 1 336 ? 4.733 22.471 28.124 1.00 26.52 336 SER A N 1
ATOM 2458 C CA . SER A 1 336 ? 5.675 22.959 29.127 1.00 26.52 336 SER A CA 1
ATOM 2459 C C . SER A 1 336 ? 7.066 22.969 28.498 1.00 26.52 336 SER A C 1
ATOM 2461 O O . SER A 1 336 ? 7.737 21.944 28.401 1.00 26.52 336 SER A O 1
ATOM 2463 N N . GLY A 1 337 ? 7.481 24.140 28.016 1.00 28.45 337 GLY A N 1
ATOM 2464 C CA . GLY A 1 337 ? 8.880 24.401 27.709 1.00 28.45 337 GLY A CA 1
ATOM 2465 C C . GLY A 1 337 ? 9.682 24.440 29.008 1.00 28.45 337 GLY A C 1
ATOM 2466 O O . GLY A 1 337 ? 9.406 25.261 29.880 1.00 28.45 337 GLY A O 1
ATOM 2467 N N . SER A 1 338 ? 10.687 23.574 29.132 1.00 25.59 338 SER A N 1
ATOM 2468 C CA . SER A 1 338 ? 11.708 23.698 30.171 1.00 25.59 338 SER A CA 1
ATOM 2469 C C . SER A 1 338 ? 13.077 23.825 29.515 1.00 25.59 338 SER A C 1
ATOM 2471 O O . SER A 1 338 ? 13.702 22.851 29.100 1.00 25.59 338 SER A O 1
ATOM 2473 N N . ALA A 1 339 ? 13.505 25.080 29.383 1.00 27.73 339 ALA A N 1
ATOM 2474 C CA . ALA A 1 339 ? 14.880 25.444 29.104 1.00 27.73 339 ALA A CA 1
ATOM 2475 C C . ALA A 1 339 ? 15.741 25.114 30.331 1.00 27.73 339 ALA A C 1
ATOM 2477 O O . ALA A 1 339 ? 15.438 25.510 31.457 1.00 27.73 339 ALA A O 1
ATOM 2478 N N . THR A 1 340 ? 16.826 24.384 30.097 1.00 24.70 340 THR A N 1
ATOM 2479 C CA . THR A 1 340 ? 17.822 24.041 31.110 1.00 24.70 340 THR A CA 1
ATOM 2480 C C . THR A 1 340 ? 18.826 25.185 31.228 1.00 24.70 340 THR A C 1
ATOM 2482 O O . THR A 1 340 ? 19.671 25.335 30.353 1.00 24.70 340 THR A O 1
ATOM 2485 N N . THR A 1 341 ? 18.784 25.959 32.315 1.00 27.47 341 THR A N 1
ATOM 2486 C CA . THR A 1 341 ? 19.946 26.733 32.790 1.00 27.47 341 THR A CA 1
ATOM 2487 C C . THR A 1 341 ? 19.987 26.749 34.319 1.00 27.47 341 THR A C 1
ATOM 2489 O O . THR A 1 341 ? 19.194 27.420 34.974 1.00 27.47 341 THR A O 1
ATOM 2492 N N . THR A 1 342 ? 20.910 25.951 34.855 1.00 27.34 342 THR A N 1
ATOM 2493 C CA . THR A 1 342 ? 21.688 26.113 36.099 1.00 27.34 342 THR A CA 1
ATOM 2494 C C . THR A 1 342 ? 21.282 27.226 37.084 1.00 27.34 342 THR A C 1
ATOM 2496 O O . THR A 1 342 ? 21.478 28.410 36.816 1.00 27.34 342 THR A O 1
ATOM 2499 N N . ALA A 1 343 ? 20.855 26.822 38.286 1.00 24.86 343 ALA A N 1
ATOM 2500 C CA . ALA A 1 343 ? 20.898 27.628 39.517 1.00 24.86 343 ALA A CA 1
ATOM 2501 C C . ALA A 1 343 ? 22.331 27.605 40.120 1.00 24.86 343 ALA A C 1
ATOM 2503 O O . ALA A 1 343 ? 23.110 26.730 39.727 1.00 24.86 343 ALA A O 1
ATOM 2504 N N . PRO A 1 344 ? 22.713 28.494 41.071 1.00 34.88 344 PRO A N 1
ATOM 2505 C CA . PRO A 1 344 ? 22.178 28.407 42.442 1.00 34.88 344 PRO A CA 1
ATOM 2506 C C . PRO A 1 344 ? 22.035 29.748 43.202 1.00 34.88 344 PRO A C 1
ATOM 2508 O O . PRO A 1 344 ? 22.789 30.691 42.983 1.00 34.88 344 PRO A O 1
ATOM 2511 N N . GLY A 1 345 ? 21.144 29.798 44.206 1.00 24.34 345 GLY A N 1
ATOM 2512 C CA . GLY A 1 345 ? 21.275 30.793 45.282 1.00 24.34 345 GLY A CA 1
ATOM 2513 C C . GLY A 1 345 ? 20.018 31.194 46.065 1.00 24.34 345 GLY A C 1
ATOM 2514 O O . GLY A 1 345 ? 19.393 32.190 45.747 1.00 24.34 345 GLY A O 1
ATOM 2515 N N . SER A 1 346 ? 19.794 30.509 47.192 1.00 26.67 346 SER A N 1
ATOM 2516 C CA . SER A 1 346 ? 19.448 31.091 48.508 1.00 26.67 346 SER A CA 1
ATOM 2517 C C . SER A 1 346 ? 18.068 31.740 48.797 1.00 26.67 346 SER A C 1
ATOM 2519 O O . SER A 1 346 ? 17.810 32.882 48.447 1.00 26.67 346 SER A O 1
ATOM 2521 N N . LYS A 1 347 ? 17.356 31.055 49.715 1.00 26.80 347 LYS A N 1
ATOM 2522 C CA . LYS A 1 347 ? 16.642 31.518 50.938 1.00 26.80 347 LYS A CA 1
ATOM 2523 C C . LYS A 1 347 ? 15.360 32.374 50.870 1.00 26.80 347 LYS A C 1
ATOM 2525 O O . LYS A 1 347 ? 15.373 33.493 50.385 1.00 26.80 347 LYS A O 1
ATOM 2530 N N . ASN A 1 348 ? 14.406 31.890 51.690 1.00 26.00 348 ASN A N 1
ATOM 2531 C CA . ASN A 1 348 ? 13.434 32.605 52.545 1.00 26.00 348 ASN A CA 1
ATOM 2532 C C . ASN A 1 348 ? 12.308 33.395 51.848 1.00 26.00 348 ASN A C 1
ATOM 2534 O O . ASN A 1 348 ? 12.530 34.011 50.824 1.00 26.00 348 ASN A O 1
ATOM 2538 N N . THR A 1 349 ? 11.075 33.530 52.345 1.00 27.52 349 THR A N 1
ATOM 2539 C CA . THR A 1 349 ? 10.277 33.004 53.474 1.00 27.52 349 THR A CA 1
ATOM 2540 C C . THR A 1 349 ? 8.855 33.552 53.269 1.00 27.52 349 THR A C 1
ATOM 2542 O O . THR A 1 349 ? 8.721 34.703 52.878 1.00 27.52 349 THR A O 1
ATOM 2545 N N . ASN A 1 350 ? 7.846 32.750 53.620 1.00 26.36 350 ASN A N 1
ATOM 2546 C CA . ASN A 1 350 ? 6.556 33.083 54.250 1.00 26.36 350 ASN A CA 1
ATOM 2547 C C . ASN A 1 350 ? 5.673 34.279 53.823 1.00 26.36 350 ASN A C 1
ATOM 2549 O O . ASN A 1 350 ? 6.062 35.435 53.909 1.00 26.36 350 ASN A O 1
ATOM 2553 N N . ALA A 1 351 ? 4.387 33.905 53.700 1.00 26.70 351 ALA A N 1
ATOM 2554 C CA . ALA A 1 351 ? 3.180 34.551 54.246 1.00 26.70 351 ALA A CA 1
ATOM 2555 C C . ALA A 1 351 ? 2.721 35.869 53.587 1.00 26.70 351 ALA A C 1
ATOM 2557 O O . ALA A 1 351 ? 3.426 36.864 53.599 1.00 26.70 351 ALA A O 1
ATOM 2558 N N . ALA A 1 352 ? 1.586 35.893 52.881 1.00 25.42 352 ALA A N 1
ATOM 2559 C CA . ALA A 1 352 ? 0.183 35.771 53.320 1.00 25.42 352 ALA A CA 1
ATOM 2560 C C . ALA A 1 352 ? -0.474 37.132 53.609 1.00 25.42 352 ALA A C 1
ATOM 2562 O O . ALA A 1 352 ? 0.161 38.038 54.135 1.00 25.42 352 ALA A O 1
ATOM 2563 N N . ALA A 1 353 ? -1.789 37.159 53.342 1.00 27.25 353 ALA A N 1
ATOM 2564 C CA . ALA A 1 353 ? -2.792 38.168 53.704 1.00 27.25 353 ALA A CA 1
ATOM 2565 C C . ALA A 1 353 ? -2.820 39.466 52.862 1.00 27.25 353 ALA A C 1
ATOM 2567 O O . ALA A 1 353 ? -1.789 39.995 52.485 1.00 27.25 353 ALA A O 1
ATOM 2568 N N . SER A 1 354 ? -3.967 40.085 52.565 1.00 25.70 354 SER A N 1
ATOM 2569 C CA . SER A 1 354 ? -5.384 39.721 52.725 1.00 25.70 354 SER A CA 1
ATOM 2570 C C . SER A 1 354 ? -6.256 40.794 52.031 1.00 25.70 354 SER A C 1
ATOM 2572 O O . SER A 1 354 ? -5.835 41.937 51.898 1.00 25.70 354 SER A O 1
ATOM 2574 N N . SER A 1 355 ? -7.481 40.391 51.659 1.00 26.41 355 SER A N 1
ATOM 2575 C CA . SER A 1 355 ? -8.776 41.122 51.690 1.00 26.41 355 SER A CA 1
ATOM 2576 C C . SER A 1 355 ? -8.932 42.574 51.192 1.00 26.41 355 SER A C 1
ATOM 2578 O O . SER A 1 355 ? -8.373 43.492 51.779 1.00 26.41 355 SER A O 1
ATOM 2580 N N . HIS A 1 356 ? -9.901 42.805 50.290 1.00 27.33 356 HIS A N 1
ATOM 2581 C CA . HIS A 1 356 ? -11.254 43.367 50.568 1.00 27.33 356 HIS A CA 1
ATOM 2582 C C . HIS A 1 356 ? -11.956 43.752 49.236 1.00 27.33 356 HIS A C 1
ATOM 2584 O O . HIS A 1 356 ? -11.328 44.341 48.368 1.00 27.33 356 HIS A O 1
ATOM 2590 N N . VAL A 1 357 ? -13.162 43.243 48.910 1.00 27.03 357 VAL A N 1
ATOM 2591 C CA . VAL A 1 357 ? -14.521 43.799 49.194 1.00 27.03 357 VAL A CA 1
ATOM 2592 C C . VAL A 1 357 ? -14.626 45.283 48.788 1.00 27.03 357 VAL A C 1
ATOM 2594 O O . VAL A 1 357 ? -13.885 46.089 49.320 1.00 27.03 357 VAL A O 1
ATOM 2597 N N . GLY A 1 358 ? -15.508 45.768 47.907 1.00 25.72 358 GLY A N 1
ATOM 2598 C CA . GLY A 1 358 ? -16.793 45.299 47.387 1.00 25.72 358 GLY A CA 1
ATOM 2599 C C . GLY A 1 358 ? -17.385 46.333 46.382 1.00 25.72 358 GLY A C 1
ATOM 2600 O O . GLY A 1 358 ? -16.645 47.188 45.905 1.00 25.72 358 GLY A O 1
ATOM 2601 N N . PRO A 1 359 ? -18.686 46.265 46.028 1.00 44.62 359 PRO A N 1
ATOM 2602 C CA . PRO A 1 359 ? -19.202 46.533 44.669 1.00 44.62 359 PRO A CA 1
ATOM 2603 C C . PRO A 1 359 ? -20.166 47.739 44.546 1.00 44.62 359 PRO A C 1
ATOM 2605 O O . PRO A 1 359 ? -20.610 48.253 45.566 1.00 44.62 359 PRO A O 1
ATOM 2608 N N . SER A 1 360 ? -20.599 48.111 43.320 1.00 25.48 360 SER A N 1
ATOM 2609 C CA . SER A 1 360 ? -21.984 48.569 43.005 1.00 25.48 360 SER A CA 1
ATOM 2610 C C . SER A 1 360 ? -22.204 49.049 41.545 1.00 25.48 360 SER A C 1
ATOM 2612 O O . SER A 1 360 ? -21.467 49.904 41.073 1.00 25.48 360 SER A O 1
ATOM 2614 N N . LYS A 1 361 ? -23.276 48.520 40.907 1.00 28.61 361 LYS A N 1
ATOM 2615 C CA . LYS A 1 361 ? -24.374 49.116 40.069 1.00 28.61 361 LYS A CA 1
ATOM 2616 C C . LYS A 1 361 ? -24.110 50.441 39.306 1.00 28.61 361 LYS A C 1
ATOM 2618 O O . LYS A 1 361 ? -23.551 51.354 39.880 1.00 28.61 361 LYS A O 1
ATOM 2623 N N . GLY A 1 362 ? -24.632 50.750 38.110 1.00 25.19 362 GLY A N 1
ATOM 2624 C CA . GLY A 1 362 ? -25.645 50.183 37.207 1.00 25.19 362 GLY A CA 1
ATOM 2625 C C . GLY A 1 362 ? -26.293 51.304 36.340 1.00 25.19 362 GLY A C 1
ATOM 2626 O O . GLY A 1 362 ? -26.218 52.467 36.716 1.00 25.19 362 GLY A O 1
ATOM 2627 N N . LYS A 1 363 ? -27.007 50.903 35.265 1.00 27.28 363 LYS A N 1
ATOM 2628 C CA . LYS A 1 363 ? -28.115 51.572 34.507 1.00 27.28 363 LYS A CA 1
ATOM 2629 C C . LYS A 1 363 ? -27.885 52.508 33.282 1.00 27.28 363 LYS A C 1
ATOM 2631 O O . LYS A 1 363 ? -27.297 53.568 33.404 1.00 27.28 363 LYS A O 1
ATOM 2636 N N . HIS A 1 364 ? -28.601 52.116 32.199 1.00 28.09 364 HIS A N 1
ATOM 2637 C CA . HIS A 1 364 ? -29.456 52.844 31.208 1.00 28.09 364 HIS A CA 1
ATOM 2638 C C . HIS A 1 364 ? -28.886 54.038 30.402 1.00 28.09 364 HIS A C 1
ATOM 2640 O O . HIS A 1 364 ? -28.229 54.889 30.967 1.00 28.09 364 HIS A O 1
ATOM 2646 N N . GLY A 1 365 ? -29.185 54.277 29.112 1.00 26.03 365 GLY A N 1
ATOM 2647 C CA . GLY A 1 365 ? -30.086 53.682 28.109 1.00 26.03 365 GLY A CA 1
ATOM 2648 C C . GLY A 1 365 ? -30.240 54.607 26.865 1.00 26.03 365 GLY A C 1
ATOM 2649 O O . GLY A 1 365 ? -29.671 55.692 26.860 1.00 26.03 365 GLY A O 1
ATOM 2650 N N . LYS A 1 366 ? -31.096 54.198 25.901 1.00 26.19 366 LYS A N 1
ATOM 2651 C CA . LYS A 1 366 ? -31.774 54.964 24.801 1.00 26.19 366 LYS A CA 1
ATOM 2652 C C . LYS A 1 366 ? -31.090 55.151 23.409 1.00 26.19 366 LYS A C 1
ATOM 2654 O O . LYS A 1 366 ? -30.243 56.011 23.238 1.00 26.19 366 LYS A O 1
ATOM 2659 N N . THR A 1 367 ? -31.543 54.342 22.427 1.00 23.44 367 THR A N 1
ATOM 2660 C CA . THR A 1 367 ? -32.248 54.616 21.118 1.00 23.44 367 THR A CA 1
ATOM 2661 C C . THR A 1 367 ? -32.386 56.063 20.558 1.00 23.44 367 THR A C 1
ATOM 2663 O O . THR A 1 367 ? -32.309 56.953 21.402 1.00 23.44 367 THR A O 1
ATOM 2666 N N . PRO A 1 368 ? -32.829 56.358 19.280 1.00 41.44 368 PRO A N 1
ATOM 2667 C CA . PRO A 1 368 ? -33.350 55.505 18.155 1.00 41.44 368 PRO A CA 1
ATOM 2668 C C . PRO A 1 368 ? -33.092 55.978 16.656 1.00 41.44 368 PRO A C 1
ATOM 2670 O O . PRO A 1 368 ? -32.458 56.998 16.423 1.00 41.44 368 PRO A O 1
ATOM 2673 N N . VAL A 1 369 ? -33.730 55.274 15.677 1.00 28.50 369 VAL A N 1
ATOM 2674 C CA . VAL A 1 369 ? -34.508 55.748 14.467 1.00 28.50 369 VAL A CA 1
ATOM 2675 C C . VAL A 1 369 ? -33.904 55.769 13.019 1.00 28.50 369 VAL A C 1
ATOM 2677 O O . VAL A 1 369 ? -33.101 56.633 12.705 1.00 28.50 369 VAL A O 1
ATOM 2680 N N . PHE A 1 370 ? -34.448 54.862 12.155 1.00 25.02 370 PHE A N 1
ATOM 2681 C CA . PHE A 1 370 ? -35.004 54.939 10.752 1.00 25.02 370 PHE A CA 1
ATOM 2682 C C . PHE A 1 370 ? -34.212 55.584 9.555 1.00 25.02 370 PHE A C 1
ATOM 2684 O O . PHE A 1 370 ? -33.306 56.358 9.792 1.00 25.02 370 PHE A O 1
ATOM 2691 N N . PHE A 1 371 ? -34.459 55.399 8.228 1.00 24.11 371 PHE A N 1
ATOM 2692 C CA . PHE A 1 371 ? -35.568 54.903 7.361 1.00 24.11 371 PHE A CA 1
ATOM 2693 C C . PHE A 1 371 ? -35.061 54.542 5.909 1.00 24.11 371 PHE A C 1
ATOM 2695 O O . PHE A 1 371 ? -34.130 55.166 5.417 1.00 24.11 371 PHE A O 1
ATOM 2702 N N . ALA A 1 372 ? -35.732 53.571 5.252 1.00 24.92 372 ALA A N 1
ATOM 2703 C CA . ALA A 1 372 ? -35.990 53.215 3.815 1.00 24.92 372 ALA A CA 1
ATOM 2704 C C . ALA A 1 372 ? -35.065 53.466 2.573 1.00 24.92 372 ALA A C 1
ATOM 2706 O O . ALA A 1 372 ? -34.754 54.592 2.217 1.00 24.92 372 ALA A O 1
ATOM 2707 N N . HIS A 1 373 ? -34.841 52.371 1.805 1.00 27.41 373 HIS A N 1
ATOM 2708 C CA . HIS A 1 373 ? -35.215 52.015 0.392 1.00 27.41 373 HIS A CA 1
ATOM 2709 C C . HIS A 1 373 ? -35.561 53.091 -0.680 1.00 27.41 373 HIS A C 1
ATOM 2711 O O . HIS A 1 373 ? -36.292 54.029 -0.365 1.00 27.41 373 HIS A O 1
ATOM 2717 N N . PRO A 1 374 ? -35.235 52.865 -1.992 1.00 36.03 374 PRO A N 1
ATOM 2718 C CA . PRO A 1 374 ? -36.168 52.160 -2.918 1.00 36.03 374 PRO A CA 1
ATOM 2719 C C . PRO A 1 374 ? -35.620 51.384 -4.167 1.00 36.03 374 PRO A C 1
ATOM 2721 O O . PRO A 1 374 ? -34.646 51.762 -4.797 1.00 36.03 374 PRO A O 1
ATOM 2724 N N . ARG A 1 375 ? -36.403 50.345 -4.540 1.00 28.08 375 ARG A N 1
ATOM 2725 C CA . ARG A 1 375 ? -36.962 49.858 -5.846 1.00 28.08 375 ARG A CA 1
ATOM 2726 C C . ARG A 1 375 ? -36.149 49.548 -7.139 1.00 28.08 375 ARG A C 1
ATOM 2728 O O . ARG A 1 375 ? -35.372 50.336 -7.653 1.00 28.08 375 ARG A O 1
ATOM 2735 N N . ARG A 1 376 ? -36.580 48.412 -7.735 1.00 28.95 376 ARG A N 1
ATOM 2736 C CA . ARG A 1 376 ? -36.362 47.786 -9.069 1.00 28.95 376 ARG A CA 1
ATOM 2737 C C . ARG A 1 376 ? -36.787 48.614 -10.302 1.00 28.95 376 ARG A C 1
ATOM 2739 O O . ARG A 1 376 ? -37.788 49.327 -10.239 1.00 28.95 376 ARG A O 1
ATOM 2746 N N . ARG A 1 377 ? -36.219 48.269 -11.475 1.00 24.33 377 ARG A N 1
ATOM 2747 C CA . ARG A 1 377 ? -36.933 48.240 -12.775 1.00 24.33 377 ARG A CA 1
ATOM 2748 C C . ARG A 1 377 ? -36.354 47.192 -13.752 1.00 24.33 377 ARG A C 1
ATOM 2750 O O . ARG A 1 377 ? -35.154 46.965 -13.778 1.00 24.33 377 ARG A O 1
ATOM 2757 N N . THR A 1 378 ? -37.243 46.562 -14.517 1.00 31.55 378 THR A N 1
ATOM 2758 C CA . THR A 1 378 ? -37.060 45.543 -15.578 1.00 31.55 378 THR A CA 1
ATOM 2759 C C . THR A 1 378 ? -37.109 46.173 -16.981 1.00 31.55 378 THR A C 1
ATOM 2761 O O . THR A 1 378 ? -37.776 47.197 -17.090 1.00 31.55 378 THR A O 1
ATOM 2764 N N . HIS A 1 379 ? -36.558 45.545 -18.041 1.00 26.44 379 HIS A N 1
ATOM 2765 C CA . HIS A 1 379 ? -37.162 45.429 -19.400 1.00 26.44 379 HIS A CA 1
ATOM 2766 C C . HIS A 1 379 ? -36.366 44.491 -20.354 1.00 26.44 379 HIS A C 1
ATOM 2768 O O . HIS A 1 379 ? -35.323 43.977 -19.975 1.00 26.44 379 HIS A O 1
ATOM 2774 N N . LYS A 1 380 ? -36.937 44.208 -21.539 1.00 25.03 380 LYS A N 1
ATOM 2775 C CA . LYS A 1 380 ? -36.987 42.949 -22.322 1.00 25.03 380 LYS A CA 1
ATOM 2776 C C . LYS A 1 380 ? -36.451 43.111 -23.773 1.00 25.03 380 LYS A C 1
ATOM 2778 O O . LYS A 1 380 ? -36.719 44.147 -24.361 1.00 25.03 380 LYS A O 1
ATOM 2783 N N . MET A 1 381 ? -35.794 42.056 -24.289 1.00 24.33 381 MET A N 1
ATOM 2784 C CA . MET A 1 381 ? -35.673 41.433 -25.647 1.00 24.33 381 MET A CA 1
ATOM 2785 C C . MET A 1 381 ? -35.907 42.188 -26.992 1.00 24.33 381 MET A C 1
ATOM 2787 O O . MET A 1 381 ? -36.983 42.746 -27.187 1.00 24.33 381 MET A O 1
ATOM 2791 N N . SER A 1 382 ? -35.003 41.954 -27.970 1.00 26.14 382 SER A N 1
ATOM 2792 C CA . SER A 1 382 ? -35.206 41.789 -29.447 1.00 26.14 382 SER A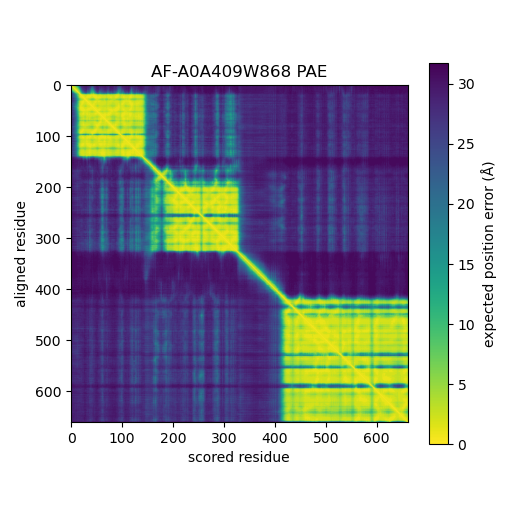 CA 1
ATOM 2793 C C . SER A 1 382 ? -33.894 41.230 -30.065 1.00 26.14 382 SER A C 1
ATOM 2795 O O . SER A 1 382 ? -32.851 41.809 -29.777 1.00 26.14 382 SER A O 1
ATOM 2797 N N . SER A 1 383 ? -33.784 39.996 -30.585 1.00 27.19 383 SER A N 1
ATOM 2798 C CA . SER A 1 383 ? -34.202 39.374 -31.871 1.00 27.19 383 SER A CA 1
ATOM 2799 C C . SER A 1 383 ? -33.263 39.615 -33.075 1.00 27.19 383 SER A C 1
ATOM 2801 O O . SER A 1 383 ? -33.120 40.755 -33.496 1.00 27.19 383 SER A O 1
ATOM 2803 N N . GLU A 1 384 ? -32.766 38.484 -33.612 1.00 30.67 384 GLU A N 1
ATOM 2804 C CA . GLU A 1 384 ? -32.336 38.173 -35.000 1.00 30.67 384 GLU A CA 1
ATOM 2805 C C . GLU A 1 384 ? -30.966 38.688 -35.492 1.00 30.67 384 GLU A C 1
ATOM 2807 O O . GLU A 1 384 ? -30.748 39.885 -35.613 1.00 30.67 384 GLU A O 1
ATOM 2812 N N . ASP A 1 385 ? -30.027 37.759 -35.738 1.00 29.55 385 ASP A N 1
ATOM 2813 C CA . ASP A 1 385 ? -29.594 37.389 -37.098 1.00 29.55 385 ASP A CA 1
ATOM 2814 C C . ASP A 1 385 ? -28.769 36.081 -37.079 1.00 29.55 385 ASP A C 1
ATOM 2816 O O . ASP A 1 385 ? -27.904 35.857 -36.229 1.00 29.55 385 ASP A O 1
ATOM 2820 N N . ASP A 1 386 ? -29.150 35.197 -37.997 1.00 30.45 386 ASP A N 1
ATOM 2821 C CA . ASP A 1 386 ? -28.530 33.935 -38.409 1.00 30.45 386 ASP A CA 1
ATOM 2822 C C . ASP A 1 386 ? -27.308 34.249 -39.287 1.00 30.45 386 ASP A C 1
ATOM 2824 O O . ASP A 1 386 ? -27.376 35.221 -40.029 1.00 30.45 386 ASP A O 1
ATOM 2828 N N . GLU A 1 387 ? -26.219 33.476 -39.197 1.00 29.56 387 GLU A N 1
ATOM 2829 C CA . GLU A 1 387 ? -25.314 33.148 -40.318 1.00 29.56 387 GLU A CA 1
ATOM 2830 C C . GLU A 1 387 ? -24.213 32.171 -39.853 1.00 29.56 387 GLU A 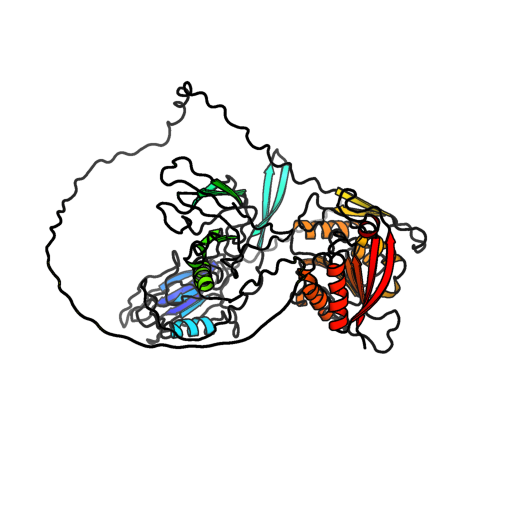C 1
ATOM 2832 O O . GLU A 1 387 ? -23.463 32.373 -38.894 1.00 29.56 387 GLU A O 1
ATOM 2837 N N . THR A 1 388 ? -24.164 31.062 -40.578 1.00 30.66 388 THR A N 1
ATOM 2838 C CA . THR A 1 388 ? -23.256 29.917 -40.517 1.00 30.66 388 THR A CA 1
ATOM 2839 C C . THR A 1 388 ? -21.775 30.278 -40.682 1.00 30.66 388 THR A C 1
ATOM 2841 O O . THR A 1 388 ? -21.407 30.912 -41.666 1.00 30.66 388 THR A O 1
ATOM 2844 N N . TYR A 1 389 ? -20.900 29.764 -39.805 1.00 27.12 389 TYR A N 1
ATOM 2845 C CA . TYR A 1 389 ? -19.444 29.789 -40.008 1.00 27.12 389 TYR A CA 1
ATOM 2846 C C . TYR A 1 389 ? -18.917 28.436 -40.487 1.00 27.12 389 TYR A C 1
ATOM 2848 O O . TYR A 1 389 ? -19.029 27.413 -39.809 1.00 27.12 389 TYR A O 1
ATOM 2856 N N . ASN A 1 390 ? -18.343 28.484 -41.686 1.00 29.70 390 ASN A N 1
ATOM 2857 C CA . ASN A 1 390 ? -17.625 27.422 -42.367 1.00 29.70 390 ASN A CA 1
ATOM 2858 C C . ASN A 1 390 ? -16.221 27.267 -41.754 1.00 29.70 390 ASN A C 1
ATOM 2860 O O . ASN A 1 390 ? -15.526 28.255 -41.514 1.00 29.70 390 ASN A O 1
ATOM 2864 N N . LEU A 1 391 ? -15.827 26.024 -41.491 1.00 36.44 391 LEU A N 1
ATOM 2865 C CA . LEU A 1 391 ? -14.486 25.636 -41.065 1.00 36.44 391 LEU A CA 1
ATOM 2866 C C . LEU A 1 391 ? -13.607 25.606 -42.316 1.00 36.44 391 LEU A C 1
ATOM 2868 O O . LEU A 1 391 ? -13.885 24.781 -43.174 1.00 36.44 391 LEU A O 1
ATOM 2872 N N . ASP A 1 392 ? -12.648 26.531 -42.430 1.00 36.06 392 ASP A N 1
ATOM 2873 C CA . ASP A 1 392 ? -11.386 26.426 -43.196 1.00 36.06 392 ASP A CA 1
ATOM 2874 C C . ASP A 1 392 ? -10.900 27.825 -43.624 1.00 36.06 392 ASP A C 1
ATOM 2876 O O . ASP A 1 392 ? -11.077 28.208 -44.771 1.00 36.06 392 ASP A O 1
ATOM 2880 N N . GLU A 1 393 ? -10.309 28.607 -42.710 1.00 37.38 393 GLU A N 1
ATOM 2881 C CA . GLU A 1 393 ? -9.298 29.644 -43.034 1.00 37.38 393 GLU A CA 1
ATOM 2882 C C . GLU A 1 393 ? -8.782 30.329 -41.752 1.00 37.38 393 GLU A C 1
ATOM 2884 O O . GLU A 1 393 ? -9.063 31.487 -41.455 1.00 37.38 393 GLU A O 1
ATOM 2889 N N . VAL A 1 394 ? -8.005 29.600 -40.941 1.00 32.09 394 VAL A N 1
ATOM 2890 C CA . VAL A 1 394 ? -7.157 30.210 -39.899 1.00 32.09 394 VAL A CA 1
ATOM 2891 C C . VAL A 1 394 ? -5.783 29.545 -39.923 1.00 32.09 394 VAL A C 1
ATOM 2893 O O . VAL A 1 394 ? -5.404 28.808 -39.021 1.00 32.09 394 VAL A O 1
ATOM 2896 N N . PHE A 1 395 ? -5.020 29.803 -40.980 1.00 34.09 395 PHE A N 1
ATOM 2897 C CA . PHE A 1 395 ? -3.566 29.681 -40.959 1.00 34.09 395 PHE A CA 1
ATOM 2898 C C . PHE A 1 395 ? -2.989 30.901 -41.683 1.00 34.09 395 PHE A C 1
ATOM 2900 O O . PHE A 1 395 ? -3.434 31.241 -42.768 1.00 34.09 395 PHE A O 1
ATOM 2907 N N . GLU A 1 396 ? -2.006 31.544 -41.050 1.00 39.53 396 GLU A N 1
ATOM 2908 C CA . GLU A 1 396 ? -1.263 32.732 -41.513 1.00 39.53 396 GLU A CA 1
ATOM 2909 C C . GLU A 1 396 ? -1.821 34.138 -41.232 1.00 39.53 396 GLU A C 1
ATOM 2911 O O . GLU A 1 396 ? -1.847 34.974 -42.121 1.00 39.53 396 GLU A O 1
ATOM 2916 N N . VAL A 1 397 ? -2.057 34.504 -39.965 1.00 34.38 397 VAL A N 1
ATOM 2917 C CA . VAL A 1 397 ? -1.688 35.866 -39.501 1.00 34.38 397 VAL A CA 1
ATOM 2918 C C . VAL A 1 397 ? -1.264 35.842 -38.025 1.00 34.38 397 VAL A C 1
ATOM 2920 O O . VAL A 1 397 ? -2.018 36.214 -37.134 1.00 34.38 397 VAL A O 1
ATOM 2923 N N . SER A 1 398 ? -0.044 35.389 -37.722 1.00 31.11 398 SER A N 1
ATOM 2924 C CA . SER A 1 398 ? 0.595 35.642 -36.411 1.00 31.11 398 SER A CA 1
ATOM 2925 C C . SER A 1 398 ? 2.124 35.604 -36.487 1.00 31.11 398 SER A C 1
ATOM 2927 O O . SER A 1 398 ? 2.815 34.954 -35.709 1.00 31.11 398 SER A O 1
ATOM 2929 N N . LYS A 1 399 ? 2.681 36.348 -37.442 1.00 36.88 399 LYS A N 1
ATOM 2930 C CA . LYS A 1 399 ? 4.068 36.822 -37.400 1.00 36.88 399 LYS A CA 1
ATOM 2931 C C . LYS A 1 399 ? 4.038 38.305 -37.728 1.00 36.88 399 LYS A C 1
ATOM 2933 O O . LYS A 1 399 ? 4.058 38.630 -38.904 1.00 36.88 399 LYS A O 1
ATOM 2938 N N . HIS A 1 400 ? 3.896 39.154 -36.709 1.00 38.28 400 HIS A N 1
ATOM 2939 C CA . HIS A 1 400 ? 4.438 40.523 -36.600 1.00 38.28 400 HIS A CA 1
ATOM 2940 C C . HIS A 1 400 ? 3.810 41.247 -35.393 1.00 38.28 400 HIS A C 1
ATOM 2942 O O . HIS A 1 400 ? 2.972 42.125 -35.552 1.00 38.28 400 HIS A O 1
ATOM 2948 N N . ALA A 1 401 ? 4.222 40.879 -34.176 1.00 30.03 401 ALA A N 1
ATOM 2949 C CA . ALA A 1 401 ? 4.136 41.747 -32.993 1.00 30.03 401 ALA A CA 1
ATOM 2950 C C . ALA A 1 401 ? 5.007 41.178 -31.858 1.00 30.03 401 ALA A C 1
ATOM 2952 O O . ALA A 1 401 ? 4.508 40.719 -30.838 1.00 30.03 401 ALA A O 1
ATOM 2953 N N . CYS A 1 402 ? 6.328 41.159 -32.042 1.00 29.17 402 CYS A N 1
ATOM 2954 C CA . CYS A 1 402 ? 7.256 40.970 -30.926 1.00 29.17 402 CYS A CA 1
ATOM 2955 C C . CYS A 1 402 ? 8.524 41.788 -31.167 1.00 29.17 402 CYS A C 1
ATOM 2957 O O . CYS A 1 402 ? 9.560 41.259 -31.546 1.00 29.17 402 CYS A O 1
ATOM 2959 N N . LEU A 1 403 ? 8.408 43.103 -30.998 1.00 39.78 403 LEU A N 1
ATOM 2960 C CA . LEU A 1 403 ? 9.524 44.004 -30.729 1.00 39.78 403 LEU A CA 1
ATOM 2961 C C . LEU A 1 403 ? 8.963 45.152 -29.891 1.00 39.78 403 LEU A C 1
ATOM 2963 O O . LEU A 1 403 ? 8.257 45.999 -30.428 1.00 39.78 403 LEU A O 1
ATOM 2967 N N . LEU A 1 404 ? 9.249 45.101 -28.586 1.00 39.34 404 LEU A N 1
ATOM 2968 C CA . LEU A 1 404 ? 9.400 46.192 -27.608 1.00 39.34 404 LEU A CA 1
ATOM 2969 C C . LEU A 1 404 ? 8.941 45.694 -26.232 1.00 39.34 404 LEU A C 1
ATOM 2971 O O . LEU A 1 404 ? 7.772 45.802 -25.885 1.00 39.34 404 LEU A O 1
ATOM 2975 N N . ASN A 1 405 ? 9.877 45.091 -25.496 1.00 32.53 405 ASN A N 1
ATOM 2976 C CA . ASN A 1 405 ? 10.139 45.304 -24.065 1.00 32.53 405 ASN A CA 1
ATOM 2977 C C . ASN A 1 405 ? 11.094 44.201 -23.599 1.00 32.53 405 ASN A C 1
ATOM 2979 O O . ASN A 1 405 ? 10.703 43.057 -23.387 1.00 32.53 405 ASN A O 1
ATOM 2983 N N . GLY A 1 406 ? 12.379 44.545 -23.511 1.00 40.12 406 GLY A N 1
ATOM 2984 C CA . GLY A 1 406 ? 13.420 43.641 -23.046 1.00 40.12 406 GLY A CA 1
ATOM 2985 C C . GLY A 1 406 ? 13.228 43.269 -21.579 1.00 40.12 406 GLY A C 1
ATOM 2986 O O . GLY A 1 406 ? 13.543 44.061 -20.696 1.00 40.12 406 GLY A O 1
ATOM 2987 N N . ILE A 1 407 ? 12.772 42.042 -21.344 1.00 35.03 407 ILE A N 1
ATOM 2988 C CA . ILE A 1 407 ? 13.010 41.273 -20.123 1.00 35.03 407 ILE A CA 1
ATOM 2989 C C . ILE A 1 407 ? 13.467 39.894 -20.604 1.00 35.03 407 ILE A C 1
ATOM 2991 O O . ILE A 1 407 ? 12.759 39.222 -21.353 1.00 35.03 407 ILE A O 1
ATOM 2995 N N . ALA A 1 408 ? 14.696 39.514 -20.260 1.00 34.03 408 ALA A N 1
ATOM 2996 C CA . ALA A 1 408 ? 15.242 38.206 -20.596 1.00 34.03 408 ALA A CA 1
ATOM 2997 C C . ALA A 1 408 ? 14.429 37.103 -19.885 1.00 34.03 408 ALA A C 1
ATOM 2999 O O . ALA A 1 408 ? 14.157 37.253 -18.693 1.00 34.03 408 ALA A O 1
ATOM 3000 N N . PRO A 1 409 ? 14.048 36.005 -20.564 1.00 35.91 409 PRO A N 1
ATOM 3001 C CA . PRO A 1 409 ? 13.424 34.872 -19.899 1.00 35.91 409 PRO A CA 1
ATOM 3002 C C . PRO A 1 409 ? 14.465 34.189 -19.006 1.00 35.91 409 PRO A C 1
ATOM 3004 O O . PRO A 1 409 ? 15.495 33.714 -19.485 1.00 35.91 409 PRO A O 1
ATOM 3007 N N . THR A 1 410 ? 14.200 34.173 -17.702 1.00 43.91 410 THR A N 1
ATOM 3008 C CA . THR A 1 410 ? 14.921 33.350 -16.730 1.00 43.91 410 THR A CA 1
ATOM 3009 C C . THR A 1 410 ? 14.830 31.873 -17.120 1.00 43.91 410 THR A C 1
ATOM 3011 O O . THR A 1 410 ? 13.787 31.419 -17.593 1.00 43.91 410 THR A O 1
ATOM 3014 N N . GLU A 1 411 ? 15.953 31.168 -16.967 1.00 40.78 411 GLU A N 1
ATOM 3015 C CA . GLU A 1 411 ? 16.213 29.787 -17.387 1.00 40.78 411 GLU A CA 1
ATOM 3016 C C . GLU A 1 411 ? 15.035 28.832 -17.159 1.00 40.78 411 GLU A C 1
ATOM 3018 O O . GLU A 1 411 ? 14.501 28.720 -16.056 1.00 40.78 411 GLU A O 1
ATOM 3023 N N . LYS A 1 412 ? 14.671 28.087 -18.210 1.00 39.12 412 LYS A N 1
ATOM 3024 C CA . LYS A 1 412 ? 13.887 26.858 -18.064 1.00 39.12 412 LYS A CA 1
ATOM 3025 C C . LYS A 1 412 ? 14.694 25.900 -17.195 1.00 39.12 412 LYS A C 1
ATOM 3027 O O . LYS A 1 412 ? 15.836 25.595 -17.540 1.00 39.12 412 LYS A O 1
ATOM 3032 N N . GLU A 1 413 ? 14.091 25.423 -16.111 1.00 33.34 413 GLU A N 1
ATOM 3033 C CA . GLU A 1 413 ? 14.648 24.327 -15.324 1.00 33.34 413 GLU A CA 1
ATOM 3034 C C . GLU A 1 413 ? 14.989 23.165 -16.276 1.00 33.34 413 GLU A C 1
ATOM 3036 O O . GLU A 1 413 ? 14.166 22.818 -17.137 1.00 33.34 413 GLU A O 1
ATOM 3041 N N . PRO A 1 414 ? 16.214 22.613 -16.216 1.00 32.19 414 PRO A N 1
ATOM 3042 C CA . PRO A 1 414 ? 16.597 21.527 -17.098 1.00 32.19 414 PRO A CA 1
ATOM 3043 C C . PRO A 1 414 ? 15.653 20.337 -16.874 1.00 32.19 414 PRO A C 1
ATOM 3045 O O . PRO A 1 414 ? 15.225 20.094 -15.744 1.00 32.19 414 PRO A O 1
ATOM 3048 N N . PRO A 1 415 ? 15.307 19.587 -17.935 1.00 37.72 415 PRO A N 1
ATOM 3049 C CA . PRO A 1 415 ? 14.457 18.413 -17.802 1.00 37.72 415 PRO A CA 1
ATOM 3050 C C . PRO A 1 415 ? 15.032 17.489 -16.730 1.00 37.72 415 PRO A C 1
ATOM 3052 O O . PRO A 1 415 ? 16.238 17.225 -16.722 1.00 37.72 415 PRO A O 1
ATOM 3055 N N . ARG A 1 416 ? 14.164 17.013 -15.824 1.00 35.50 416 ARG A N 1
ATOM 3056 C CA . ARG A 1 416 ? 14.550 16.031 -14.807 1.00 35.50 416 ARG A CA 1
ATOM 3057 C C . ARG A 1 416 ? 15.296 14.898 -15.521 1.00 35.50 416 ARG A C 1
ATOM 3059 O O . ARG A 1 416 ? 14.750 14.370 -16.496 1.00 35.50 416 ARG A O 1
ATOM 3066 N N . PRO A 1 417 ? 16.517 14.541 -15.086 1.00 39.78 417 PRO A N 1
ATOM 3067 C CA . PRO A 1 417 ? 17.241 13.448 -15.709 1.00 39.78 417 PRO A CA 1
ATOM 3068 C C . PRO A 1 417 ? 16.366 12.188 -15.678 1.00 39.78 417 PRO A C 1
ATOM 3070 O O . PRO A 1 417 ? 15.612 11.996 -14.715 1.00 39.78 417 PRO A O 1
ATOM 3073 N N . PRO A 1 418 ? 16.408 11.361 -16.735 1.00 43.94 418 PRO A N 1
ATOM 3074 C CA . PRO A 1 418 ? 15.649 10.121 -16.771 1.00 43.94 418 PRO A CA 1
ATOM 3075 C C . PRO A 1 418 ? 15.977 9.287 -15.533 1.00 43.94 418 PRO A C 1
ATOM 3077 O O . PRO A 1 418 ? 17.115 9.313 -15.050 1.00 43.94 418 PRO A O 1
ATOM 3080 N N . THR A 1 419 ? 14.980 8.559 -15.019 1.00 48.53 419 THR A N 1
ATOM 3081 C CA . THR A 1 419 ? 15.220 7.527 -14.008 1.00 48.53 419 THR A CA 1
ATOM 3082 C C . THR A 1 419 ? 16.392 6.681 -14.502 1.00 48.53 419 THR A C 1
ATOM 3084 O O . THR A 1 419 ? 16.348 6.256 -15.660 1.00 48.53 419 THR A O 1
ATOM 3087 N N . PRO A 1 420 ? 17.450 6.493 -13.693 1.00 66.44 420 PRO A N 1
ATOM 3088 C CA . PRO A 1 420 ? 18.605 5.722 -14.116 1.00 66.44 420 PRO A CA 1
ATOM 3089 C C . PRO A 1 420 ? 18.172 4.367 -14.671 1.00 66.44 420 PRO A C 1
ATOM 3091 O O . PRO A 1 420 ? 17.146 3.819 -14.265 1.00 66.44 420 PRO A O 1
ATOM 3094 N N . GLU A 1 421 ? 18.945 3.828 -15.604 1.00 75.62 421 GLU A N 1
ATOM 3095 C CA . GLU A 1 421 ? 18.679 2.490 -16.118 1.00 75.62 421 GLU A CA 1
ATOM 3096 C C . GLU A 1 421 ? 18.824 1.449 -14.993 1.00 75.62 421 GLU A C 1
ATOM 3098 O O . GLU A 1 421 ? 19.663 1.618 -14.098 1.00 75.62 421 GLU A O 1
ATOM 3103 N N . PRO A 1 422 ? 18.037 0.359 -15.017 1.00 80.19 422 PRO A N 1
ATOM 3104 C CA . PRO A 1 422 ? 18.241 -0.775 -14.129 1.00 80.19 422 PRO A CA 1
ATOM 3105 C C . PRO A 1 422 ? 19.688 -1.268 -14.183 1.00 80.19 422 PRO A C 1
ATOM 3107 O O . PRO A 1 422 ? 20.281 -1.399 -15.255 1.00 80.19 422 PRO A O 1
ATOM 3110 N N . THR A 1 423 ? 20.254 -1.582 -13.023 1.00 88.56 423 THR A N 1
ATOM 3111 C CA . THR A 1 423 ? 21.621 -2.101 -12.918 1.00 88.56 423 THR A CA 1
ATOM 3112 C C . THR A 1 423 ? 21.600 -3.593 -12.610 1.00 88.56 423 THR A C 1
ATOM 3114 O O . THR A 1 423 ? 20.560 -4.160 -12.279 1.00 88.56 423 THR A O 1
ATOM 3117 N N . VAL A 1 424 ? 22.739 -4.270 -12.753 1.00 92.06 424 VAL A N 1
ATOM 3118 C CA . VAL A 1 424 ? 22.885 -5.673 -12.349 1.00 92.06 424 VAL A CA 1
ATOM 3119 C C . VAL A 1 424 ? 24.041 -5.776 -11.372 1.00 92.06 424 VAL A C 1
ATOM 3121 O O . VAL A 1 424 ? 25.166 -5.406 -11.700 1.00 92.06 424 VAL A O 1
ATOM 3124 N N . ALA A 1 425 ? 23.760 -6.312 -10.190 1.00 92.25 425 ALA A N 1
ATOM 3125 C CA . ALA A 1 425 ? 24.758 -6.705 -9.213 1.00 92.25 425 ALA A CA 1
ATOM 3126 C C . ALA A 1 425 ? 25.000 -8.218 -9.303 1.00 92.25 425 ALA A C 1
ATOM 3128 O O . ALA A 1 425 ? 24.063 -9.000 -9.473 1.00 92.25 425 ALA A O 1
ATOM 3129 N N . THR A 1 426 ? 26.255 -8.639 -9.171 1.00 93.38 426 THR A N 1
ATOM 3130 C CA . THR A 1 426 ? 26.615 -10.059 -9.108 1.00 93.38 426 THR A CA 1
ATOM 3131 C C . THR A 1 426 ? 26.976 -10.415 -7.675 1.00 93.38 426 THR A C 1
ATOM 3133 O O . THR A 1 426 ? 27.900 -9.843 -7.102 1.00 93.38 426 THR A O 1
ATOM 3136 N N . TYR A 1 427 ? 26.259 -11.378 -7.104 1.00 93.44 427 TYR A N 1
ATOM 3137 C CA . TYR A 1 427 ? 26.631 -12.022 -5.855 1.00 93.44 427 TYR A CA 1
ATOM 3138 C C . TYR A 1 427 ? 27.463 -13.269 -6.150 1.00 93.44 427 TYR A C 1
ATOM 3140 O O . TYR A 1 427 ? 27.016 -14.166 -6.867 1.00 93.44 427 TYR A O 1
ATOM 3148 N N . THR A 1 428 ? 28.663 -13.339 -5.576 1.00 92.31 428 THR A N 1
ATOM 3149 C CA . THR A 1 428 ? 29.543 -14.507 -5.671 1.00 92.31 428 THR A CA 1
ATOM 3150 C C . THR A 1 428 ? 29.551 -15.236 -4.337 1.00 92.31 428 THR A C 1
ATOM 3152 O O . THR A 1 428 ? 29.942 -14.673 -3.313 1.00 92.31 428 THR A O 1
ATOM 3155 N N . ARG A 1 429 ? 29.137 -16.502 -4.352 1.00 90.06 429 ARG A N 1
ATOM 3156 C CA . ARG A 1 429 ? 29.114 -17.352 -3.159 1.00 90.06 429 ARG A CA 1
ATOM 3157 C C . ARG A 1 429 ? 30.528 -17.719 -2.716 1.00 90.06 429 ARG A C 1
ATOM 3159 O O . ARG A 1 429 ? 31.428 -17.919 -3.541 1.00 90.06 429 ARG A O 1
ATOM 3166 N N . ASP A 1 430 ? 30.711 -17.838 -1.405 1.00 82.62 430 ASP A N 1
ATOM 3167 C CA . ASP A 1 430 ? 31.974 -18.283 -0.819 1.00 82.62 430 ASP A CA 1
ATOM 3168 C C . ASP A 1 430 ? 32.155 -19.786 -1.053 1.00 82.62 430 ASP A C 1
ATOM 3170 O O . ASP A 1 430 ? 31.331 -20.589 -0.617 1.00 82.62 430 ASP A O 1
ATOM 3174 N N . ALA A 1 431 ? 33.253 -20.162 -1.714 1.00 74.12 431 ALA A N 1
ATOM 3175 C CA . ALA A 1 431 ? 33.570 -21.545 -2.061 1.00 74.12 431 ALA A CA 1
ATOM 3176 C C . ALA A 1 431 ? 33.652 -22.474 -0.837 1.00 74.12 431 ALA A C 1
ATOM 3178 O O . ALA A 1 431 ? 33.432 -23.674 -0.969 1.00 74.12 431 ALA A O 1
ATOM 3179 N N . GLN A 1 432 ? 33.936 -21.935 0.354 1.00 74.88 432 GLN A N 1
ATOM 3180 C CA . GLN A 1 432 ? 34.020 -22.721 1.588 1.00 74.88 432 GLN A CA 1
ATOM 3181 C C . GLN A 1 432 ? 32.651 -23.208 2.087 1.00 74.88 432 GLN A C 1
ATOM 3183 O O . GLN A 1 432 ? 32.590 -24.169 2.851 1.00 74.88 432 GLN A O 1
ATOM 3188 N N . ASN A 1 433 ? 31.561 -22.570 1.647 1.00 68.31 433 ASN A N 1
ATOM 3189 C CA . ASN A 1 433 ? 30.195 -22.847 2.100 1.00 68.31 433 ASN A CA 1
ATOM 3190 C C . ASN A 1 433 ? 29.371 -23.654 1.077 1.00 68.31 433 ASN A C 1
ATOM 3192 O O . ASN A 1 433 ? 28.166 -23.828 1.255 1.00 68.31 433 ASN A O 1
ATOM 3196 N N . LEU A 1 434 ? 29.997 -24.142 -0.001 1.00 64.69 434 LEU A N 1
ATOM 3197 C CA . LEU A 1 434 ? 29.312 -24.828 -1.096 1.00 64.69 434 LEU A CA 1
ATOM 3198 C C . LEU A 1 434 ? 29.364 -26.360 -0.950 1.00 64.69 434 LEU A C 1
ATOM 3200 O O . LEU A 1 434 ? 30.432 -26.920 -0.695 1.00 64.69 434 LEU A O 1
ATOM 3204 N N . PRO A 1 435 ? 28.256 -27.081 -1.214 1.00 60.50 435 PRO A N 1
ATOM 3205 C CA . PRO A 1 435 ? 28.339 -28.451 -1.717 1.00 60.50 435 PRO A CA 1
ATOM 3206 C C . PRO A 1 435 ? 29.135 -28.460 -3.035 1.00 60.50 435 PRO A C 1
ATOM 3208 O O . PRO A 1 435 ? 29.223 -27.435 -3.697 1.00 60.50 435 PRO A O 1
ATOM 3211 N N . SER A 1 436 ? 29.658 -29.608 -3.468 1.00 59.91 436 SER A N 1
ATOM 3212 C CA . SER A 1 436 ? 30.549 -29.775 -4.641 1.00 59.91 436 SER A CA 1
ATOM 3213 C C . SER A 1 436 ? 30.033 -29.247 -6.000 1.00 59.91 436 SER A C 1
ATOM 3215 O O . SER A 1 436 ? 30.714 -29.397 -7.010 1.00 59.91 436 SER A O 1
ATOM 3217 N N . ASP A 1 437 ? 28.821 -28.698 -6.044 1.00 65.25 437 ASP A N 1
ATOM 3218 C CA . ASP A 1 437 ? 28.162 -28.145 -7.219 1.00 65.25 437 ASP A CA 1
ATOM 3219 C C . ASP A 1 437 ? 28.463 -26.643 -7.370 1.00 65.25 437 ASP A C 1
ATOM 3221 O O . ASP A 1 437 ? 27.892 -25.792 -6.685 1.00 65.25 437 ASP A O 1
ATOM 3225 N N . GLU A 1 438 ? 29.356 -26.323 -8.307 1.00 72.12 438 GLU A N 1
ATOM 3226 C CA . GLU A 1 438 ? 29.745 -24.951 -8.651 1.00 72.12 438 GLU A CA 1
ATOM 3227 C C . GLU A 1 438 ? 28.853 -24.313 -9.735 1.00 72.12 438 GLU A C 1
ATOM 3229 O O . GLU A 1 438 ? 29.098 -23.173 -10.137 1.00 72.12 438 GLU A O 1
ATOM 3234 N N . SER A 1 439 ? 27.809 -25.007 -10.214 1.00 79.06 439 SER A N 1
ATOM 3235 C CA . SER A 1 439 ? 27.011 -24.585 -11.382 1.00 79.06 439 SER A CA 1
ATOM 3236 C C . SER A 1 439 ? 26.284 -23.245 -11.215 1.00 79.06 439 SER A C 1
ATOM 3238 O O . SER A 1 439 ? 25.907 -22.621 -12.204 1.00 79.06 439 SER A O 1
ATOM 3240 N N . TRP A 1 440 ? 26.113 -22.776 -9.977 1.00 87.19 440 TRP A N 1
ATOM 3241 C CA . TRP A 1 440 ? 25.500 -21.489 -9.644 1.00 87.19 440 TRP A CA 1
ATOM 3242 C C . TRP A 1 440 ? 26.302 -20.727 -8.582 1.00 87.19 440 TRP A C 1
ATOM 3244 O O . TRP A 1 440 ? 25.769 -20.212 -7.598 1.00 87.19 440 TRP A O 1
ATOM 3254 N N . ARG A 1 441 ? 27.625 -20.679 -8.759 1.00 88.31 441 ARG A N 1
ATOM 3255 C CA . ARG A 1 441 ? 28.517 -19.901 -7.888 1.00 88.31 441 ARG A CA 1
ATOM 3256 C C . ARG A 1 441 ? 28.250 -18.392 -7.949 1.00 88.31 441 ARG A C 1
ATOM 3258 O O . ARG A 1 441 ? 28.420 -17.703 -6.943 1.00 88.31 441 ARG A O 1
ATOM 3265 N N . GLU A 1 442 ? 27.834 -17.895 -9.110 1.00 92.00 442 GLU A N 1
ATOM 3266 C CA . GLU A 1 442 ? 27.451 -16.500 -9.329 1.00 92.00 442 GLU A CA 1
ATOM 3267 C C . GLU A 1 442 ? 25.939 -16.382 -9.517 1.00 92.00 442 GLU A C 1
ATOM 3269 O O . GLU A 1 442 ? 25.332 -17.149 -10.264 1.00 92.00 442 GLU A O 1
ATOM 3274 N N . ILE A 1 443 ? 25.340 -15.402 -8.844 1.00 93.31 443 ILE A N 1
ATOM 3275 C CA . ILE A 1 443 ? 23.920 -15.066 -8.944 1.00 93.31 443 ILE A CA 1
ATOM 3276 C C . ILE A 1 443 ? 23.831 -13.618 -9.400 1.00 93.31 443 ILE A C 1
ATOM 3278 O O . ILE A 1 443 ? 24.379 -12.720 -8.757 1.00 93.31 443 ILE A O 1
ATOM 3282 N N . ARG A 1 444 ? 23.144 -13.384 -10.517 1.00 94.19 444 ARG A N 1
ATOM 3283 C CA . ARG A 1 444 ? 22.949 -12.039 -11.064 1.00 94.19 444 ARG A CA 1
ATOM 3284 C C . ARG A 1 444 ? 21.605 -11.503 -10.601 1.00 94.19 444 ARG A C 1
ATOM 3286 O O . ARG A 1 444 ? 20.577 -12.139 -10.816 1.00 94.19 444 ARG A O 1
ATOM 3293 N N . ILE A 1 445 ? 21.637 -10.333 -9.977 1.00 95.44 445 ILE A N 1
ATOM 3294 C CA . ILE A 1 445 ? 20.481 -9.642 -9.420 1.00 95.44 445 ILE A CA 1
ATOM 3295 C C . ILE A 1 445 ? 20.330 -8.318 -10.156 1.00 95.44 445 ILE A C 1
ATOM 3297 O O . ILE A 1 445 ? 21.158 -7.418 -10.018 1.00 95.44 445 ILE A O 1
ATOM 3301 N N . ARG A 1 446 ? 19.272 -8.199 -10.950 1.00 93.19 446 ARG A N 1
ATOM 3302 C CA . ARG A 1 446 ? 18.830 -6.928 -11.507 1.00 93.19 446 ARG A CA 1
ATOM 3303 C C . ARG A 1 446 ? 18.247 -6.067 -10.390 1.00 93.19 446 ARG A C 1
ATOM 3305 O O . ARG A 1 446 ? 17.455 -6.536 -9.572 1.00 93.19 446 ARG A O 1
ATOM 3312 N N . LEU A 1 447 ? 18.639 -4.807 -10.368 1.00 88.50 447 LEU A N 1
ATOM 3313 C CA . LEU A 1 447 ? 18.148 -3.781 -9.466 1.00 88.50 447 LEU A CA 1
ATOM 3314 C C . LEU A 1 447 ? 17.439 -2.729 -10.310 1.00 88.50 447 LEU A C 1
ATOM 3316 O O . LEU A 1 447 ? 17.904 -2.368 -11.393 1.00 88.50 447 LEU A O 1
ATOM 3320 N N . VAL A 1 448 ? 16.307 -2.238 -9.821 1.00 79.44 448 VAL A N 1
ATOM 3321 C CA . VAL A 1 448 ? 15.614 -1.099 -10.436 1.00 79.44 448 VAL A CA 1
ATOM 3322 C C . VAL A 1 448 ? 16.544 0.121 -10.425 1.00 79.44 448 VAL A C 1
ATOM 3324 O O . VAL A 1 448 ? 17.421 0.215 -9.577 1.00 79.44 448 VAL A O 1
ATOM 3327 N N . GLY A 1 449 ? 16.432 1.040 -11.383 1.00 72.88 449 GLY A N 1
ATOM 3328 C CA . GLY A 1 449 ? 17.466 2.076 -11.529 1.00 72.88 449 GLY A CA 1
ATOM 3329 C C . GLY A 1 449 ? 17.402 3.205 -10.496 1.00 72.88 449 GLY A C 1
ATOM 3330 O O . GLY A 1 449 ? 18.426 3.686 -10.020 1.00 72.88 449 GLY A O 1
ATOM 3331 N N . SER A 1 450 ? 16.202 3.601 -10.083 1.00 73.31 450 SER A N 1
ATOM 3332 C CA . SER A 1 450 ? 15.969 4.367 -8.859 1.00 73.31 450 SER A CA 1
ATOM 3333 C C . SER A 1 450 ? 14.576 4.030 -8.362 1.00 73.31 450 SER A C 1
ATOM 3335 O O . SER A 1 450 ? 13.655 3.862 -9.162 1.00 73.31 450 SER A O 1
ATOM 3337 N N . HIS A 1 451 ? 14.434 3.866 -7.053 1.00 68.62 451 HIS A N 1
ATOM 3338 C CA . HIS A 1 451 ? 13.173 3.442 -6.466 1.00 68.62 451 HIS A CA 1
ATOM 3339 C C . HIS A 1 451 ? 13.068 3.936 -5.028 1.00 68.62 451 HIS A C 1
ATOM 3341 O O . HIS A 1 451 ? 14.040 3.770 -4.285 1.00 68.62 451 HIS A O 1
ATOM 3347 N N . PRO A 1 452 ? 11.921 4.502 -4.621 1.00 48.59 452 PRO A N 1
ATOM 3348 C CA . PRO A 1 452 ? 11.765 5.078 -3.290 1.00 48.59 452 PRO A CA 1
ATOM 3349 C C . PRO A 1 452 ? 11.883 4.048 -2.153 1.00 48.59 452 PRO A C 1
ATOM 3351 O O . PRO A 1 452 ? 12.519 4.335 -1.144 1.00 48.59 452 PRO A O 1
ATOM 3354 N N . LEU A 1 453 ? 11.429 2.807 -2.388 1.00 65.56 453 LEU A N 1
ATOM 3355 C CA . LEU A 1 453 ? 11.631 1.658 -1.482 1.00 65.56 453 LEU A CA 1
ATOM 3356 C C . LEU A 1 453 ? 13.072 1.117 -1.480 1.00 65.56 453 LEU A C 1
ATOM 3358 O O . LEU A 1 453 ? 13.322 -0.000 -1.039 1.00 65.56 453 LEU A O 1
ATOM 3362 N N . TRP A 1 454 ? 14.026 1.864 -2.038 1.00 75.75 454 TRP A N 1
ATOM 3363 C CA . TRP A 1 454 ? 15.447 1.516 -2.067 1.00 75.75 454 TRP A CA 1
ATOM 3364 C C . TRP A 1 454 ? 15.810 0.197 -2.766 1.00 75.75 454 TRP A C 1
ATOM 3366 O O . TRP A 1 454 ? 16.926 -0.301 -2.635 1.00 75.75 454 TRP A O 1
ATOM 3376 N N . ALA A 1 455 ? 14.913 -0.340 -3.593 1.00 77.19 455 ALA A N 1
ATOM 3377 C CA . ALA A 1 455 ? 15.136 -1.568 -4.358 1.00 77.19 455 ALA A CA 1
ATOM 3378 C C . ALA A 1 455 ? 16.224 -1.452 -5.450 1.00 77.19 455 ALA A C 1
ATOM 3380 O O . ALA A 1 455 ? 16.537 -2.424 -6.138 1.00 77.19 455 ALA A O 1
ATOM 3381 N N . HIS A 1 456 ? 16.803 -0.260 -5.612 1.00 83.94 456 HIS A N 1
ATOM 3382 C CA . HIS A 1 456 ? 17.939 0.007 -6.487 1.00 83.94 456 HIS A CA 1
ATOM 3383 C C . HIS A 1 456 ? 19.292 -0.374 -5.861 1.00 83.94 456 HIS A C 1
ATOM 3385 O O . HIS A 1 456 ? 20.321 -0.280 -6.528 1.00 83.94 456 HIS A O 1
ATOM 3391 N N . TYR A 1 457 ? 19.296 -0.847 -4.609 1.00 85.94 457 TYR A N 1
ATOM 3392 C CA . TYR A 1 457 ? 20.477 -1.368 -3.929 1.00 85.94 457 TYR A CA 1
ATOM 3393 C C . TYR A 1 457 ? 20.385 -2.872 -3.682 1.00 85.94 457 TYR A C 1
ATOM 3395 O O . TYR A 1 457 ? 19.343 -3.409 -3.304 1.00 85.94 457 TYR A O 1
ATOM 3403 N N . LEU A 1 458 ? 21.528 -3.547 -3.825 1.00 91.44 458 LEU A N 1
ATOM 3404 C CA . LEU A 1 458 ? 21.740 -4.860 -3.233 1.00 91.44 458 LEU A CA 1
ATOM 3405 C C . LEU A 1 458 ? 22.398 -4.663 -1.866 1.00 91.44 458 LEU A C 1
ATOM 3407 O O . LEU A 1 458 ? 23.591 -4.384 -1.775 1.00 91.44 458 LEU A O 1
ATOM 3411 N N . TRP A 1 459 ? 21.596 -4.770 -0.814 1.00 93.38 459 TRP A N 1
ATOM 3412 C CA . TRP A 1 459 ? 22.004 -4.442 0.548 1.00 93.38 459 TRP A CA 1
ATOM 3413 C C . TRP A 1 459 ? 23.037 -5.414 1.128 1.00 93.38 459 TRP A C 1
ATOM 3415 O O . TRP A 1 459 ? 22.924 -6.630 0.961 1.00 93.38 459 TRP A O 1
ATOM 3425 N N . ASN A 1 460 ? 23.991 -4.895 1.910 1.00 94.50 460 ASN A N 1
ATOM 3426 C CA . ASN A 1 460 ? 24.971 -5.709 2.643 1.00 94.50 460 ASN A CA 1
ATOM 3427 C C . ASN A 1 460 ? 24.306 -6.760 3.547 1.00 94.50 460 ASN A C 1
ATOM 3429 O O . ASN A 1 460 ? 24.793 -7.888 3.645 1.00 94.50 460 ASN A O 1
ATOM 3433 N N . ALA A 1 461 ? 23.165 -6.426 4.160 1.00 96.12 461 ALA A N 1
ATOM 3434 C CA . ALA A 1 461 ? 22.371 -7.370 4.941 1.00 96.12 461 ALA A CA 1
ATOM 3435 C C . ALA A 1 461 ? 21.893 -8.569 4.103 1.00 96.12 461 ALA A C 1
ATOM 3437 O O . ALA A 1 461 ? 21.984 -9.705 4.569 1.00 96.12 461 ALA A O 1
ATOM 3438 N N . ALA A 1 462 ? 21.494 -8.346 2.844 1.00 97.12 462 ALA A N 1
ATOM 3439 C CA . ALA A 1 462 ? 21.097 -9.414 1.928 1.00 97.12 462 ALA A CA 1
ATOM 3440 C C . ALA A 1 462 ? 22.289 -10.308 1.552 1.00 97.12 462 ALA A C 1
ATOM 3442 O O . ALA A 1 462 ? 22.146 -11.528 1.496 1.00 97.12 462 ALA A O 1
ATOM 3443 N N . LEU A 1 463 ? 23.480 -9.726 1.356 1.00 95.88 463 LEU A N 1
ATOM 3444 C CA . LEU A 1 46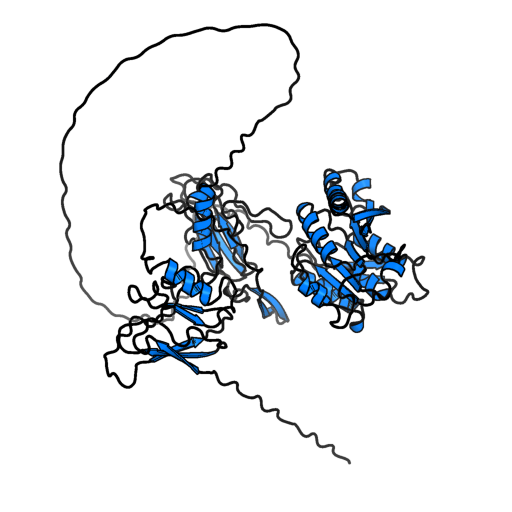3 ? 24.719 -10.475 1.094 1.00 95.88 463 LEU A CA 1
ATOM 3445 C C . LEU A 1 463 ? 25.127 -11.345 2.293 1.00 95.88 463 LEU A C 1
ATOM 3447 O O . LEU A 1 463 ? 25.502 -12.511 2.136 1.00 95.88 463 LEU A O 1
ATOM 3451 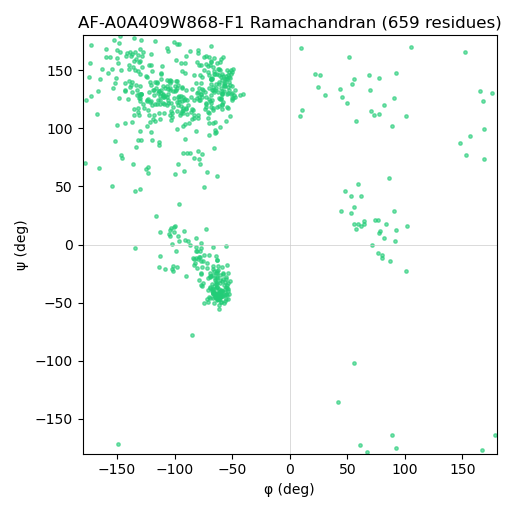N N . ALA A 1 464 ? 25.066 -10.777 3.499 1.00 95.94 464 ALA A N 1
ATOM 3452 C CA . ALA A 1 464 ? 25.375 -11.478 4.738 1.00 95.94 464 ALA A CA 1
ATOM 3453 C C . ALA A 1 464 ? 24.383 -12.614 5.002 1.00 95.94 464 ALA A C 1
ATOM 3455 O O . ALA A 1 464 ? 24.803 -13.727 5.320 1.00 95.94 464 ALA A O 1
ATOM 3456 N N . LEU A 1 465 ? 23.086 -12.352 4.818 1.00 97.56 465 LEU A N 1
ATOM 3457 C CA . LEU A 1 465 ? 22.039 -13.346 5.000 1.00 97.56 465 LEU A CA 1
ATOM 3458 C C . LEU A 1 465 ? 22.125 -14.462 3.953 1.00 97.56 465 LEU A C 1
ATOM 3460 O O . LEU A 1 465 ? 22.026 -15.628 4.315 1.00 97.56 465 LEU A O 1
ATOM 3464 N N . ALA A 1 466 ? 22.375 -14.139 2.681 1.00 95.94 466 ALA A N 1
ATOM 3465 C CA . ALA A 1 466 ? 22.606 -15.130 1.629 1.00 95.94 466 ALA A CA 1
ATOM 3466 C C . ALA A 1 466 ? 23.751 -16.088 1.996 1.00 95.94 466 ALA A C 1
ATOM 3468 O O . ALA A 1 466 ? 23.587 -17.306 1.958 1.00 95.94 466 ALA A O 1
ATOM 3469 N N . SER A 1 467 ? 24.878 -15.538 2.462 1.00 93.50 467 SER A N 1
ATOM 3470 C CA . SER A 1 467 ? 26.005 -16.341 2.947 1.00 93.50 467 SER A CA 1
ATOM 3471 C C . SER A 1 467 ? 25.642 -17.174 4.178 1.00 93.50 467 SER A C 1
ATOM 3473 O O . SER A 1 467 ? 26.125 -18.293 4.316 1.00 93.50 467 SER A O 1
ATOM 3475 N N . TYR A 1 468 ? 24.816 -16.643 5.083 1.00 94.56 468 TYR A N 1
ATOM 3476 C CA . TYR A 1 468 ? 24.362 -17.371 6.265 1.00 94.56 468 TYR A CA 1
ATOM 3477 C C . TYR A 1 468 ? 23.446 -18.545 5.892 1.00 94.56 468 TYR A C 1
ATOM 3479 O O . TYR A 1 468 ? 23.575 -19.628 6.464 1.00 94.56 468 TYR A O 1
ATOM 3487 N N . LEU A 1 469 ? 22.555 -18.359 4.914 1.00 94.56 469 LEU A N 1
ATOM 3488 C CA . LEU A 1 469 ? 21.665 -19.407 4.416 1.00 94.56 469 LEU A CA 1
ATOM 3489 C C . LEU A 1 469 ? 22.447 -20.568 3.790 1.00 94.56 469 LEU A C 1
ATOM 3491 O O . LEU A 1 469 ? 22.040 -21.714 3.972 1.00 94.56 469 LEU A O 1
ATOM 3495 N N . ASP A 1 470 ? 23.562 -20.305 3.102 1.00 91.44 470 ASP A N 1
ATOM 3496 C CA . ASP A 1 470 ? 24.438 -21.356 2.564 1.00 91.44 470 ASP A CA 1
ATOM 3497 C C . ASP A 1 470 ? 24.988 -22.276 3.669 1.00 91.44 470 ASP A C 1
ATOM 3499 O O . ASP A 1 470 ? 24.937 -23.500 3.541 1.00 91.44 470 ASP A O 1
ATOM 3503 N N . SER A 1 471 ? 25.441 -21.705 4.789 1.00 89.88 471 SER A N 1
ATOM 3504 C CA . SER A 1 471 ? 26.043 -22.467 5.894 1.00 89.88 471 SER A CA 1
ATOM 3505 C C . SER A 1 471 ? 25.030 -23.091 6.869 1.00 89.88 471 SER A C 1
ATOM 3507 O O . SER A 1 471 ? 25.425 -23.916 7.689 1.00 89.88 471 SER A O 1
ATOM 3509 N N . ASN A 1 472 ? 23.747 -22.710 6.813 1.00 92.00 472 ASN A N 1
ATOM 3510 C CA . ASN A 1 472 ? 22.712 -23.112 7.785 1.00 92.00 472 ASN A CA 1
ATOM 3511 C C . ASN A 1 472 ? 21.453 -23.654 7.087 1.00 92.00 472 ASN A C 1
ATOM 3513 O O . ASN A 1 472 ? 20.317 -23.245 7.349 1.00 92.00 472 ASN A O 1
ATOM 3517 N N . ARG A 1 473 ? 21.672 -24.555 6.124 1.00 90.69 473 ARG A N 1
ATOM 3518 C CA . ARG A 1 473 ? 20.619 -25.130 5.274 1.00 90.69 473 ARG A CA 1
ATOM 3519 C C . ARG A 1 473 ? 19.582 -25.942 6.056 1.00 90.69 473 ARG A C 1
ATOM 3521 O O . ARG A 1 473 ? 18.431 -26.031 5.638 1.00 90.69 473 ARG A O 1
ATOM 3528 N N . ASP A 1 474 ? 19.977 -26.523 7.182 1.00 89.69 474 ASP A N 1
ATOM 3529 C CA . ASP A 1 474 ? 19.145 -27.295 8.111 1.00 89.69 474 ASP A CA 1
ATOM 3530 C C . ASP A 1 474 ? 17.890 -26.538 8.577 1.00 89.69 474 ASP A C 1
ATOM 3532 O O . ASP A 1 474 ? 16.821 -27.137 8.696 1.00 89.69 474 ASP A O 1
ATOM 3536 N N . ILE A 1 475 ? 17.974 -25.211 8.704 1.00 91.44 475 ILE A N 1
ATOM 3537 C CA . ILE A 1 475 ? 16.865 -24.361 9.164 1.00 91.44 475 ILE A CA 1
ATOM 3538 C C . ILE A 1 475 ? 15.668 -24.384 8.189 1.00 91.44 475 ILE A C 1
ATOM 3540 O O . ILE A 1 475 ? 14.513 -24.272 8.611 1.00 91.44 475 ILE A O 1
ATOM 3544 N N . TYR A 1 476 ? 15.914 -24.540 6.881 1.00 92.25 476 TYR A N 1
ATOM 3545 C CA . TYR A 1 476 ? 14.895 -24.345 5.837 1.00 92.25 476 TYR A CA 1
ATOM 3546 C C . TYR A 1 476 ? 14.848 -25.428 4.747 1.00 92.25 476 TYR A C 1
ATOM 3548 O O . TYR A 1 476 ? 13.972 -25.386 3.876 1.00 92.25 476 TYR A O 1
ATOM 3556 N N . PHE A 1 477 ? 15.745 -26.416 4.771 1.00 92.06 477 PHE A N 1
ATOM 3557 C CA . PHE A 1 477 ? 15.748 -27.499 3.790 1.00 92.06 477 PHE A CA 1
ATOM 3558 C C . PHE A 1 477 ? 14.422 -28.267 3.797 1.00 92.06 477 PHE A C 1
ATOM 3560 O O . PHE A 1 477 ? 13.947 -28.699 4.846 1.00 92.06 477 PHE A O 1
ATOM 3567 N N . ASN A 1 478 ? 13.825 -28.449 2.616 1.00 90.50 478 ASN A N 1
ATOM 3568 C CA . ASN A 1 478 ? 12.512 -29.068 2.428 1.00 90.50 478 ASN A CA 1
ATOM 3569 C C . ASN A 1 478 ? 11.384 -28.429 3.275 1.00 90.50 478 ASN A C 1
ATOM 3571 O O . ASN A 1 478 ? 10.377 -29.071 3.590 1.00 90.50 478 ASN A O 1
ATOM 3575 N N . ARG A 1 479 ? 11.524 -27.145 3.626 1.00 90.56 479 ARG A N 1
ATOM 3576 C CA . ARG A 1 479 ? 10.546 -26.368 4.399 1.00 90.56 479 ARG A CA 1
ATOM 3577 C C . ARG A 1 479 ? 10.043 -25.151 3.621 1.00 90.56 479 ARG A C 1
ATOM 3579 O O . ARG A 1 479 ? 10.622 -24.760 2.608 1.00 90.56 479 ARG A O 1
ATOM 3586 N N . ASN A 1 480 ? 8.934 -24.582 4.091 1.00 91.56 480 ASN A N 1
ATOM 3587 C CA . ASN A 1 480 ? 8.350 -23.361 3.533 1.00 91.56 480 ASN A CA 1
ATOM 3588 C C . ASN A 1 480 ? 9.096 -22.124 4.062 1.00 91.56 480 ASN A C 1
ATOM 3590 O O . ASN A 1 480 ? 9.248 -21.985 5.281 1.00 91.56 480 ASN A O 1
ATOM 3594 N N . VAL A 1 481 ? 9.491 -21.226 3.160 1.00 95.25 481 VAL A N 1
ATOM 3595 C CA . VAL A 1 481 ? 10.212 -19.975 3.442 1.00 95.25 481 VAL A CA 1
ATOM 3596 C C . VAL A 1 481 ? 9.396 -18.780 2.950 1.00 95.25 481 VAL A C 1
ATOM 3598 O O . VAL A 1 481 ? 8.844 -18.828 1.850 1.00 95.25 481 VAL A O 1
ATOM 3601 N N . LEU A 1 482 ? 9.329 -17.723 3.757 1.00 97.44 482 LEU A N 1
ATOM 3602 C CA . LEU A 1 482 ? 8.759 -16.426 3.392 1.00 97.44 482 LEU A CA 1
ATOM 3603 C C . LEU A 1 482 ? 9.840 -15.352 3.470 1.00 97.44 482 LEU A C 1
ATOM 3605 O O . LEU A 1 482 ? 10.516 -15.251 4.488 1.00 97.44 482 LEU A O 1
ATOM 3609 N N . GLU A 1 483 ? 9.953 -14.508 2.454 1.00 98.50 483 GLU A N 1
ATOM 3610 C CA . GLU A 1 483 ? 10.712 -13.258 2.537 1.00 98.50 483 GLU A CA 1
ATOM 3611 C C . GLU A 1 483 ? 9.762 -12.059 2.516 1.00 98.50 483 GLU A C 1
ATOM 3613 O O . GLU A 1 483 ? 8.872 -11.974 1.665 1.00 98.50 483 GLU A O 1
ATOM 3618 N N . LEU A 1 484 ? 9.940 -11.152 3.478 1.00 98.12 484 LEU A N 1
ATOM 3619 C CA . LEU A 1 484 ? 9.265 -9.857 3.540 1.00 98.12 484 LEU A CA 1
ATOM 3620 C C . LEU A 1 484 ? 10.225 -8.780 3.023 1.00 98.12 484 LEU A C 1
ATOM 3622 O O . LEU A 1 484 ? 11.390 -8.795 3.404 1.00 98.12 484 LEU A O 1
ATOM 3626 N N . GLY A 1 485 ? 9.746 -7.847 2.195 1.00 95.75 485 GLY A N 1
ATOM 3627 C CA . GLY A 1 485 ? 10.572 -6.741 1.685 1.00 95.75 485 GLY A CA 1
ATOM 3628 C C . GLY A 1 485 ? 11.789 -7.227 0.892 1.00 95.75 485 GLY A C 1
ATOM 3629 O O . GLY A 1 485 ? 12.923 -6.894 1.223 1.00 95.75 485 GLY A O 1
ATOM 3630 N N . ALA A 1 486 ? 11.559 -8.093 -0.094 1.00 95.19 486 ALA A N 1
ATOM 3631 C CA . ALA A 1 486 ? 12.614 -8.827 -0.783 1.00 95.19 486 ALA A CA 1
ATOM 3632 C C . ALA A 1 486 ? 13.590 -7.958 -1.602 1.00 95.19 486 ALA A C 1
ATOM 3634 O O . ALA A 1 486 ? 14.738 -8.362 -1.805 1.00 95.19 486 ALA A O 1
ATOM 3635 N N . GLY A 1 487 ? 13.167 -6.803 -2.119 1.00 92.56 487 GLY A N 1
ATOM 3636 C CA . GLY A 1 487 ? 13.970 -5.918 -2.961 1.00 92.56 487 GLY A CA 1
ATOM 3637 C C . GLY A 1 487 ? 14.530 -6.635 -4.195 1.00 92.56 487 GLY A C 1
ATOM 3638 O O . GLY A 1 487 ? 13.833 -6.883 -5.173 1.00 92.56 487 GLY A O 1
ATOM 3639 N N . GLY A 1 488 ? 15.816 -6.994 -4.150 1.00 91.62 488 GLY A N 1
ATOM 3640 C CA . GLY A 1 488 ? 16.479 -7.801 -5.182 1.00 91.62 488 GLY A CA 1
ATOM 3641 C C . GLY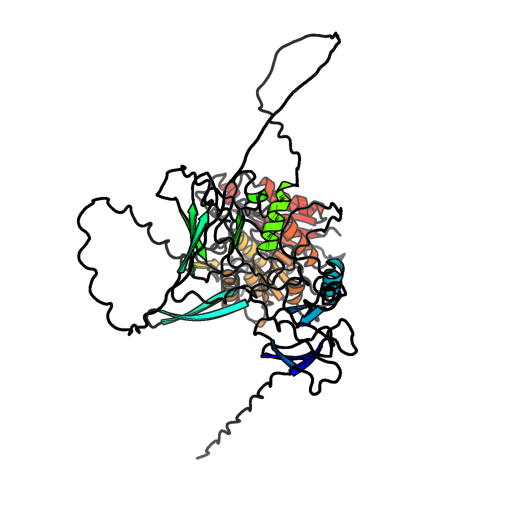 A 1 488 ? 16.197 -9.312 -5.109 1.00 91.62 488 GLY A C 1
ATOM 3642 O O . GLY A 1 488 ? 16.521 -10.028 -6.054 1.00 91.62 488 GLY A O 1
ATOM 3643 N N . SER A 1 489 ? 15.586 -9.812 -4.028 1.00 95.69 489 SER A N 1
ATOM 3644 C CA . SER A 1 489 ? 15.227 -11.220 -3.746 1.00 95.69 489 SER A CA 1
ATOM 3645 C C . SER A 1 489 ? 16.386 -12.214 -3.591 1.00 95.69 489 SER A C 1
ATOM 3647 O O . SER A 1 489 ? 16.193 -13.431 -3.670 1.00 95.69 489 SER A O 1
ATOM 3649 N N . LEU A 1 490 ? 17.606 -11.721 -3.354 1.00 97.19 490 LEU A N 1
ATOM 3650 C CA . LEU A 1 490 ? 18.793 -12.572 -3.234 1.00 97.19 490 LEU A CA 1
ATOM 3651 C C . LEU A 1 490 ? 18.651 -13.670 -2.152 1.00 97.19 490 LEU A C 1
ATOM 3653 O O . LEU A 1 490 ? 18.927 -14.830 -2.478 1.00 97.19 490 LEU A O 1
ATOM 3657 N N . PRO A 1 491 ? 18.206 -13.384 -0.909 1.00 97.75 491 PRO A N 1
ATOM 3658 C CA . PRO A 1 491 ? 18.051 -14.420 0.115 1.00 97.75 491 PRO A CA 1
ATOM 3659 C C . PRO A 1 491 ? 17.054 -15.514 -0.288 1.00 97.75 491 PRO A C 1
ATOM 3661 O O . PRO A 1 491 ? 17.352 -16.700 -0.131 1.00 97.75 491 PRO A O 1
ATOM 3664 N N . SER A 1 492 ? 15.913 -15.146 -0.882 1.00 96.62 492 SER A N 1
ATOM 3665 C CA . SER A 1 492 ? 14.941 -16.114 -1.407 1.00 96.62 492 SER A CA 1
ATOM 3666 C C . SER A 1 492 ? 15.493 -16.992 -2.523 1.00 96.62 492 SER A C 1
ATOM 3668 O O . SER A 1 492 ? 15.243 -18.199 -2.532 1.00 96.62 492 SER A O 1
ATOM 3670 N N . ILE A 1 493 ? 16.258 -16.415 -3.455 1.00 95.38 493 ILE A N 1
ATOM 3671 C CA . ILE A 1 493 ? 16.899 -17.171 -4.539 1.00 95.38 493 ILE A CA 1
ATOM 3672 C C . ILE A 1 493 ? 17.866 -18.203 -3.953 1.00 95.38 493 ILE A C 1
ATOM 3674 O O . ILE A 1 493 ? 17.818 -19.374 -4.335 1.00 95.38 493 ILE A O 1
ATOM 3678 N N . VAL A 1 494 ? 18.700 -17.805 -2.988 1.00 94.50 494 VAL A N 1
ATOM 3679 C CA . VAL A 1 494 ? 19.628 -18.725 -2.315 1.00 94.50 494 VAL A CA 1
ATOM 3680 C C . VAL A 1 494 ? 18.868 -19.825 -1.574 1.00 94.50 494 VAL A C 1
ATOM 3682 O O . VAL A 1 494 ? 19.177 -21.001 -1.763 1.00 94.50 494 VAL A O 1
ATOM 3685 N N . ALA A 1 495 ? 17.826 -19.484 -0.810 1.00 94.75 495 ALA A N 1
ATOM 3686 C CA . ALA A 1 495 ? 17.003 -20.468 -0.108 1.00 94.75 495 ALA A CA 1
ATOM 3687 C C . ALA A 1 495 ? 16.358 -21.485 -1.071 1.00 94.75 495 ALA A C 1
ATOM 3689 O O . ALA A 1 495 ? 16.403 -22.694 -0.827 1.00 94.75 495 ALA A O 1
ATOM 3690 N N . ALA A 1 496 ? 15.807 -21.017 -2.197 1.00 93.69 496 ALA A N 1
ATOM 3691 C CA . ALA A 1 496 ? 15.201 -21.871 -3.217 1.00 93.69 496 ALA A CA 1
ATOM 3692 C C . ALA A 1 496 ? 16.229 -22.823 -3.849 1.00 93.69 496 ALA A C 1
ATOM 3694 O O . ALA A 1 496 ? 15.990 -24.029 -3.950 1.00 93.69 496 ALA A O 1
ATOM 3695 N N . LYS A 1 497 ? 17.402 -22.306 -4.234 1.00 90.94 497 LYS A N 1
ATOM 3696 C CA . LYS A 1 497 ? 18.471 -23.106 -4.852 1.00 90.94 497 LYS A CA 1
ATOM 3697 C C . LYS A 1 497 ? 19.111 -24.092 -3.874 1.00 90.94 497 LYS A C 1
ATOM 3699 O O . LYS A 1 497 ? 19.506 -25.180 -4.287 1.00 90.94 497 LYS A O 1
ATOM 3704 N N . ASN A 1 498 ? 19.111 -23.776 -2.581 1.00 90.75 498 ASN A N 1
ATOM 3705 C CA . ASN A 1 498 ? 19.548 -24.673 -1.512 1.00 90.75 498 ASN A CA 1
ATOM 3706 C C . ASN A 1 498 ? 18.486 -25.699 -1.073 1.00 90.75 498 ASN A C 1
ATOM 3708 O O . ASN A 1 498 ? 18.723 -26.475 -0.145 1.00 90.75 498 ASN A O 1
ATOM 3712 N N . GLY A 1 499 ? 17.341 -25.773 -1.756 1.00 90.62 499 GLY A N 1
ATOM 3713 C CA . GLY A 1 499 ? 16.362 -26.842 -1.564 1.00 90.62 499 GLY A CA 1
ATOM 3714 C C . GLY A 1 499 ? 15.298 -26.552 -0.509 1.00 90.62 499 GLY A C 1
ATOM 3715 O O . GLY A 1 499 ? 14.781 -27.491 0.100 1.00 90.62 499 GLY A O 1
ATOM 3716 N N . ALA A 1 500 ? 14.946 -25.282 -0.287 1.00 92.06 500 ALA A N 1
ATOM 3717 C CA . ALA A 1 500 ? 13.653 -24.955 0.313 1.00 92.06 500 ALA A CA 1
ATOM 3718 C C . ALA A 1 500 ? 12.516 -25.635 -0.476 1.00 92.06 500 ALA A C 1
ATOM 3720 O O . ALA A 1 500 ? 12.581 -25.754 -1.700 1.00 92.06 500 ALA A O 1
ATOM 3721 N N . ARG A 1 501 ? 11.463 -26.084 0.217 1.00 88.56 501 ARG A N 1
ATOM 3722 C CA . ARG A 1 501 ? 10.321 -26.765 -0.420 1.00 88.56 501 ARG A CA 1
ATOM 3723 C C . ARG A 1 501 ? 9.487 -25.794 -1.243 1.00 88.56 501 ARG A C 1
ATOM 3725 O O . ARG A 1 501 ? 9.152 -26.076 -2.390 1.00 88.56 501 ARG A O 1
ATOM 3732 N N . LYS A 1 502 ? 9.131 -24.667 -0.629 1.00 88.50 502 LYS A N 1
ATOM 3733 C CA . LYS A 1 502 ? 8.424 -23.559 -1.266 1.00 88.50 502 LYS A CA 1
ATOM 3734 C C . LYS A 1 502 ? 8.949 -22.250 -0.715 1.00 88.50 502 LYS A C 1
ATOM 3736 O O . LYS A 1 502 ? 9.067 -22.095 0.497 1.00 88.50 502 LYS A O 1
ATOM 3741 N N . VAL A 1 503 ? 9.233 -21.322 -1.619 1.00 93.25 503 VAL A N 1
ATOM 3742 C CA . VAL A 1 503 ? 9.649 -19.962 -1.281 1.00 93.25 503 VAL A CA 1
ATOM 3743 C C . VAL A 1 503 ? 8.577 -18.998 -1.767 1.00 93.25 503 VAL A C 1
ATOM 3745 O O . VAL A 1 503 ? 8.230 -18.989 -2.951 1.00 93.25 503 VAL A O 1
ATOM 3748 N N . VAL A 1 504 ? 8.023 -18.233 -0.832 1.00 93.62 504 VAL A N 1
ATOM 3749 C CA . VAL A 1 504 ? 7.090 -17.139 -1.096 1.00 93.62 504 VAL A CA 1
ATOM 3750 C C . VAL A 1 504 ? 7.850 -15.842 -0.873 1.00 93.62 504 VAL A C 1
ATOM 3752 O O . VAL A 1 504 ? 8.443 -15.634 0.181 1.00 93.62 504 VAL A O 1
ATOM 3755 N N . ILE A 1 505 ? 7.864 -14.996 -1.891 1.00 96.25 505 ILE A N 1
ATOM 3756 C CA . ILE A 1 505 ? 8.659 -13.774 -1.930 1.00 96.25 505 ILE A CA 1
ATOM 3757 C C . ILE A 1 505 ? 7.679 -12.621 -1.955 1.00 96.25 505 ILE A C 1
ATOM 3759 O O . ILE A 1 505 ? 6.797 -12.586 -2.816 1.00 96.25 505 ILE A O 1
ATOM 3763 N N . THR A 1 506 ? 7.804 -11.702 -1.005 1.00 95.44 506 THR A N 1
ATOM 3764 C CA . THR A 1 506 ? 6.884 -10.577 -0.911 1.00 95.44 506 THR A CA 1
ATOM 3765 C C . THR A 1 506 ? 7.601 -9.251 -0.795 1.00 95.44 506 THR A C 1
ATOM 3767 O O . THR A 1 506 ? 8.658 -9.143 -0.175 1.00 95.44 506 THR A O 1
ATOM 3770 N N . ASP A 1 507 ? 6.989 -8.233 -1.377 1.00 92.06 507 ASP A N 1
ATOM 3771 C CA . ASP A 1 507 ? 7.380 -6.840 -1.209 1.00 92.06 507 ASP A CA 1
ATOM 3772 C C . ASP A 1 507 ? 6.142 -5.944 -1.289 1.00 92.06 507 ASP A C 1
ATOM 3774 O O . ASP A 1 507 ? 5.030 -6.441 -1.483 1.00 92.06 507 ASP A O 1
ATOM 3778 N N . TYR A 1 508 ? 6.306 -4.633 -1.139 1.00 76.69 508 TYR A N 1
ATOM 3779 C CA . TYR A 1 508 ? 5.229 -3.674 -1.341 1.00 76.69 508 TYR A CA 1
ATOM 3780 C C . TYR A 1 508 ? 4.565 -3.893 -2.717 1.00 76.69 508 TYR A C 1
ATOM 3782 O O . TYR A 1 508 ? 5.264 -4.238 -3.674 1.00 76.69 508 TYR A O 1
ATOM 3790 N N . PRO A 1 509 ? 3.232 -3.730 -2.847 1.00 73.31 509 PRO A N 1
ATOM 3791 C CA . PRO A 1 509 ? 2.505 -3.950 -4.100 1.00 73.31 509 PRO A CA 1
ATOM 3792 C C . PRO A 1 509 ? 2.774 -2.846 -5.143 1.00 73.31 509 PRO A C 1
ATOM 3794 O O . PRO A 1 509 ? 1.861 -2.142 -5.564 1.00 73.31 509 PRO A O 1
ATOM 3797 N N . ASP A 1 510 ? 4.032 -2.718 -5.557 1.00 78.81 510 ASP A N 1
ATOM 3798 C CA . ASP A 1 510 ? 4.522 -1.886 -6.650 1.00 78.81 510 ASP A CA 1
ATOM 3799 C C . ASP A 1 510 ? 4.903 -2.782 -7.837 1.00 78.81 510 ASP A C 1
ATOM 3801 O O . ASP A 1 510 ? 5.653 -3.750 -7.689 1.00 78.81 510 ASP A O 1
ATOM 3805 N N . SER A 1 511 ? 4.372 -2.496 -9.026 1.00 63.47 511 SER A N 1
ATOM 3806 C CA . SER A 1 511 ? 4.565 -3.369 -10.187 1.00 63.47 511 SER A CA 1
ATOM 3807 C C . SER A 1 511 ? 6.013 -3.405 -10.663 1.00 63.47 511 SER A C 1
ATOM 3809 O O . SER A 1 511 ? 6.489 -4.478 -11.016 1.00 63.47 511 SER A O 1
ATOM 3811 N N . VAL A 1 512 ? 6.737 -2.282 -10.632 1.00 74.31 512 VAL A N 1
ATOM 3812 C CA . VAL A 1 512 ? 8.138 -2.219 -11.081 1.00 74.31 512 VAL A CA 1
ATOM 3813 C C . VAL A 1 512 ? 9.014 -3.087 -10.180 1.00 74.31 512 VAL A C 1
ATOM 3815 O O . VAL A 1 512 ? 9.862 -3.843 -10.660 1.00 74.31 512 VAL A O 1
ATOM 3818 N N . LEU A 1 513 ? 8.772 -3.029 -8.873 1.00 70.25 513 LEU A N 1
ATOM 3819 C CA . LEU A 1 513 ? 9.450 -3.848 -7.880 1.00 70.25 513 LEU A CA 1
ATOM 3820 C C . LEU A 1 513 ? 9.117 -5.335 -8.034 1.00 70.25 513 LEU A C 1
ATOM 3822 O O . LEU A 1 513 ? 10.022 -6.167 -8.129 1.00 70.25 513 LEU A O 1
ATOM 3826 N N . LEU A 1 514 ? 7.829 -5.678 -8.114 1.00 79.69 514 LEU A N 1
ATOM 3827 C CA . LEU A 1 514 ? 7.384 -7.068 -8.241 1.00 79.69 514 LEU A CA 1
ATOM 3828 C C . LEU A 1 514 ? 7.805 -7.699 -9.577 1.00 79.69 514 LEU A C 1
ATOM 3830 O O . LEU A 1 514 ? 8.157 -8.881 -9.609 1.00 79.69 514 LEU A O 1
ATOM 3834 N N . GLU A 1 515 ? 7.823 -6.936 -10.672 1.00 80.62 515 GLU A N 1
ATOM 3835 C CA . GLU A 1 515 ? 8.342 -7.375 -11.972 1.00 80.62 515 GLU A CA 1
ATOM 3836 C C . GLU A 1 515 ? 9.854 -7.604 -11.916 1.00 80.62 515 GLU A C 1
ATOM 3838 O O . GLU A 1 515 ? 10.337 -8.618 -12.423 1.00 80.62 515 GLU A O 1
ATOM 3843 N N . ASN A 1 516 ? 10.606 -6.721 -11.252 1.00 85.06 516 ASN A N 1
ATOM 3844 C CA . ASN A 1 516 ? 12.047 -6.887 -11.078 1.00 85.06 516 ASN A CA 1
ATOM 3845 C C . ASN A 1 516 ? 12.387 -8.123 -10.226 1.00 85.06 516 ASN A C 1
ATOM 3847 O O . ASN A 1 516 ? 13.266 -8.904 -10.596 1.00 85.06 516 ASN A O 1
ATOM 3851 N N . ILE A 1 517 ? 11.652 -8.351 -9.133 1.00 90.62 517 ILE A N 1
ATOM 3852 C CA . ILE A 1 517 ? 11.762 -9.573 -8.323 1.00 90.62 517 ILE A CA 1
ATOM 3853 C C . ILE A 1 517 ? 11.433 -10.801 -9.177 1.00 90.62 517 ILE A C 1
ATOM 3855 O O . ILE A 1 517 ? 12.208 -11.754 -9.215 1.00 90.62 517 ILE A O 1
ATOM 3859 N N . SER A 1 518 ? 10.315 -10.771 -9.907 1.00 90.31 518 SER A N 1
ATOM 3860 C CA . SER A 1 518 ? 9.893 -11.878 -10.773 1.00 90.31 518 SER A CA 1
ATOM 3861 C C . SER A 1 518 ? 10.935 -12.194 -11.845 1.00 90.31 518 SER A C 1
ATOM 3863 O O . SER A 1 518 ? 11.215 -13.366 -12.098 1.00 90.31 518 SER A O 1
ATOM 3865 N N . HIS A 1 519 ? 11.559 -11.166 -12.425 1.00 88.75 519 HIS A N 1
ATOM 3866 C CA . HIS A 1 519 ? 12.663 -11.312 -13.366 1.00 88.75 519 HIS A CA 1
ATOM 3867 C C . HIS A 1 519 ? 13.862 -12.010 -12.713 1.00 88.75 519 HIS A C 1
ATOM 3869 O O . HIS A 1 519 ? 14.266 -13.072 -13.186 1.00 88.75 519 HIS A O 1
ATOM 3875 N N . ASN A 1 520 ? 14.373 -11.487 -11.592 1.00 93.31 520 ASN A N 1
ATOM 3876 C CA . ASN A 1 520 ? 15.508 -12.081 -10.873 1.00 93.31 520 ASN A CA 1
ATOM 3877 C C . ASN A 1 520 ? 15.266 -13.542 -10.515 1.00 93.31 520 ASN A C 1
ATOM 3879 O O . ASN A 1 520 ? 16.137 -14.393 -10.684 1.00 93.31 520 ASN A O 1
ATOM 3883 N N . VAL A 1 521 ? 14.065 -13.843 -10.046 1.00 91.06 521 VAL A N 1
ATOM 3884 C CA . VAL A 1 521 ? 13.661 -15.198 -9.709 1.00 91.06 521 VAL A CA 1
ATOM 3885 C C . VAL A 1 521 ? 13.659 -16.096 -10.944 1.00 91.06 521 VAL A C 1
ATOM 3887 O O . VAL A 1 521 ? 14.233 -17.180 -10.896 1.00 91.06 521 VAL A O 1
ATOM 3890 N N . SER A 1 522 ? 13.057 -15.653 -12.051 1.00 89.88 522 SER A N 1
ATOM 3891 C CA . SER A 1 522 ? 12.963 -16.446 -13.284 1.00 89.88 522 SER A CA 1
ATOM 3892 C C . SER A 1 522 ? 14.317 -16.734 -13.936 1.00 89.88 522 SER A C 1
ATOM 3894 O O . SER A 1 522 ? 14.491 -17.796 -14.527 1.00 89.88 522 SER A O 1
ATOM 3896 N N . GLU A 1 523 ? 15.281 -15.825 -13.782 1.00 90.50 523 GLU A N 1
ATOM 3897 C CA . GLU A 1 523 ? 16.642 -15.983 -14.302 1.00 90.50 523 GLU A CA 1
ATOM 3898 C C . GLU A 1 523 ? 17.491 -16.935 -13.444 1.00 90.50 523 GLU A C 1
ATOM 3900 O O . GLU A 1 523 ? 18.439 -17.539 -13.940 1.00 90.50 523 GLU A O 1
ATOM 3905 N N . ASN A 1 524 ? 17.170 -17.087 -12.153 1.00 90.56 524 ASN A N 1
ATOM 3906 C CA . ASN A 1 524 ? 18.024 -17.814 -11.209 1.00 90.56 524 ASN A CA 1
ATOM 3907 C C . ASN A 1 524 ? 17.412 -19.120 -10.665 1.00 90.56 524 ASN A C 1
ATOM 3909 O O . ASN A 1 524 ? 18.160 -19.969 -10.163 1.00 90.56 524 ASN A O 1
ATOM 3913 N N . VAL A 1 525 ? 16.091 -19.312 -10.730 1.00 86.56 525 VAL A N 1
ATOM 3914 C CA . VAL A 1 525 ? 15.369 -20.424 -10.083 1.00 86.56 525 VAL A CA 1
ATOM 3915 C C . VAL A 1 525 ? 14.432 -21.132 -11.070 1.00 86.56 525 VAL A C 1
ATOM 3917 O O . VAL A 1 525 ? 13.694 -20.502 -11.820 1.00 86.56 525 VAL A O 1
ATOM 3920 N N . GLU A 1 526 ? 14.426 -22.468 -11.036 1.00 77.69 526 GLU A N 1
ATOM 3921 C CA . GLU A 1 526 ? 13.487 -23.302 -11.801 1.00 77.69 526 GLU A CA 1
ATOM 3922 C C . GLU A 1 526 ? 12.037 -23.074 -11.334 1.00 77.69 526 GLU A C 1
ATOM 3924 O O . GLU A 1 526 ? 11.764 -23.012 -10.130 1.00 77.69 526 GLU A O 1
ATOM 3929 N N . LYS A 1 527 ? 11.090 -22.987 -12.279 1.00 68.38 527 LYS A N 1
ATOM 3930 C CA . LYS A 1 527 ? 9.688 -22.605 -12.013 1.00 68.38 527 LYS A CA 1
ATOM 3931 C C . LYS A 1 527 ? 8.999 -23.499 -10.978 1.00 68.38 527 LYS A C 1
ATOM 3933 O O . LYS A 1 527 ? 8.164 -23.023 -10.217 1.00 68.38 527 LYS A O 1
ATOM 3938 N N . GLU A 1 528 ? 9.356 -24.776 -10.913 1.00 65.31 528 GLU A N 1
ATOM 3939 C CA . GLU A 1 528 ? 8.735 -25.782 -10.046 1.00 65.31 528 GLU A CA 1
ATOM 3940 C C . GLU A 1 528 ? 9.082 -25.577 -8.560 1.00 65.31 528 GLU A C 1
ATOM 3942 O O . GLU A 1 528 ? 8.283 -25.896 -7.667 1.00 65.31 528 GLU A O 1
ATOM 3947 N N . LYS A 1 529 ? 10.262 -25.003 -8.292 1.00 61.03 529 LYS A N 1
ATOM 3948 C CA . LYS A 1 529 ? 10.758 -24.701 -6.940 1.00 61.03 529 LYS A CA 1
ATOM 3949 C C . LYS A 1 529 ? 10.233 -23.369 -6.409 1.00 61.03 529 LYS A C 1
ATOM 3951 O O . LYS A 1 529 ? 10.337 -23.099 -5.212 1.00 61.03 529 LYS A O 1
ATOM 3956 N N . LEU A 1 530 ? 9.619 -22.560 -7.271 1.00 65.50 530 LEU A N 1
ATOM 3957 C CA . LEU A 1 530 ? 9.021 -21.302 -6.867 1.00 65.50 530 LEU A CA 1
ATOM 3958 C C . LEU A 1 530 ? 7.627 -21.511 -6.258 1.00 65.50 530 LEU A C 1
ATOM 3960 O O . LEU A 1 530 ? 6.832 -22.341 -6.712 1.00 65.50 530 LEU A O 1
ATOM 3964 N N . GLY A 1 531 ? 7.342 -20.776 -5.183 1.00 60.03 531 GLY A N 1
ATOM 3965 C CA . GLY A 1 531 ? 5.991 -20.628 -4.654 1.00 60.03 531 GLY A CA 1
ATOM 3966 C C . GLY A 1 531 ? 5.260 -19.517 -5.394 1.00 60.03 531 GLY A C 1
ATOM 3967 O O . GLY A 1 531 ? 4.427 -19.784 -6.257 1.00 60.03 531 GLY A O 1
ATOM 3968 N N . ARG A 1 532 ? 5.573 -18.266 -5.042 1.00 79.50 532 ARG A N 1
ATOM 3969 C CA . ARG A 1 532 ? 4.898 -17.074 -5.567 1.00 79.50 532 ARG A CA 1
ATOM 3970 C C . ARG A 1 532 ? 5.717 -15.816 -5.275 1.00 79.50 532 ARG A C 1
ATOM 3972 O O . ARG A 1 532 ? 6.276 -15.713 -4.186 1.00 79.50 532 ARG A O 1
ATOM 3979 N N . VAL A 1 533 ? 5.737 -14.874 -6.215 1.00 87.81 533 VAL A N 1
ATOM 3980 C CA . VAL A 1 533 ? 6.096 -13.469 -5.963 1.00 87.81 533 VAL A CA 1
ATOM 3981 C C . VAL A 1 533 ? 4.792 -12.702 -5.786 1.00 87.81 533 VAL A C 1
ATOM 3983 O O . VAL A 1 533 ? 3.894 -12.845 -6.620 1.00 87.81 533 VAL A O 1
ATOM 3986 N N . ASP A 1 534 ? 4.642 -11.959 -4.692 1.00 81.81 534 ASP A N 1
ATOM 3987 C CA . ASP A 1 534 ? 3.380 -11.283 -4.397 1.00 81.81 534 ASP A CA 1
ATOM 3988 C C . ASP A 1 534 ? 3.545 -9.942 -3.681 1.00 81.81 534 ASP A C 1
ATOM 3990 O O . ASP A 1 534 ? 4.467 -9.742 -2.894 1.00 81.81 534 ASP A O 1
ATOM 3994 N N . GLY A 1 535 ? 2.597 -9.039 -3.920 1.00 79.38 535 GLY A N 1
ATOM 3995 C CA . GLY A 1 535 ? 2.500 -7.784 -3.184 1.00 79.38 535 GLY A CA 1
ATOM 3996 C C . GLY A 1 535 ? 1.923 -8.013 -1.787 1.00 79.38 535 GLY A C 1
ATOM 3997 O O . GLY A 1 535 ? 0.844 -8.596 -1.648 1.00 79.38 535 GLY A O 1
ATOM 3998 N N . TYR A 1 536 ? 2.609 -7.535 -0.753 1.00 82.62 536 TYR A N 1
ATOM 3999 C CA . TYR A 1 536 ? 2.182 -7.637 0.636 1.00 82.62 536 TYR A CA 1
ATOM 4000 C C . TYR A 1 536 ? 2.648 -6.435 1.461 1.00 82.62 536 TYR A C 1
ATOM 4002 O O . TYR A 1 536 ? 3.833 -6.121 1.542 1.00 82.62 536 TYR A O 1
ATOM 4010 N N . ILE A 1 537 ? 1.694 -5.793 2.131 1.00 78.50 537 ILE A N 1
ATOM 4011 C CA . ILE A 1 537 ? 1.958 -4.720 3.089 1.00 78.50 537 ILE A CA 1
ATOM 4012 C C . ILE A 1 537 ? 2.030 -5.352 4.480 1.00 78.50 537 ILE A C 1
ATOM 4014 O O . ILE A 1 537 ? 1.115 -6.069 4.892 1.00 78.50 537 ILE A O 1
ATOM 4018 N N . TRP A 1 538 ? 3.108 -5.090 5.215 1.00 89.19 538 TRP A N 1
ATOM 4019 C CA . TRP A 1 538 ? 3.329 -5.682 6.533 1.00 89.19 538 TRP A CA 1
ATOM 4020 C C . TRP A 1 538 ? 2.179 -5.363 7.503 1.00 89.19 538 TRP A C 1
ATOM 4022 O O . TRP A 1 538 ? 1.562 -4.301 7.456 1.00 89.19 538 TRP A O 1
ATOM 4032 N N . GLY A 1 539 ? 1.852 -6.308 8.383 1.00 83.75 539 GLY A N 1
ATOM 4033 C CA . GLY A 1 539 ? 0.753 -6.202 9.347 1.00 83.75 539 GLY A CA 1
ATOM 4034 C C . GLY A 1 539 ? -0.660 -6.415 8.783 1.00 83.75 539 GLY A C 1
ATOM 4035 O O . GLY A 1 539 ? -1.607 -6.507 9.580 1.00 83.75 539 GLY A O 1
ATOM 4036 N N . GLN A 1 540 ? -0.822 -6.526 7.459 1.00 79.56 540 GLN A N 1
ATOM 4037 C CA . GLN A 1 540 ? -2.103 -6.845 6.813 1.00 79.56 540 GLN A CA 1
ATOM 4038 C C . GLN A 1 540 ? -2.491 -8.327 6.971 1.00 79.56 540 GLN A C 1
ATOM 4040 O O . GLN A 1 540 ? -1.619 -9.154 7.267 1.00 79.56 540 GLN A O 1
ATOM 4045 N N . PRO A 1 541 ? -3.780 -8.687 6.769 1.00 83.94 541 PRO A N 1
ATOM 4046 C CA . PRO A 1 541 ? -4.229 -10.079 6.768 1.00 83.94 541 PRO A CA 1
ATOM 4047 C C . PRO A 1 541 ? -3.371 -10.970 5.865 1.00 83.94 541 PRO A C 1
ATOM 4049 O O . PRO A 1 541 ? -2.997 -10.594 4.754 1.00 83.94 541 PRO A O 1
ATOM 4052 N N . VAL A 1 542 ? -3.029 -12.155 6.367 1.00 88.69 542 VAL A N 1
ATOM 4053 C CA . VAL A 1 542 ? -2.014 -13.031 5.761 1.00 88.69 542 VAL A CA 1
ATOM 4054 C C . VAL A 1 542 ? -2.612 -14.108 4.860 1.00 88.69 542 VAL A C 1
ATOM 4056 O O . VAL A 1 542 ? -1.874 -14.918 4.311 1.00 88.69 542 VAL A O 1
ATOM 4059 N N . ASP A 1 543 ? -3.930 -14.114 4.660 1.00 85.44 543 ASP A N 1
ATOM 4060 C CA . ASP A 1 543 ? -4.665 -15.134 3.903 1.00 85.44 543 ASP A CA 1
ATOM 4061 C C . ASP A 1 543 ? -4.105 -15.333 2.495 1.00 85.44 543 ASP A C 1
ATOM 4063 O O . ASP A 1 543 ? -3.984 -16.462 2.026 1.00 85.44 543 ASP A O 1
ATOM 4067 N N . ARG A 1 544 ? -3.694 -14.244 1.835 1.00 78.81 544 ARG A N 1
ATOM 4068 C CA . ARG A 1 544 ? -3.079 -14.280 0.500 1.00 78.81 544 ARG A CA 1
ATOM 4069 C C . ARG A 1 544 ? -1.667 -14.872 0.521 1.00 78.81 544 ARG A C 1
ATOM 4071 O O . ARG A 1 544 ? -1.323 -15.646 -0.372 1.00 78.81 544 ARG A O 1
ATOM 4078 N N . VAL A 1 545 ? -0.886 -14.555 1.556 1.00 86.44 545 VAL A N 1
ATOM 4079 C CA . VAL A 1 545 ? 0.481 -15.064 1.754 1.00 86.44 545 VAL A CA 1
ATOM 4080 C C . VAL A 1 545 ? 0.444 -16.560 2.083 1.00 86.44 545 VAL A C 1
ATOM 4082 O O . VAL A 1 545 ? 1.136 -17.351 1.448 1.00 86.44 545 VAL A O 1
ATOM 4085 N N . LEU A 1 546 ? -0.435 -16.981 2.999 1.00 88.94 546 LEU A N 1
ATOM 4086 C CA . LEU A 1 546 ? -0.700 -18.397 3.297 1.00 88.94 546 LEU A CA 1
ATOM 4087 C C . LEU A 1 546 ? -1.399 -19.111 2.123 1.00 88.94 546 LEU A C 1
ATOM 4089 O O . LEU A 1 546 ? -1.264 -20.320 1.932 1.00 88.94 546 LEU A O 1
ATOM 4093 N N . GLY A 1 547 ? -2.144 -18.359 1.311 1.00 84.62 547 GLY A N 1
ATOM 4094 C CA . GLY A 1 547 ? -2.754 -18.738 0.032 1.00 84.62 547 GLY A CA 1
ATOM 4095 C C . GLY A 1 547 ? -1.770 -19.278 -0.997 1.00 84.62 547 GLY A C 1
ATOM 4096 O O . GLY A 1 547 ? -2.151 -20.094 -1.828 1.00 84.62 547 GLY A O 1
ATOM 4097 N N . ALA A 1 548 ? -0.511 -18.849 -0.927 1.00 83.50 548 ALA A N 1
ATOM 4098 C CA . ALA A 1 548 ? 0.541 -19.290 -1.836 1.00 83.50 548 ALA A CA 1
ATOM 4099 C C . ALA A 1 548 ? 1.096 -20.689 -1.505 1.00 83.50 548 ALA A C 1
ATOM 4101 O O . ALA A 1 548 ? 1.856 -21.248 -2.297 1.00 83.50 548 ALA A O 1
ATOM 4102 N N . LEU A 1 549 ? 0.743 -21.251 -0.345 1.00 84.62 549 LEU A N 1
ATOM 4103 C CA . LEU A 1 549 ? 1.128 -22.604 0.051 1.00 84.62 549 LEU A CA 1
ATOM 4104 C C . LEU A 1 549 ? 0.069 -23.627 -0.403 1.00 84.62 549 LEU A C 1
ATOM 4106 O O . LEU A 1 549 ? -1.119 -23.289 -0.415 1.00 84.62 549 LEU A O 1
ATOM 4110 N N . PRO A 1 550 ? 0.467 -24.868 -0.750 1.00 77.06 550 PRO A N 1
ATOM 4111 C CA . PRO A 1 550 ? -0.463 -25.910 -1.183 1.00 77.06 550 PRO A CA 1
ATOM 4112 C C . PRO A 1 550 ? -1.612 -26.132 -0.189 1.00 77.06 550 PRO A C 1
ATOM 4114 O O . PRO A 1 550 ? -1.411 -26.112 1.026 1.00 77.06 550 PRO A O 1
ATOM 4117 N N . ILE A 1 551 ? -2.827 -26.333 -0.711 1.00 69.88 551 ILE A N 1
ATOM 4118 C CA . ILE A 1 551 ? -4.057 -26.498 0.090 1.00 69.88 551 ILE A CA 1
ATOM 4119 C C . ILE A 1 551 ? -3.987 -27.754 0.973 1.00 69.88 551 ILE A C 1
ATOM 4121 O O . ILE A 1 551 ? -4.584 -27.790 2.045 1.00 69.88 551 ILE A O 1
ATOM 4125 N N . ASP A 1 552 ? -3.245 -28.758 0.522 1.00 70.38 552 ASP A N 1
ATOM 4126 C CA . ASP A 1 552 ? -3.002 -30.042 1.169 1.00 70.38 552 ASP A CA 1
ATOM 4127 C C . ASP A 1 552 ? -1.816 -30.035 2.151 1.00 70.38 552 ASP A C 1
ATOM 4129 O O . ASP A 1 552 ? -1.560 -31.060 2.780 1.00 70.38 552 ASP A O 1
ATOM 4133 N N . ASP A 1 553 ? -1.112 -28.906 2.334 1.00 66.69 553 ASP A N 1
ATOM 4134 C CA . ASP A 1 553 ? -0.058 -28.794 3.349 1.00 66.69 553 ASP A CA 1
ATOM 4135 C C . ASP A 1 553 ? -0.698 -28.761 4.758 1.00 66.69 553 ASP A C 1
ATOM 4137 O O . ASP A 1 553 ? -1.378 -27.786 5.101 1.00 66.69 553 ASP A O 1
ATOM 4141 N N . PRO A 1 554 ? -0.486 -29.782 5.616 1.00 58.81 554 PRO A N 1
ATOM 4142 C CA . PRO A 1 554 ? -1.026 -29.797 6.980 1.00 58.81 554 PRO A CA 1
ATOM 4143 C C . PRO A 1 554 ? -0.458 -28.659 7.846 1.00 58.81 554 PRO A C 1
ATOM 4145 O O . PRO A 1 554 ? -1.001 -28.355 8.908 1.00 58.81 554 PRO A O 1
ATOM 4148 N N . HIS A 1 555 ? 0.604 -27.998 7.374 1.00 61.94 555 HIS A N 1
ATOM 4149 C CA . HIS A 1 555 ? 1.237 -26.835 7.970 1.00 61.94 555 HIS A CA 1
ATOM 4150 C C . HIS A 1 555 ? 1.293 -25.686 6.949 1.00 61.94 555 HIS A C 1
ATOM 4152 O O . HIS A 1 555 ? 2.384 -25.268 6.557 1.00 61.94 555 HIS A O 1
ATOM 4158 N N . ARG A 1 556 ? 0.133 -25.144 6.527 1.00 78.19 556 ARG A N 1
ATOM 4159 C CA . ARG A 1 556 ? 0.003 -23.915 5.695 1.00 78.19 556 ARG A CA 1
ATOM 4160 C C . ARG A 1 556 ? 0.532 -22.654 6.403 1.00 78.19 556 ARG A C 1
ATOM 4162 O O . ARG A 1 556 ? -0.200 -21.698 6.632 1.00 78.19 556 ARG A O 1
ATOM 4169 N N . LYS A 1 557 ? 1.808 -22.672 6.772 1.00 92.00 557 LYS A N 1
ATOM 4170 C CA . LYS A 1 557 ? 2.604 -21.641 7.436 1.00 92.00 557 LYS A CA 1
ATOM 4171 C C . LYS A 1 557 ? 4.080 -21.820 7.049 1.00 92.00 557 LYS A C 1
ATOM 4173 O O . LYS A 1 557 ? 4.455 -22.762 6.340 1.00 92.00 557 LYS A O 1
ATOM 4178 N N . PHE A 1 558 ? 4.929 -20.907 7.505 1.00 93.31 558 PHE A N 1
ATOM 4179 C CA . PHE A 1 558 ? 6.349 -20.865 7.165 1.00 93.31 558 PHE A CA 1
ATOM 4180 C C . PHE A 1 558 ? 7.221 -21.314 8.330 1.00 93.31 558 PHE A C 1
ATOM 4182 O O . PHE A 1 558 ? 6.945 -21.011 9.487 1.00 93.31 558 PHE A O 1
ATOM 4189 N N . HIS A 1 559 ? 8.284 -22.045 8.014 1.00 93.50 559 HIS A N 1
ATOM 4190 C CA . HIS A 1 559 ? 9.264 -22.486 9.009 1.00 93.50 559 HIS A CA 1
ATOM 4191 C C . HIS A 1 559 ? 10.380 -21.449 9.158 1.00 93.50 559 HIS A C 1
ATOM 4193 O O . HIS A 1 559 ? 10.986 -21.345 10.217 1.00 93.50 559 HIS A O 1
ATOM 4199 N N . LEU A 1 560 ? 10.629 -20.678 8.100 1.00 96.50 560 LEU A N 1
ATOM 4200 C CA . LEU A 1 560 ? 11.566 -19.570 8.094 1.00 96.50 560 LEU A CA 1
ATOM 4201 C C . LEU A 1 560 ? 10.880 -18.328 7.521 1.00 96.50 560 LEU A C 1
ATOM 4203 O O . LEU A 1 560 ? 10.309 -18.389 6.431 1.00 96.50 560 LEU A O 1
ATOM 4207 N N . VAL A 1 561 ? 10.973 -17.210 8.240 1.00 98.44 561 VAL A N 1
ATOM 4208 C CA . VAL A 1 561 ? 10.654 -15.872 7.724 1.00 98.44 561 VAL A CA 1
ATOM 4209 C C . VAL A 1 561 ? 11.938 -15.049 7.664 1.00 98.44 561 VAL A C 1
ATOM 4211 O O . VAL A 1 561 ? 12.705 -15.023 8.624 1.00 98.44 561 VAL A O 1
ATOM 4214 N N . ILE A 1 562 ? 12.177 -14.387 6.540 1.00 98.81 562 ILE A N 1
ATOM 4215 C CA . ILE A 1 562 ? 13.355 -13.565 6.274 1.00 98.81 562 ILE A CA 1
ATOM 4216 C C . ILE A 1 562 ? 12.971 -12.085 6.329 1.00 98.81 562 ILE A C 1
ATOM 4218 O O . ILE A 1 562 ? 12.024 -11.662 5.664 1.00 98.81 562 ILE A O 1
ATOM 4222 N N . LEU A 1 563 ? 13.732 -11.308 7.104 1.00 98.62 563 LEU A N 1
ATOM 4223 C CA . LEU A 1 563 ? 13.723 -9.850 7.107 1.00 98.62 563 LEU A CA 1
ATOM 4224 C C . LEU A 1 563 ? 15.148 -9.371 6.830 1.00 98.62 563 LEU A C 1
ATOM 4226 O O . LEU A 1 563 ? 16.005 -9.394 7.716 1.00 98.62 563 LEU A O 1
ATOM 4230 N N . SER A 1 564 ? 15.400 -8.951 5.594 1.00 97.75 564 SER A N 1
ATOM 4231 C CA . SER A 1 564 ? 16.695 -8.424 5.175 1.00 97.75 564 SER A CA 1
ATOM 4232 C C . SER A 1 564 ? 16.626 -6.904 5.075 1.00 97.75 564 SER A C 1
ATOM 4234 O O . SER A 1 564 ? 16.052 -6.362 4.143 1.00 97.75 564 SER A O 1
ATOM 4236 N N . ASP A 1 565 ? 17.248 -6.230 6.032 1.00 96.12 565 ASP A N 1
ATOM 4237 C CA . ASP A 1 565 ? 17.397 -4.778 6.129 1.00 96.12 565 ASP A CA 1
ATOM 4238 C C . ASP A 1 565 ? 16.083 -3.993 6.244 1.00 96.12 565 ASP A C 1
ATOM 4240 O O . ASP A 1 565 ? 15.914 -2.943 5.641 1.00 96.12 565 ASP A O 1
ATOM 4244 N N . LEU A 1 566 ? 15.124 -4.487 7.037 1.00 96.44 566 LEU A N 1
ATOM 4245 C CA . LEU A 1 566 ? 13.787 -3.872 7.139 1.00 96.44 566 LEU A CA 1
ATOM 4246 C C . LEU A 1 566 ? 13.577 -3.012 8.389 1.00 96.44 566 LEU A C 1
ATOM 4248 O O . LEU A 1 566 ? 12.696 -2.151 8.423 1.00 96.44 566 LEU A O 1
ATOM 4252 N N . ILE A 1 567 ? 14.353 -3.248 9.451 1.00 96.44 567 ILE A N 1
ATOM 4253 C CA . ILE A 1 567 ? 14.054 -2.672 10.771 1.00 96.44 567 ILE A CA 1
ATOM 4254 C C . ILE A 1 567 ? 14.457 -1.197 10.899 1.00 96.44 567 ILE A C 1
ATOM 4256 O O . ILE A 1 567 ? 14.095 -0.563 11.886 1.00 96.44 567 ILE A O 1
ATOM 4260 N N . PHE A 1 568 ? 15.115 -0.611 9.893 1.00 88.56 568 PHE A N 1
ATOM 4261 C CA . PHE A 1 568 ? 15.363 0.836 9.849 1.00 88.56 568 PHE A CA 1
ATOM 4262 C C . PHE A 1 568 ? 14.057 1.649 9.787 1.00 88.56 568 PHE A C 1
ATOM 4264 O O . PHE A 1 568 ? 14.042 2.839 10.129 1.00 88.56 568 PHE A O 1
ATOM 4271 N N . ASN A 1 569 ? 12.959 1.028 9.330 1.00 83.25 569 ASN A N 1
ATOM 4272 C CA . ASN A 1 569 ? 11.632 1.624 9.318 1.00 83.25 569 ASN A CA 1
ATOM 4273 C C . ASN A 1 569 ? 10.931 1.390 10.666 1.00 83.25 569 ASN A C 1
ATOM 4275 O O . ASN A 1 569 ? 10.069 0.522 10.813 1.00 83.25 569 ASN A O 1
ATOM 4279 N N . HIS A 1 570 ? 11.304 2.198 11.663 1.00 89.50 570 HIS A N 1
ATOM 4280 C CA . HIS A 1 570 ? 10.832 2.071 13.052 1.00 89.50 570 HIS A CA 1
ATOM 4281 C C . HIS A 1 570 ? 9.306 2.085 13.196 1.00 89.50 570 HIS A C 1
ATOM 4283 O O . HIS A 1 570 ? 8.764 1.445 14.097 1.00 89.50 570 HIS A O 1
ATOM 4289 N N . SER A 1 571 ? 8.602 2.782 12.295 1.00 86.69 571 SER A N 1
ATOM 4290 C CA . SER A 1 571 ? 7.132 2.840 12.289 1.00 86.69 571 SER A CA 1
ATOM 4291 C C . SER A 1 571 ? 6.477 1.487 11.988 1.00 86.69 571 SER A C 1
ATOM 4293 O O . SER A 1 571 ? 5.334 1.257 12.373 1.00 86.69 571 SER A O 1
ATOM 4295 N N . GLN A 1 572 ? 7.206 0.580 11.333 1.00 90.75 572 GLN A N 1
ATOM 4296 C CA . GLN A 1 572 ? 6.682 -0.691 10.843 1.00 90.75 572 GLN A CA 1
ATOM 4297 C C . GLN A 1 572 ? 7.054 -1.898 11.706 1.00 90.75 572 GLN A C 1
ATOM 4299 O O . GLN A 1 572 ? 6.646 -3.016 11.397 1.00 90.75 572 GLN A O 1
ATOM 4304 N N . HIS A 1 573 ? 7.792 -1.713 12.803 1.00 97.19 573 HIS A N 1
ATOM 4305 C CA . HIS A 1 573 ? 8.214 -2.822 13.671 1.00 97.19 573 HIS A CA 1
ATOM 4306 C C . HIS A 1 573 ? 7.047 -3.688 14.145 1.00 97.19 573 HIS A C 1
ATOM 4308 O O . HIS A 1 573 ? 7.101 -4.912 14.053 1.00 97.19 573 HIS A O 1
ATOM 4314 N N . ASP A 1 574 ? 5.971 -3.055 14.612 1.00 95.69 574 ASP A N 1
ATOM 4315 C CA . ASP A 1 574 ? 4.787 -3.759 15.104 1.00 95.69 574 ASP A CA 1
ATOM 4316 C C . ASP A 1 574 ? 4.041 -4.496 13.984 1.00 95.69 574 ASP A C 1
ATOM 4318 O O . ASP A 1 574 ? 3.503 -5.580 14.213 1.00 95.69 574 ASP A O 1
ATOM 4322 N N . ALA A 1 575 ? 4.045 -3.938 12.771 1.00 83.38 575 ALA A N 1
ATOM 4323 C CA . ALA A 1 575 ? 3.447 -4.546 11.589 1.00 83.38 575 ALA A CA 1
ATOM 4324 C C . ALA A 1 575 ? 4.244 -5.778 11.125 1.00 83.38 575 ALA A C 1
ATOM 4326 O O . ALA A 1 575 ? 3.659 -6.837 10.894 1.00 83.38 575 ALA A O 1
ATOM 4327 N N . LEU A 1 576 ? 5.577 -5.670 11.077 1.00 97.94 576 LEU A N 1
ATOM 4328 C CA . LEU A 1 576 ? 6.491 -6.774 10.772 1.00 97.94 576 LEU A CA 1
ATOM 4329 C C . LEU A 1 576 ? 6.341 -7.923 11.775 1.00 97.94 576 LEU A C 1
ATOM 4331 O O . LEU A 1 576 ? 6.157 -9.073 11.369 1.00 97.94 576 LEU A O 1
ATOM 4335 N N . LEU A 1 577 ? 6.364 -7.619 13.078 1.00 98.31 577 LEU A N 1
ATOM 4336 C CA . LEU A 1 577 ? 6.192 -8.628 14.126 1.00 98.31 577 LEU A CA 1
ATOM 4337 C C . LEU A 1 577 ? 4.818 -9.293 14.024 1.00 98.31 577 LEU A C 1
ATOM 4339 O O . LEU A 1 577 ? 4.750 -10.517 14.013 1.00 98.31 577 LEU A O 1
ATOM 4343 N N . LYS A 1 578 ? 3.738 -8.522 13.833 1.00 96.50 578 LYS A N 1
ATOM 4344 C CA . LYS A 1 578 ? 2.386 -9.070 13.634 1.00 96.50 578 LYS A CA 1
ATOM 4345 C C . LYS A 1 578 ? 2.321 -10.046 12.453 1.00 96.50 578 LYS A C 1
ATOM 4347 O O . LYS A 1 578 ? 1.710 -11.107 12.575 1.00 96.50 578 LYS A O 1
ATOM 4352 N N . THR A 1 579 ? 2.954 -9.725 11.322 1.00 96.94 579 THR A N 1
ATOM 4353 C CA . THR A 1 579 ? 3.049 -10.661 10.192 1.00 96.94 579 THR A CA 1
ATOM 4354 C C . THR A 1 579 ? 3.797 -11.925 10.598 1.00 96.94 579 THR A C 1
ATOM 4356 O O . THR A 1 579 ? 3.269 -13.018 10.411 1.00 96.94 579 THR A O 1
ATOM 4359 N N . CYS A 1 580 ? 4.991 -11.795 11.185 1.00 98.00 580 CYS A N 1
ATOM 4360 C CA . CYS A 1 580 ? 5.808 -12.936 11.605 1.00 98.00 580 CYS A CA 1
ATOM 4361 C C . CYS A 1 580 ? 5.037 -13.875 12.546 1.00 98.00 580 CYS A C 1
ATOM 4363 O O . CYS A 1 580 ? 5.062 -15.090 12.377 1.00 98.00 580 CYS A O 1
ATOM 4365 N N . GLU A 1 581 ? 4.298 -13.314 13.502 1.00 95.56 581 GLU A N 1
ATOM 4366 C CA . GLU A 1 581 ? 3.471 -14.056 14.455 1.00 95.56 581 GLU A CA 1
ATOM 4367 C C . GLU A 1 581 ? 2.363 -14.869 13.771 1.00 95.56 581 GLU A C 1
ATOM 4369 O O . GLU A 1 581 ? 2.095 -16.002 14.176 1.00 95.56 581 GLU A O 1
ATOM 4374 N N . ALA A 1 582 ? 1.725 -14.301 12.746 1.00 94.62 582 ALA A N 1
ATOM 4375 C CA . ALA A 1 582 ? 0.607 -14.925 12.047 1.00 94.62 582 ALA A CA 1
ATOM 4376 C C . ALA A 1 582 ? 1.055 -16.033 11.079 1.00 94.62 582 ALA A C 1
ATOM 4378 O O . ALA A 1 582 ? 0.354 -17.037 10.915 1.00 94.62 582 ALA A O 1
ATOM 4379 N N . VAL A 1 583 ? 2.219 -15.862 10.447 1.00 94.88 583 VAL A N 1
ATOM 4380 C CA . VAL A 1 583 ? 2.675 -16.724 9.346 1.00 94.88 583 VAL A CA 1
ATOM 4381 C C . VAL A 1 583 ? 3.639 -17.830 9.769 1.00 94.88 583 VAL A C 1
ATOM 4383 O O . VAL A 1 583 ? 3.780 -18.802 9.030 1.00 94.88 583 VAL A O 1
ATOM 4386 N N . LEU A 1 584 ? 4.293 -17.720 10.928 1.00 93.94 584 LEU A N 1
ATOM 4387 C CA . LEU A 1 584 ? 5.256 -18.719 11.392 1.00 93.94 584 LEU A CA 1
ATOM 4388 C C . LEU A 1 584 ? 4.551 -19.966 11.955 1.00 93.94 584 LEU A C 1
ATOM 4390 O O . LEU A 1 584 ? 3.547 -19.866 12.667 1.00 93.94 584 LEU A O 1
ATOM 4394 N N . VAL A 1 585 ? 5.079 -21.149 11.633 1.00 90.75 585 VAL A N 1
ATOM 4395 C CA . VAL A 1 585 ? 4.645 -22.430 12.211 1.00 90.75 585 VAL A CA 1
ATOM 4396 C C . VAL A 1 585 ? 4.827 -22.395 13.733 1.00 90.75 585 VAL A C 1
ATOM 4398 O O . VAL A 1 585 ? 5.792 -21.825 14.244 1.00 90.75 585 VAL A O 1
ATOM 4401 N N . GLU A 1 586 ? 3.884 -22.990 14.463 1.00 83.25 586 GLU A N 1
ATOM 4402 C CA . GLU A 1 586 ? 3.974 -23.107 15.919 1.00 83.25 586 GLU A CA 1
ATOM 4403 C C . GLU A 1 586 ? 5.145 -24.004 16.330 1.00 83.25 586 GLU A C 1
ATOM 4405 O O . GLU A 1 586 ? 5.497 -24.964 15.642 1.00 83.25 586 GLU A O 1
ATOM 4410 N N . LYS A 1 587 ? 5.767 -23.682 17.466 1.00 73.94 587 LYS A N 1
ATOM 4411 C CA . LYS A 1 587 ? 6.909 -24.438 17.975 1.00 73.94 587 LYS A CA 1
ATOM 4412 C C . LYS A 1 587 ? 6.485 -25.860 18.348 1.00 73.94 587 LYS A C 1
ATOM 4414 O O . LYS A 1 587 ? 5.499 -26.053 19.055 1.00 73.94 587 LYS A O 1
ATOM 4419 N N . VAL A 1 588 ? 7.270 -26.845 17.916 1.00 64.50 588 VAL A N 1
ATOM 4420 C CA . VAL A 1 588 ? 7.109 -28.240 18.341 1.00 64.50 588 VAL A CA 1
ATOM 4421 C C . VAL A 1 588 ? 7.972 -28.459 19.596 1.00 64.50 588 VAL A C 1
ATOM 4423 O O . VAL A 1 588 ? 9.130 -28.042 19.588 1.00 64.50 588 VAL A O 1
ATOM 4426 N N . PRO A 1 589 ? 7.457 -29.092 20.670 1.00 58.50 589 PRO A N 1
ATOM 4427 C CA . PRO A 1 589 ? 8.130 -29.162 21.976 1.00 58.50 589 PRO A CA 1
ATOM 4428 C C . PRO A 1 589 ? 9.573 -29.706 21.989 1.00 58.50 589 PRO A C 1
ATOM 4430 O O . PRO A 1 589 ? 10.340 -29.323 22.868 1.00 58.50 589 PRO A O 1
ATOM 4433 N N . ASP A 1 590 ? 9.969 -30.521 21.005 1.00 60.34 590 ASP A N 1
ATOM 4434 C CA . ASP A 1 590 ? 11.295 -31.163 20.925 1.00 60.34 590 ASP A CA 1
ATOM 4435 C C . ASP A 1 590 ? 12.255 -30.511 19.892 1.00 60.34 590 ASP A C 1
ATOM 4437 O O . ASP A 1 590 ? 13.282 -31.088 19.538 1.00 60.34 590 ASP A O 1
ATOM 4441 N N . GLY A 1 591 ? 11.927 -29.320 19.368 1.00 53.06 591 GLY A N 1
ATOM 4442 C CA . GLY A 1 591 ? 12.461 -28.787 18.101 1.00 53.06 591 GLY A CA 1
ATOM 4443 C C . GLY A 1 591 ? 13.883 -28.199 18.059 1.00 53.06 591 GLY A C 1
ATOM 4444 O O . GLY A 1 591 ? 14.352 -27.876 16.970 1.00 53.06 591 GLY A O 1
ATOM 4445 N N . GLY A 1 592 ? 14.618 -28.103 19.172 1.00 59.47 592 GLY A N 1
ATOM 4446 C CA . GLY A 1 592 ? 16.049 -27.739 19.181 1.00 59.47 592 GLY A CA 1
ATOM 4447 C C . GLY A 1 592 ? 16.465 -26.598 18.221 1.00 59.47 592 GLY A C 1
ATOM 4448 O O . GLY A 1 592 ? 15.808 -25.565 18.122 1.00 59.47 592 GLY A O 1
ATOM 4449 N N . ARG A 1 593 ? 17.582 -26.773 17.493 1.00 53.09 593 ARG A N 1
ATOM 4450 C CA . ARG A 1 593 ? 18.102 -25.794 16.509 1.00 53.09 593 ARG A CA 1
ATOM 4451 C C . ARG A 1 593 ? 17.236 -25.686 15.242 1.00 53.09 593 ARG A C 1
ATOM 4453 O O . ARG A 1 593 ? 17.428 -24.735 14.486 1.00 53.09 593 ARG A O 1
ATOM 4460 N N . ASP A 1 594 ? 16.258 -26.573 15.086 1.00 68.50 594 ASP A N 1
ATOM 4461 C CA . ASP A 1 594 ? 15.350 -26.708 13.943 1.00 68.50 594 ASP A CA 1
ATOM 4462 C C . ASP A 1 594 ? 13.998 -26.011 14.173 1.00 68.50 594 ASP A C 1
ATOM 4464 O O . ASP A 1 594 ? 13.075 -26.153 13.360 1.00 68.50 594 ASP A O 1
ATOM 4468 N N . ASP A 1 595 ? 13.870 -25.268 15.276 1.00 83.75 595 ASP A N 1
ATOM 4469 C CA . ASP A 1 595 ? 12.679 -24.491 15.600 1.00 83.75 595 ASP A CA 1
ATOM 4470 C C . ASP A 1 595 ? 12.350 -23.488 14.482 1.00 83.75 595 ASP A C 1
ATOM 4472 O O . ASP A 1 595 ? 13.263 -22.787 14.010 1.00 83.75 595 ASP A O 1
ATOM 4476 N N . PRO A 1 596 ? 11.057 -23.355 14.107 1.00 92.00 596 PRO A N 1
ATOM 4477 C CA . PRO A 1 596 ? 10.607 -22.291 13.228 1.00 92.00 596 PRO A CA 1
ATOM 4478 C C . PRO A 1 596 ? 11.111 -20.941 13.724 1.00 92.00 596 PRO A C 1
ATOM 4480 O O . PRO A 1 596 ? 10.985 -20.612 14.909 1.00 92.00 596 PRO A O 1
ATOM 4483 N N . CYS A 1 597 ? 11.709 -20.164 12.830 1.00 96.00 597 CYS A N 1
ATOM 4484 C CA . CYS A 1 597 ? 12.369 -18.932 13.218 1.00 96.00 597 CYS A CA 1
ATOM 4485 C C . CYS A 1 597 ? 12.176 -17.801 12.217 1.00 96.00 597 CYS A C 1
ATOM 4487 O O . CYS A 1 597 ? 11.775 -17.976 11.065 1.00 96.00 597 CYS A O 1
ATOM 4489 N N . VAL A 1 598 ? 12.488 -16.612 12.707 1.00 98.38 598 VAL A N 1
ATOM 4490 C CA . VAL A 1 598 ? 12.572 -15.392 11.926 1.00 98.38 598 VAL A CA 1
ATOM 4491 C C . VAL A 1 598 ? 14.039 -14.967 11.913 1.00 98.38 598 VAL A C 1
ATOM 4493 O O . VAL A 1 598 ? 14.645 -14.829 12.976 1.00 98.38 598 VAL A O 1
ATOM 4496 N N . LEU A 1 599 ? 14.624 -14.794 10.729 1.00 98.56 599 LEU A N 1
ATOM 4497 C CA . LEU A 1 599 ? 15.974 -14.258 10.570 1.00 98.56 599 LEU A CA 1
ATOM 4498 C C . LEU A 1 599 ? 15.883 -12.771 10.240 1.00 98.56 599 LEU A C 1
ATOM 4500 O O . LEU A 1 599 ? 15.252 -12.393 9.255 1.00 98.56 599 LEU A O 1
ATOM 4504 N N . VAL A 1 600 ? 16.519 -11.944 11.065 1.00 98.69 600 VAL A N 1
ATOM 4505 C CA . VAL A 1 600 ? 16.527 -10.485 10.941 1.00 98.69 600 VAL A CA 1
ATOM 4506 C C . VAL A 1 600 ? 17.963 -10.035 10.744 1.00 98.69 600 VAL A C 1
ATOM 4508 O O . VAL A 1 600 ? 18.765 -10.106 11.670 1.00 98.69 600 VAL A O 1
ATOM 4511 N N . PHE A 1 601 ? 18.302 -9.606 9.534 1.00 98.50 601 PHE A N 1
ATOM 4512 C CA . PHE A 1 601 ? 19.621 -9.065 9.216 1.00 98.50 601 PHE A CA 1
ATOM 4513 C C . PHE A 1 601 ? 19.476 -7.582 8.927 1.00 98.50 601 PHE A C 1
ATOM 4515 O O . PHE A 1 601 ? 18.564 -7.203 8.203 1.00 98.50 601 PHE A O 1
ATOM 4522 N N . TYR A 1 602 ? 20.328 -6.737 9.493 1.00 97.38 602 TYR A N 1
ATOM 4523 C CA . TYR A 1 602 ? 20.212 -5.290 9.328 1.00 97.38 602 TYR A CA 1
ATOM 4524 C C . TYR A 1 602 ? 21.550 -4.586 9.549 1.00 97.38 602 TYR A C 1
ATOM 4526 O O . TYR A 1 602 ? 22.451 -5.125 10.196 1.00 97.38 602 TYR A O 1
ATOM 4534 N N . SER A 1 603 ? 21.648 -3.358 9.050 1.00 91.81 603 SER A N 1
ATOM 4535 C CA . SER A 1 603 ? 22.718 -2.422 9.399 1.00 91.81 603 SER A CA 1
ATOM 4536 C C . SER A 1 603 ? 22.153 -1.160 10.040 1.00 91.81 603 SER A C 1
ATOM 4538 O O . SER A 1 603 ? 21.053 -0.707 9.726 1.00 91.81 603 SER A O 1
ATOM 4540 N N . HIS A 1 604 ? 22.927 -0.552 10.935 1.00 88.62 604 HIS A N 1
ATOM 4541 C CA . HIS A 1 604 ? 22.585 0.736 11.531 1.00 88.62 604 HIS A CA 1
ATOM 4542 C C . HIS A 1 604 ? 22.906 1.882 10.556 1.00 88.62 604 HIS A C 1
ATOM 4544 O O . HIS A 1 604 ? 23.867 2.630 10.744 1.00 88.62 604 HIS A O 1
ATOM 4550 N N . HIS A 1 605 ? 22.087 2.038 9.508 1.00 84.06 605 HIS A N 1
ATOM 4551 C CA . HIS A 1 605 ? 22.280 3.051 8.452 1.00 84.06 605 HIS A CA 1
ATOM 4552 C C . HIS A 1 605 ? 22.311 4.484 8.993 1.00 84.06 605 HIS A C 1
ATOM 4554 O O . HIS A 1 605 ? 22.987 5.353 8.451 1.00 84.06 605 HIS A O 1
ATOM 4560 N N . ARG A 1 606 ? 21.604 4.730 10.103 1.00 84.12 606 ARG A N 1
ATOM 4561 C CA . ARG A 1 606 ? 21.588 6.005 10.829 1.00 84.12 606 ARG A CA 1
ATOM 4562 C C . ARG A 1 606 ? 22.093 5.767 12.255 1.00 84.12 606 ARG A C 1
ATOM 4564 O O . ARG A 1 606 ? 21.265 5.526 13.131 1.00 84.12 606 ARG A O 1
ATOM 4571 N N . PRO A 1 607 ? 23.408 5.871 12.537 1.00 86.94 607 PRO A N 1
ATOM 4572 C CA . PRO A 1 607 ? 23.975 5.505 13.843 1.00 86.94 607 PRO A CA 1
ATOM 4573 C C . PRO A 1 607 ? 23.317 6.200 15.042 1.00 86.94 607 PRO A C 1
ATOM 4575 O O . PRO A 1 607 ? 23.112 5.597 16.089 1.00 86.94 607 PRO A O 1
ATOM 4578 N N . HIS A 1 608 ? 22.898 7.457 14.880 1.00 82.94 608 HIS A N 1
ATOM 4579 C CA . HIS A 1 608 ? 22.189 8.209 15.920 1.00 82.94 608 HIS A CA 1
ATOM 4580 C C . HIS A 1 608 ? 20.788 7.648 16.248 1.00 82.94 608 HIS A C 1
ATOM 4582 O O . HIS A 1 608 ? 20.253 7.933 17.318 1.00 82.94 608 HIS A O 1
ATOM 4588 N N . LEU A 1 609 ? 20.201 6.831 15.366 1.00 86.50 609 LEU A N 1
ATOM 4589 C CA . LEU A 1 609 ? 18.938 6.114 15.570 1.00 86.50 609 LEU A CA 1
ATOM 4590 C C . LEU A 1 609 ? 19.134 4.617 15.840 1.00 86.50 609 LEU A C 1
ATOM 4592 O O . LEU A 1 609 ? 18.141 3.901 15.905 1.00 86.50 609 LEU A O 1
ATOM 4596 N N . ALA A 1 610 ? 20.365 4.143 16.056 1.00 86.06 610 ALA A N 1
ATOM 4597 C CA . ALA A 1 610 ? 20.630 2.729 16.324 1.00 86.06 610 ALA A CA 1
ATOM 4598 C C . ALA A 1 610 ? 19.799 2.192 17.502 1.00 86.06 610 ALA A C 1
ATOM 4600 O O . ALA A 1 610 ? 19.264 1.089 17.447 1.00 86.06 610 ALA A O 1
ATOM 4601 N N . HIS A 1 611 ? 19.598 3.017 18.536 1.00 85.19 611 HIS A N 1
ATOM 4602 C CA . HIS A 1 611 ? 18.725 2.690 19.665 1.00 85.19 611 HIS A CA 1
ATOM 4603 C C . HIS A 1 611 ? 17.282 2.374 19.239 1.00 85.19 611 HIS A C 1
ATOM 4605 O O . HIS A 1 611 ? 16.665 1.494 19.829 1.00 85.19 611 HIS A O 1
ATOM 4611 N N . ARG A 1 612 ? 16.762 3.045 18.201 1.00 85.88 612 ARG A N 1
ATOM 4612 C CA . ARG A 1 612 ? 15.426 2.789 17.653 1.00 85.88 612 ARG A CA 1
ATOM 4613 C C . ARG A 1 612 ? 15.380 1.515 16.829 1.00 85.88 612 ARG A C 1
ATOM 4615 O O . ARG A 1 612 ? 14.367 0.837 16.880 1.00 85.88 612 ARG A O 1
ATOM 4622 N N . ASP A 1 613 ? 16.450 1.146 16.124 1.00 90.75 613 ASP A N 1
ATOM 4623 C CA . ASP A 1 613 ? 16.524 -0.171 15.470 1.00 90.75 613 ASP A CA 1
ATOM 4624 C C . ASP A 1 613 ? 16.405 -1.285 16.526 1.00 90.75 613 ASP A C 1
ATOM 4626 O O . ASP A 1 613 ? 15.638 -2.233 16.357 1.00 90.75 613 ASP A O 1
ATOM 4630 N N . MET A 1 614 ? 17.070 -1.109 17.676 1.00 95.31 614 MET A N 1
ATOM 4631 C CA . MET A 1 614 ? 17.021 -2.063 18.790 1.00 95.31 614 MET A CA 1
ATOM 4632 C C . MET A 1 614 ? 15.645 -2.172 19.465 1.00 95.31 614 MET A C 1
ATOM 4634 O O . MET A 1 614 ? 15.351 -3.198 20.084 1.00 95.31 614 MET A O 1
ATOM 4638 N N . GLU A 1 615 ? 14.767 -1.172 19.318 1.00 96.00 615 GLU A N 1
ATOM 4639 C CA . GLU A 1 615 ? 13.384 -1.261 19.805 1.00 96.00 615 GLU A CA 1
ATOM 4640 C C . GLU A 1 615 ? 12.617 -2.413 19.144 1.00 96.00 615 GLU A C 1
ATOM 4642 O O . GLU A 1 615 ? 11.718 -2.969 19.776 1.00 96.00 615 GLU A O 1
ATOM 4647 N N . PHE A 1 616 ? 12.993 -2.834 17.928 1.00 98.19 616 PHE A N 1
ATOM 4648 C CA . PHE A 1 616 ? 12.398 -4.000 17.270 1.00 98.19 616 PHE A CA 1
ATOM 4649 C C . PHE A 1 616 ? 12.534 -5.257 18.137 1.00 98.19 616 PHE A C 1
ATOM 4651 O O . PHE A 1 616 ? 11.548 -5.945 18.405 1.00 98.19 616 PHE A O 1
ATOM 4658 N N . PHE A 1 617 ? 13.749 -5.536 18.619 1.00 98.00 617 PHE A N 1
ATOM 4659 C CA . PHE A 1 617 ? 14.030 -6.712 19.442 1.00 98.00 617 PHE A CA 1
ATOM 4660 C C . PHE A 1 617 ? 13.376 -6.603 20.812 1.00 98.00 617 PHE A C 1
ATOM 4662 O O . PHE A 1 617 ? 12.837 -7.593 21.300 1.00 98.00 617 PHE A O 1
ATOM 4669 N N . LYS A 1 618 ? 13.330 -5.398 21.395 1.00 97.50 618 LYS A N 1
ATOM 4670 C CA . LYS A 1 618 ? 12.623 -5.177 22.659 1.00 97.50 618 LYS A CA 1
ATOM 4671 C C . LYS A 1 618 ? 11.126 -5.469 22.527 1.00 97.50 618 LYS A C 1
ATOM 4673 O O . LYS A 1 618 ? 10.571 -6.205 23.341 1.00 97.50 618 LYS A O 1
ATOM 4678 N N . LYS A 1 619 ? 10.487 -4.954 21.470 1.00 97.81 619 LYS A N 1
ATOM 4679 C CA . LYS A 1 619 ? 9.082 -5.242 21.147 1.00 97.81 619 LYS A CA 1
ATOM 4680 C C . LYS A 1 619 ? 8.865 -6.734 20.904 1.00 97.81 619 LYS A C 1
ATOM 4682 O O . LYS A 1 619 ? 7.868 -7.282 21.366 1.00 97.81 619 LYS A O 1
ATOM 4687 N N . ALA A 1 620 ? 9.786 -7.400 20.207 1.00 98.00 620 ALA A N 1
ATOM 4688 C CA . ALA A 1 620 ? 9.722 -8.841 19.989 1.00 98.00 620 ALA A CA 1
ATOM 4689 C C . ALA A 1 620 ? 9.778 -9.614 21.321 1.00 98.00 620 ALA A C 1
ATOM 4691 O O . ALA A 1 620 ? 8.939 -10.474 21.576 1.00 98.00 620 ALA A O 1
ATOM 4692 N N . GLU A 1 621 ? 10.699 -9.283 22.223 1.00 97.56 621 GLU A N 1
ATOM 4693 C CA . GLU A 1 621 ? 10.772 -9.915 23.546 1.00 97.56 621 GLU A CA 1
ATOM 4694 C C . GLU A 1 621 ? 9.489 -9.717 24.362 1.00 97.56 621 GLU A C 1
ATOM 4696 O O . GLU A 1 621 ? 8.986 -10.675 24.954 1.00 97.56 621 GLU A O 1
ATOM 4701 N N . ASP A 1 622 ? 8.918 -8.509 24.338 1.00 97.12 622 ASP A N 1
ATOM 4702 C CA . ASP A 1 622 ? 7.651 -8.191 25.011 1.00 97.12 622 ASP A CA 1
ATOM 4703 C C . ASP A 1 622 ? 6.467 -8.993 24.436 1.00 97.12 622 ASP A C 1
ATOM 4705 O O . ASP A 1 622 ? 5.491 -9.270 25.133 1.00 97.12 622 ASP A O 1
ATOM 4709 N N . ARG A 1 623 ? 6.579 -9.433 23.177 1.00 95.88 623 ARG A N 1
ATOM 4710 C CA . ARG A 1 623 ? 5.630 -10.309 22.467 1.00 95.88 623 ARG A CA 1
ATOM 4711 C C . ARG A 1 623 ? 5.969 -11.804 22.592 1.00 95.88 623 ARG A C 1
ATOM 4713 O O . ARG A 1 623 ? 5.402 -12.634 21.876 1.00 95.88 623 ARG A O 1
ATOM 4720 N N . GLY A 1 624 ? 6.888 -12.168 23.488 1.00 94.75 624 GLY A N 1
ATOM 4721 C CA . GLY A 1 624 ? 7.228 -13.560 23.801 1.00 94.75 624 GLY A CA 1
ATOM 4722 C C . GLY A 1 624 ? 8.239 -14.211 22.853 1.00 94.75 624 GLY A C 1
ATOM 4723 O O . GLY A 1 624 ? 8.348 -15.440 22.820 1.00 94.75 624 GLY A O 1
ATOM 4724 N N . TRP A 1 625 ? 8.983 -13.422 22.079 1.00 95.69 625 TRP A N 1
ATOM 4725 C CA . TRP A 1 625 ? 10.081 -13.932 21.261 1.00 95.69 625 TRP A CA 1
ATOM 4726 C C . TRP A 1 625 ? 11.371 -14.079 22.090 1.00 95.69 625 TRP A C 1
ATOM 4728 O O . TRP A 1 625 ? 11.644 -13.326 23.026 1.00 95.6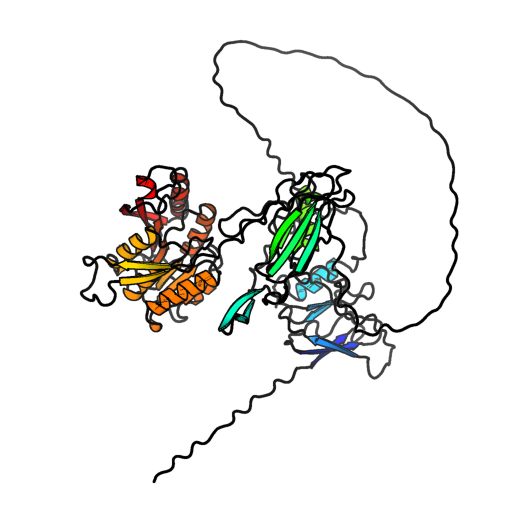9 625 TRP A O 1
ATOM 4738 N N . ALA A 1 626 ? 12.174 -15.090 21.772 1.00 95.19 626 ALA A N 1
ATOM 4739 C CA . ALA A 1 626 ? 13.574 -15.170 22.166 1.00 95.19 626 ALA A CA 1
ATOM 4740 C C . ALA A 1 626 ? 14.424 -14.645 21.006 1.00 95.19 626 ALA A C 1
ATOM 4742 O O . ALA A 1 626 ? 14.312 -15.162 19.894 1.00 95.19 626 ALA A O 1
ATOM 4743 N N . CYS A 1 627 ? 15.233 -13.624 21.276 1.00 96.50 627 CYS A N 1
ATOM 4744 C CA . CYS A 1 627 ? 16.077 -12.940 20.303 1.00 96.50 627 CYS A CA 1
ATOM 4745 C C . CYS A 1 627 ? 17.544 -13.295 20.582 1.00 96.50 627 CYS A C 1
ATOM 4747 O O . CYS A 1 627 ? 18.035 -13.041 21.680 1.00 96.50 627 CYS A O 1
ATOM 4749 N N . GLU A 1 628 ? 18.233 -13.880 19.606 1.00 95.88 628 GLU A N 1
ATOM 4750 C CA . GLU A 1 628 ? 19.648 -14.258 19.693 1.00 95.88 628 GLU A CA 1
ATOM 4751 C C . GLU A 1 628 ? 20.420 -13.606 18.542 1.00 95.88 628 GLU A C 1
ATOM 4753 O O . GLU A 1 628 ? 20.070 -13.805 17.379 1.00 95.88 628 GLU A O 1
ATOM 4758 N N . GLU A 1 629 ? 21.475 -12.849 18.842 1.00 96.31 629 GLU A N 1
ATOM 4759 C CA . GLU A 1 629 ? 22.418 -12.406 17.813 1.00 96.31 629 GLU A CA 1
ATOM 4760 C C . GLU A 1 629 ? 23.273 -13.601 17.373 1.00 96.31 629 GLU A C 1
ATOM 4762 O O . GLU A 1 629 ? 23.953 -14.234 18.178 1.00 96.31 629 GLU A O 1
ATOM 4767 N N . ILE A 1 630 ? 23.217 -13.925 16.084 1.00 95.94 630 ILE A N 1
ATOM 4768 C CA . ILE A 1 630 ? 23.836 -15.123 15.499 1.00 95.94 630 ILE A CA 1
ATOM 4769 C C . ILE A 1 630 ? 25.063 -14.793 14.650 1.00 95.94 630 ILE A C 1
ATOM 4771 O O . ILE A 1 630 ? 25.886 -15.674 14.399 1.00 95.94 630 ILE A O 1
ATOM 4775 N N . ILE A 1 631 ? 25.190 -13.551 14.178 1.00 95.12 631 ILE A N 1
ATOM 4776 C CA . ILE A 1 631 ? 26.340 -13.111 13.391 1.00 95.12 631 ILE A CA 1
ATOM 4777 C C . ILE A 1 631 ? 26.501 -11.593 13.443 1.00 95.12 631 ILE A C 1
ATOM 4779 O O . ILE A 1 631 ? 25.529 -10.844 13.435 1.00 95.12 631 ILE A O 1
ATOM 4783 N N . THR A 1 632 ? 27.752 -11.153 13.385 1.00 95.88 632 THR A N 1
ATOM 4784 C CA . THR A 1 632 ? 28.134 -9.767 13.125 1.00 95.88 632 THR A CA 1
ATOM 4785 C C . THR A 1 632 ? 29.192 -9.793 12.027 1.00 95.88 632 THR A C 1
ATOM 4787 O O . THR A 1 632 ? 30.177 -10.528 12.134 1.00 95.88 632 THR A O 1
ATOM 4790 N N . LYS A 1 633 ? 28.996 -9.044 10.941 1.00 92.06 633 LYS A N 1
ATOM 4791 C CA . LYS A 1 633 ? 29.920 -9.036 9.799 1.00 92.06 633 LYS A CA 1
ATOM 4792 C C . LYS A 1 633 ? 30.125 -7.621 9.285 1.00 92.06 633 LYS A C 1
ATOM 4794 O O . LYS A 1 633 ? 29.169 -6.876 9.114 1.00 92.06 633 LYS A O 1
ATOM 4799 N N . ILE A 1 634 ? 31.377 -7.271 9.019 1.00 91.94 634 ILE A N 1
ATOM 4800 C CA . ILE A 1 634 ? 31.756 -5.953 8.509 1.00 91.94 634 ILE A CA 1
ATOM 4801 C C . ILE A 1 634 ? 31.816 -6.005 6.981 1.00 91.94 634 ILE A C 1
ATOM 4803 O O . ILE A 1 634 ? 32.387 -6.931 6.402 1.00 91.94 634 ILE A O 1
ATOM 4807 N N . PHE A 1 635 ? 31.241 -4.991 6.351 1.00 91.88 635 PHE A N 1
ATOM 4808 C CA . PHE A 1 635 ? 31.268 -4.716 4.920 1.00 91.88 635 PHE A CA 1
ATOM 4809 C C . PHE A 1 635 ? 31.742 -3.277 4.696 1.00 91.88 635 PHE A C 1
ATOM 4811 O O . PHE A 1 635 ? 31.733 -2.488 5.635 1.00 91.88 635 PHE A O 1
ATOM 4818 N N . PRO A 1 636 ? 32.126 -2.884 3.472 1.00 88.94 636 PRO A N 1
ATOM 4819 C CA . PRO A 1 636 ? 32.181 -1.468 3.131 1.00 88.94 636 PRO A CA 1
ATOM 4820 C C . PRO A 1 636 ? 30.821 -0.799 3.407 1.00 88.94 636 PRO A C 1
ATOM 4822 O O . PRO A 1 636 ? 29.785 -1.429 3.159 1.00 88.94 636 PRO A O 1
ATOM 4825 N N . PRO A 1 637 ? 30.790 0.448 3.903 1.00 85.75 637 PRO A N 1
ATOM 4826 C CA . PRO A 1 637 ? 29.534 1.131 4.189 1.00 85.75 637 PRO A CA 1
ATOM 4827 C C . PRO A 1 637 ? 28.718 1.295 2.902 1.00 85.75 637 PRO A C 1
ATOM 4829 O O . PRO A 1 637 ? 29.274 1.627 1.855 1.00 85.75 637 PRO A O 1
ATOM 4832 N N . MET A 1 638 ? 27.395 1.106 2.985 1.00 85.69 638 MET A N 1
ATOM 4833 C CA . MET A 1 638 ? 26.491 1.288 1.833 1.00 85.69 638 MET A CA 1
ATOM 4834 C C . MET A 1 638 ? 26.616 2.695 1.230 1.00 85.69 638 MET A C 1
ATOM 4836 O O . MET A 1 638 ? 26.605 2.860 0.013 1.00 85.69 638 MET A O 1
ATOM 4840 N N . PHE A 1 639 ? 26.790 3.693 2.099 1.00 87.19 639 PHE A N 1
ATOM 4841 C CA . PHE A 1 639 ? 26.917 5.104 1.752 1.00 87.19 639 PHE A CA 1
ATOM 4842 C C . PHE A 1 639 ? 28.165 5.674 2.434 1.00 87.19 639 PHE A C 1
ATOM 4844 O O . PHE A 1 639 ? 28.083 6.107 3.582 1.00 87.19 639 PHE A O 1
ATOM 4851 N N . PRO A 1 640 ? 29.349 5.636 1.800 1.00 84.50 640 PRO A N 1
ATOM 4852 C CA . PRO A 1 640 ? 30.602 6.038 2.448 1.00 84.50 640 PRO A CA 1
ATOM 4853 C C . PRO A 1 640 ? 30.551 7.438 3.071 1.00 84.50 640 PRO A C 1
ATOM 4855 O O . PRO A 1 640 ? 30.989 7.616 4.208 1.00 84.50 640 PRO A O 1
ATOM 4858 N N . GLU A 1 641 ? 29.904 8.372 2.372 1.00 86.75 641 GLU A N 1
ATOM 4859 C CA . GLU A 1 641 ? 29.825 9.791 2.736 1.00 86.75 641 GLU A CA 1
ATOM 4860 C C . GLU A 1 641 ? 28.757 10.124 3.792 1.00 86.75 641 GLU A C 1
ATOM 4862 O O . GLU A 1 641 ? 28.682 11.265 4.252 1.00 86.75 641 GLU A O 1
ATOM 4867 N N . ASP A 1 642 ? 27.926 9.156 4.194 1.00 83.25 642 ASP A N 1
ATOM 4868 C CA . ASP A 1 642 ? 26.883 9.404 5.188 1.00 83.25 642 ASP A CA 1
ATOM 4869 C C . ASP A 1 642 ? 27.476 9.701 6.578 1.00 83.25 642 ASP A C 1
ATOM 4871 O O . ASP A 1 642 ? 28.458 9.077 7.001 1.00 83.25 642 ASP A O 1
ATOM 4875 N N . PRO A 1 643 ? 26.873 10.629 7.343 1.00 76.00 643 PRO A N 1
ATOM 4876 C CA . PRO A 1 643 ? 27.389 11.020 8.646 1.00 76.00 643 PRO A CA 1
ATOM 4877 C C . PRO A 1 643 ? 27.214 9.917 9.703 1.00 76.00 643 PRO A C 1
ATOM 4879 O O . PRO A 1 643 ? 26.269 9.127 9.685 1.00 76.00 643 PRO A O 1
ATOM 4882 N N . GLY A 1 644 ? 28.092 9.929 10.708 1.00 86.50 644 GLY A N 1
ATOM 4883 C CA . GLY A 1 644 ? 28.107 8.961 11.809 1.00 86.50 644 GLY A CA 1
ATOM 4884 C C . GLY A 1 644 ? 29.239 7.939 11.685 1.00 86.50 644 GLY A C 1
ATOM 4885 O O . GLY A 1 644 ? 29.932 7.881 10.671 1.00 86.50 644 GLY A O 1
ATOM 4886 N N . GLU A 1 645 ? 29.451 7.154 12.742 1.00 85.94 645 GLU A N 1
ATOM 4887 C CA . GLU A 1 645 ? 30.589 6.234 12.835 1.00 85.94 645 GLU A CA 1
ATOM 4888 C C . GLU A 1 645 ? 30.553 5.178 11.721 1.00 85.94 645 GLU A C 1
ATOM 4890 O O . GLU A 1 645 ? 29.613 4.388 11.622 1.00 85.94 645 GLU A O 1
ATOM 4895 N N . GLU A 1 646 ? 31.591 5.163 10.883 1.00 87.62 646 GLU A N 1
ATOM 4896 C CA . GLU A 1 646 ? 31.686 4.267 9.728 1.00 87.62 646 GLU A CA 1
ATOM 4897 C C . GLU A 1 646 ? 31.626 2.798 10.141 1.00 87.62 646 GLU A C 1
ATOM 4899 O O . GLU A 1 646 ? 30.938 2.020 9.492 1.00 87.62 646 GLU A O 1
ATOM 4904 N N . LEU A 1 647 ? 32.277 2.419 11.245 1.00 86.56 647 LEU A N 1
ATOM 4905 C CA . LEU A 1 647 ? 32.252 1.043 11.739 1.00 86.56 647 LEU A CA 1
ATOM 4906 C C . LEU A 1 647 ? 30.819 0.576 12.036 1.00 86.56 647 LEU A C 1
ATOM 4908 O O . LEU A 1 647 ? 30.463 -0.544 11.684 1.00 86.56 647 LEU A O 1
ATOM 4912 N N . ILE A 1 648 ? 29.977 1.445 12.604 1.00 86.69 648 ILE A N 1
ATOM 4913 C CA . ILE A 1 648 ? 28.566 1.140 12.883 1.00 86.69 648 ILE A CA 1
ATOM 4914 C C . ILE A 1 648 ? 27.782 0.956 11.574 1.00 86.69 648 ILE A C 1
ATOM 4916 O O . ILE A 1 648 ? 27.054 -0.023 11.428 1.00 86.69 648 ILE A O 1
ATOM 4920 N N . ARG A 1 649 ? 27.965 1.852 10.595 1.00 90.06 649 ARG A N 1
ATOM 4921 C CA . ARG A 1 649 ? 27.274 1.797 9.285 1.00 90.06 649 ARG A CA 1
ATOM 4922 C C . ARG A 1 649 ? 27.741 0.631 8.406 1.00 90.06 649 ARG A C 1
ATOM 4924 O O . ARG A 1 649 ? 26.990 0.143 7.568 1.00 90.06 649 ARG A O 1
ATOM 4931 N N . SER A 1 650 ? 28.980 0.197 8.604 1.00 88.50 650 SER A N 1
ATOM 4932 C CA . SER A 1 650 ? 29.637 -0.921 7.920 1.00 88.50 650 SER A CA 1
ATOM 4933 C C . SER A 1 650 ? 29.285 -2.284 8.514 1.00 88.50 650 SER A C 1
ATOM 4935 O O . SER A 1 650 ? 29.544 -3.318 7.898 1.00 88.50 650 SER A O 1
ATOM 4937 N N . THR A 1 651 ? 28.721 -2.313 9.721 1.00 92.25 651 THR A N 1
ATOM 4938 C CA . THR A 1 651 ? 28.427 -3.560 10.422 1.00 92.25 651 THR A CA 1
ATOM 4939 C C . THR A 1 651 ? 27.015 -4.037 10.097 1.00 92.25 651 THR A C 1
ATOM 4941 O O . THR A 1 651 ? 26.028 -3.321 10.262 1.00 92.25 651 THR A O 1
ATOM 4944 N N . VAL A 1 652 ? 26.920 -5.276 9.624 1.00 97.06 652 VAL A N 1
ATOM 4945 C CA . VAL A 1 652 ? 25.673 -6.031 9.520 1.00 97.06 652 VAL A CA 1
ATOM 4946 C C . VAL A 1 652 ? 25.547 -6.913 10.755 1.00 97.06 652 VAL A C 1
ATOM 4948 O O . VAL A 1 652 ? 26.448 -7.701 11.052 1.00 97.06 652 VAL A O 1
ATOM 4951 N N . HIS A 1 653 ? 24.406 -6.821 11.423 1.00 97.44 653 HIS A N 1
ATOM 4952 C CA . HIS A 1 653 ? 24.003 -7.697 12.515 1.00 97.44 653 HIS A CA 1
ATOM 4953 C C . HIS A 1 653 ? 22.959 -8.684 12.000 1.00 97.44 653 HIS A C 1
ATOM 4955 O O . HIS A 1 653 ? 22.027 -8.292 11.299 1.00 97.44 653 HIS A O 1
ATOM 4961 N N . GLY A 1 654 ? 23.101 -9.960 12.344 1.00 97.81 654 GLY A N 1
ATOM 4962 C CA . GLY A 1 654 ? 22.119 -10.997 12.059 1.00 97.81 654 GLY A CA 1
ATOM 4963 C C . GLY A 1 654 ? 21.585 -11.582 13.354 1.00 97.81 654 GLY A C 1
ATOM 4964 O O . GLY A 1 654 ? 22.351 -11.993 14.224 1.00 97.81 654 GLY A O 1
ATOM 4965 N N . TRP A 1 655 ? 20.266 -11.623 13.469 1.00 98.25 655 TRP A N 1
ATOM 4966 C CA . TRP A 1 655 ? 19.541 -12.090 14.639 1.00 98.25 655 TRP A CA 1
ATOM 4967 C C . TRP A 1 655 ? 18.578 -13.207 14.261 1.00 98.25 655 TRP A C 1
ATOM 4969 O O . TRP A 1 655 ? 17.957 -13.189 13.196 1.00 98.25 655 TRP A O 1
ATOM 4979 N N . ARG A 1 656 ? 18.426 -14.170 15.166 1.00 96.94 656 ARG A N 1
ATOM 4980 C CA . ARG A 1 656 ? 17.437 -15.237 15.094 1.00 96.94 656 ARG A CA 1
ATOM 4981 C C . ARG A 1 656 ? 16.383 -15.020 16.170 1.00 96.94 656 ARG A C 1
ATOM 4983 O O . ARG A 1 656 ? 16.697 -14.904 17.351 1.00 96.94 656 ARG A O 1
ATOM 4990 N N . LEU A 1 657 ? 15.125 -15.012 15.751 1.00 96.94 657 LEU A N 1
ATOM 4991 C CA . LEU A 1 657 ? 13.958 -14.916 16.619 1.00 96.94 657 LEU A CA 1
ATOM 4992 C C . LEU A 1 657 ? 13.209 -16.250 16.625 1.00 96.94 657 LEU A C 1
ATOM 4994 O O . LEU A 1 657 ? 12.880 -16.790 15.569 1.00 96.94 657 LEU A O 1
ATOM 4998 N N . THR A 1 658 ? 12.915 -16.776 17.811 1.00 94.88 658 THR A N 1
ATOM 4999 C CA . THR A 1 658 ? 12.118 -18.002 18.011 1.00 94.88 658 THR A CA 1
ATOM 5000 C C . THR A 1 658 ? 11.022 -17.767 19.047 1.00 94.88 658 THR A C 1
ATOM 5002 O O . THR A 1 658 ? 11.120 -16.856 19.871 1.00 94.88 658 THR A O 1
ATOM 5005 N N . ARG A 1 659 ? 9.945 -18.558 19.023 1.00 90.12 659 ARG A N 1
ATOM 5006 C CA . ARG A 1 659 ? 8.906 -18.481 20.062 1.00 90.12 659 ARG A CA 1
ATOM 5007 C C . ARG A 1 659 ? 9.400 -19.130 21.357 1.00 90.12 659 ARG A C 1
ATOM 5009 O O . ARG A 1 659 ? 9.917 -20.251 21.332 1.00 90.12 659 ARG A O 1
ATOM 5016 N N . ARG A 1 660 ? 9.216 -18.446 22.492 1.00 77.81 660 ARG A N 1
ATOM 5017 C CA . ARG A 1 660 ? 9.354 -19.073 23.815 1.00 77.81 660 ARG A CA 1
ATOM 5018 C C . ARG A 1 660 ? 8.205 -20.079 23.967 1.00 77.81 660 ARG A C 1
ATOM 5020 O O . ARG A 1 660 ? 7.061 -19.721 23.695 1.00 77.81 660 ARG A O 1
ATOM 5027 N N . GLY A 1 661 ? 8.551 -21.336 24.251 1.00 60.56 661 GLY A N 1
ATOM 5028 C CA . GLY A 1 661 ? 7.588 -22.430 24.426 1.00 60.56 661 GLY A CA 1
ATOM 5029 C C . GLY A 1 661 ? 6.793 -22.318 25.715 1.00 60.56 661 GLY A C 1
ATOM 5030 O O . GLY A 1 661 ? 7.241 -21.566 26.613 1.00 60.56 661 GLY A O 1
#

Organism: NCBI:txid231916

Foldseek 3Di:
DDDDDDDDDDDDDDDDDAAEAEWECCPPNDLAIVVQEEEGDAQHKYKYFYDAAKWKWAWDFLQCQQDHDVVTDIPPIDHDHPPDPPTDIDMDGRHPFPDKTKTATNPQQSQLQQHIHMYPFDDPPPCRGSVVSSVSSVVCSSPPDDDDDDDDDDDDPPPPDDDDDFDKDKDWDWDDDPNDTDTDIAIATRQADDRDADPDAEEAEWEQCPPNDLETVVQEEHGYAFHKYKYWYDAAKWKKAWDDLQCQQDHHPCDLADRTDIPPIFHDHNPDPDTDMDMDGHHHLPKIKTAINPPCSQLVQHIGIYRANCSDPSHSVSSSVSSVVVVVPDDDDPDDDDDDDDDDDDDDDDDDDDDDDDDDDDDDDDDDDDDDDDDDDDDDDDDDDDDDDDPDDPDDDDPDDDDDDDDDDDDDDPPDPPQAQWDKDKQAADPVLDDPDCVPRIAIFIAGSDHSLPLSDDDPLLNVLLNVCSNPVLQFACWEEEEEQCSRVSNQLSNLVSHGQEYEYEYAPDPVRLVSNVVSCVVRHDPNSYQDYDHDDFLDDCCVVLVSDDPPPPFSAGLEYEARADLVPLVCLVSNLNNCVVRWGDFDPVQPPNGRKYKHKHACQPVVCVVSSCVSVVVLVVVQKDKDWDDKDFAQAPDVPDDDDRRRSRIMIMMIIHGDD

Nearest PDB structures (foldseek):
  3bzb-assembly2_B  TM=8.729E-01  e=1.741E-16  Cyanidioschyzon merolae strain 10D
  3bzb-assembly1_A  TM=8.680E-01  e=6.130E-16  Cyanidioschyzon merolae strain 10D
  6h2v-assembly2_C  TM=7.422E-01  e=8.691E-08  Homo sapiens
  6h2u-assembly1_A  TM=7.223E-01  e=1.032E-07  Homo sapiens
  2b78-assembly1_A  TM=6.308E-01  e=2.543E-06  Streptococcus mutans

Sequence (661 aa):
MIASSIALSLAAIPAAFAATFTVQVGAGGKLAYDPEFVLANPGDTINFVFNPKNHTVTQSSFNTPCVALPDGATTGFVPVAAGTTPLPTRQFVVPNTNGPLWFYCQQTGHCGQGMVFAINPPADPDPHSFSAFQALAIAQNGTSTSSSTSSASSSSTSAFVTPPPPQWQSATATVTFDGSVYTTTYTSYDGTPPPTPAANPVDHKITVGANGELSYNPPNITANIGDTVTFEFHPKNHTVTQSSFLHPCEALQETSDSPGFKSGFQPVSANQTDFPTFQIKINDTAPIWGYCGQTGHCAAGMVFAINAVESGPNNFENFLALAKQSGNSSSDSSGSGSATTTAPGSKNTNAAASSHVGPSKGKHGKTPVFFAHPRRRTHKMSSEDDETYNLDEVFEVSKHACLLNGIAPTEKEPPRPPTPEPTVATYTRDAQNLPSDESWREIRIRLVGSHPLWAHYLWNAALALASYLDSNRDIYFNRNVLELGAGGSLPSIVAAKNGARKVVITDYPDSVLLENISHNVSENVEKEKLGRVDGYIWGQPVDRVLGALPIDDPHRKFHLVILSDLIFNHSQHDALLKTCEAVLVEKVPDGGRDDPCVLVFYSHHRPHLAHRDMEFFKKAEDRGWACEEIITKIFPPMFPEDPGEELIRSTVHGWRLTRRG

Secondary structure (DSSP, 8-state):
----------PPPP--PPPEEEEEESGGG-SSEESSEE---TT-EEEEEEPSEEE--EEE-SS-TTSPPTT--B---EEE-TT-SSPPEEEEEPPS--S-EEEE--STTTGGGT-EEEESPPPTT-TTSHHHHHHHHHHHTT---S--------------PPPPPP-EEEEEEEEEETTEEEEEEEEEETTSPPS-B-SS--EEEEEESGGG-S-EESSEE---BT-EEEEEE-SEEE--EEEBTTBTTSPPP-BTTB---B---EEE-TT--S--EEEEE--S-SPEEEE--STTTTTTT-EEEES--TTSSS-HHHHHHHHHHHTS-----------------------------------------------------------PPPS----S---S---S---PPP-PPPPPPPPPPPEEEEEE--GGG--S--TTSEEEEEE-SS-TTSTTS--HHHHHHHHHHHH-GGGTBTSEEEEES-TT-HHHHHHHHTTBSEEEEEE-S-HHHHHHHHHHHHHHS-GGGEEEEEE--TTS--HHHHHTS-TT-TT-SBSEEEEES-TT-GGGHHHHHHHHHHHBPPPPTT-GGGS-EEEEEEE-SSGGGHHHHHHHHHHHHHTTEEEEEEEEEE---SSTTSSS-HHHHHEEEEEEEEE--

Radius of gyration: 33.68 Å; Cα contacts (8 Å, |Δi|>4): 1207; chains: 1; bounding box: 90×96×106 Å

Mean predicted aligned error: 21.86 Å